Protein AF-0000000074719329 (afdb_homodimer)

Structure (mmCIF, N/CA/C/O backbone):
data_AF-0000000074719329-model_v1
#
loop_
_entity.id
_entity.type
_entity.pdbx_description
1 polymer 'RING-type E3 ubiquitin transferase'
#
loop_
_atom_site.group_PDB
_atom_site.id
_atom_site.type_symbol
_atom_site.label_atom_id
_atom_site.label_alt_id
_atom_site.label_comp_id
_atom_site.label_asym_id
_atom_site.label_entity_id
_atom_site.label_seq_id
_atom_site.pdbx_PDB_ins_code
_atom_site.Cartn_x
_atom_site.Cartn_y
_atom_site.Cartn_z
_atom_site.occupancy
_atom_site.B_iso_or_equiv
_atom_site.auth_seq_id
_atom_site.auth_comp_id
_atom_site.auth_asym_id
_atom_site.auth_atom_id
_atom_site.pdbx_PDB_model_num
ATOM 1 N N . MET A 1 1 ? 15.844 65.5 34.156 1 59.78 1 MET A N 1
ATOM 2 C CA . MET A 1 1 ? 16.203 64.188 34.75 1 59.78 1 MET A CA 1
ATOM 3 C C . MET A 1 1 ? 14.977 63.281 34.844 1 59.78 1 MET A C 1
ATOM 5 O O . MET A 1 1 ? 15.062 62.094 34.531 1 59.78 1 MET A O 1
ATOM 9 N N . LYS A 1 2 ? 13.883 63.844 35.125 1 78.12 2 LYS A N 1
ATOM 10 C CA . LYS A 1 2 ? 12.633 63.094 35.25 1 78.12 2 LYS A CA 1
ATOM 11 C C . LYS A 1 2 ? 12.078 62.688 33.906 1 78.12 2 LYS A C 1
ATOM 13 O O . LYS A 1 2 ? 11.633 61.562 33.719 1 78.12 2 LYS A O 1
ATOM 18 N N . ARG A 1 3 ? 12.32 63.531 32.969 1 77.25 3 ARG A N 1
ATOM 19 C CA . ARG A 1 3 ? 11.812 63.281 31.609 1 77.25 3 ARG A CA 1
ATOM 20 C C . ARG A 1 3 ? 12.594 62.156 30.953 1 77.25 3 ARG A C 1
ATOM 22 O O . ARG A 1 3 ? 12.016 61.312 30.266 1 77.25 3 ARG A O 1
ATOM 29 N N . ILE A 1 4 ? 13.898 62.156 31.188 1 74.19 4 ILE A N 1
ATOM 30 C CA . ILE A 1 4 ? 14.75 61.094 30.641 1 74.19 4 ILE A CA 1
ATOM 31 C C . ILE A 1 4 ? 14.383 59.75 31.281 1 74.19 4 ILE A C 1
ATOM 33 O O . ILE A 1 4 ? 14.289 58.75 30.578 1 74.19 4 ILE A O 1
ATOM 37 N N . ALA A 1 5 ? 14.125 59.75 32.531 1 78.12 5 ALA A N 1
ATOM 38 C CA . ALA A 1 5 ? 13.742 58.531 33.219 1 78.12 5 ALA A CA 1
ATOM 39 C C . ALA A 1 5 ? 12.406 58 32.719 1 78.12 5 ALA A C 1
ATOM 41 O O . ALA A 1 5 ? 12.234 56.812 32.531 1 78.12 5 ALA A O 1
ATOM 42 N N . ASP A 1 6 ? 11.461 58.938 32.5 1 69.75 6 ASP A N 1
ATOM 43 C CA . ASP A 1 6 ? 10.148 58.562 31.984 1 69.75 6 ASP A CA 1
ATOM 44 C C . ASP A 1 6 ? 10.258 57.969 30.578 1 69.75 6 ASP A C 1
ATOM 46 O O . ASP A 1 6 ? 9.602 57 30.25 1 69.75 6 ASP A O 1
ATOM 50 N N . LEU A 1 7 ? 11.148 58.594 29.797 1 75.81 7 LEU A N 1
ATOM 51 C CA . LEU A 1 7 ? 11.352 58.125 28.438 1 75.81 7 LEU A CA 1
ATOM 52 C C . LEU A 1 7 ? 12.039 56.75 28.422 1 75.81 7 LEU A C 1
ATOM 54 O O . LEU A 1 7 ? 11.703 55.906 27.609 1 75.81 7 LEU A O 1
ATOM 58 N N . GLU A 1 8 ? 12.914 56.531 29.328 1 74.94 8 GLU A N 1
ATOM 59 C CA . GLU A 1 8 ? 13.594 55.25 29.438 1 74.94 8 GLU A CA 1
ATOM 60 C C . GLU A 1 8 ? 12.617 54.156 29.859 1 74.94 8 GLU A C 1
ATOM 62 O O . GLU A 1 8 ? 12.688 53.031 29.359 1 74.94 8 GLU A O 1
ATOM 67 N N . LYS A 1 9 ? 11.727 54.5 30.781 1 77.88 9 LYS A N 1
ATOM 68 C CA . LYS A 1 9 ? 10.695 53.562 31.203 1 77.88 9 LYS A CA 1
ATOM 69 C C . LYS A 1 9 ? 9.75 53.219 30.047 1 77.88 9 LYS A C 1
ATOM 71 O O . LYS A 1 9 ? 9.398 52.062 29.828 1 77.88 9 LYS A O 1
ATOM 76 N N . GLU A 1 10 ? 9.422 54.281 29.312 1 72.31 10 GLU A N 1
ATOM 77 C CA . GLU A 1 10 ? 8.555 54.062 28.156 1 72.31 10 GLU A CA 1
ATOM 78 C C . GLU A 1 10 ? 9.234 53.219 27.078 1 72.31 10 GLU A C 1
ATOM 80 O O . GLU A 1 10 ? 8.609 52.375 26.469 1 72.31 10 GLU A O 1
ATOM 85 N N . LEU A 1 11 ? 10.523 53.469 26.953 1 74.5 11 LEU A N 1
ATOM 86 C CA . LEU A 1 11 ? 11.297 52.719 25.984 1 74.5 11 LEU A CA 1
ATOM 87 C C . LEU A 1 11 ? 11.391 51.25 26.391 1 74.5 11 LEU A C 1
ATOM 89 O O . LEU A 1 11 ? 11.305 50.344 25.547 1 74.5 11 LEU A O 1
ATOM 93 N N . LYS A 1 12 ? 11.609 51.031 27.641 1 75.94 12 LYS A N 1
ATOM 94 C CA . LYS A 1 12 ? 11.672 49.656 28.141 1 75.94 12 LYS A CA 1
ATOM 95 C C . LYS A 1 12 ? 10.336 48.938 27.953 1 75.94 12 LYS A C 1
ATOM 97 O O . LYS A 1 12 ? 10.305 47.781 27.531 1 75.94 12 LYS A O 1
ATOM 102 N N . VAL A 1 13 ? 9.266 49.656 28.297 1 75.94 13 VAL A N 1
ATOM 103 C CA . VAL A 1 13 ? 7.93 49.094 28.109 1 75.94 13 VAL A CA 1
ATOM 104 C C . VAL A 1 13 ? 7.691 48.812 26.641 1 75.94 13 VAL A C 1
ATOM 106 O O . VAL A 1 13 ? 7.145 47.75 26.297 1 75.94 13 VAL A O 1
ATOM 109 N N . GLN A 1 14 ? 8.18 49.688 25.766 1 67.56 14 GLN A N 1
ATOM 110 C CA . GLN A 1 14 ? 8.023 49.469 24.328 1 67.56 14 GLN A CA 1
ATOM 111 C C . GLN A 1 14 ? 8.875 48.312 23.828 1 67.56 14 GLN A C 1
ATOM 113 O O . GLN A 1 14 ? 8.414 47.5 23.031 1 67.56 14 GLN A O 1
ATOM 118 N N . ARG A 1 15 ? 10.094 48.25 24.281 1 72.06 15 ARG A N 1
ATOM 119 C CA . ARG A 1 15 ? 10.977 47.125 23.922 1 72.06 15 ARG A CA 1
ATOM 120 C C . ARG A 1 15 ? 10.398 45.812 24.391 1 72.06 15 ARG A C 1
ATOM 122 O O . ARG A 1 15 ? 10.453 44.812 23.672 1 72.06 15 ARG A O 1
ATOM 129 N N . ASP A 1 16 ? 9.953 45.875 25.625 1 73.56 16 ASP A N 1
ATOM 130 C CA . ASP A 1 16 ? 9.312 44.656 26.156 1 73.56 16 ASP A CA 1
ATOM 131 C C . ASP A 1 16 ? 8.07 44.312 25.344 1 73.56 16 ASP A C 1
ATOM 133 O O . ASP A 1 16 ? 7.82 43.125 25.078 1 73.56 16 ASP A O 1
ATOM 137 N N . ALA A 1 17 ? 7.363 45.344 24.984 1 67.62 17 ALA A N 1
ATOM 138 C CA . ALA A 1 17 ? 6.184 45.125 24.156 1 67.62 17 ALA A CA 1
ATOM 139 C C . ALA A 1 17 ? 6.574 44.625 22.766 1 67.62 17 ALA A C 1
ATOM 141 O O . ALA A 1 17 ? 5.93 43.719 22.234 1 67.62 17 ALA A O 1
ATOM 142 N N . GLU A 1 18 ? 7.691 45.125 22.266 1 65.12 18 GLU A N 1
ATOM 143 C CA . GLU A 1 18 ? 8.188 44.656 20.969 1 65.12 18 GLU A CA 1
ATOM 144 C C . GLU A 1 18 ? 8.695 43.219 21.031 1 65.12 18 GLU A C 1
ATOM 146 O O . GLU A 1 18 ? 8.484 42.438 20.109 1 65.12 18 GLU A O 1
ATOM 151 N N . ALA A 1 19 ? 9.469 42.906 22.047 1 69.56 19 ALA A N 1
ATOM 152 C CA . ALA A 1 19 ? 9.953 41.562 22.266 1 69.56 19 ALA A CA 1
ATOM 153 C C . ALA A 1 19 ? 8.789 40.562 22.406 1 69.56 19 ALA A C 1
ATOM 155 O O . ALA A 1 19 ? 8.812 39.469 21.844 1 69.56 19 ALA A O 1
ATOM 156 N N . GLU A 1 20 ? 7.809 41.031 23.172 1 66.75 20 GLU A N 1
ATOM 157 C CA . GLU A 1 20 ? 6.605 40.219 23.297 1 66.75 20 GLU A CA 1
ATOM 158 C C . GLU A 1 20 ? 5.875 40.094 21.969 1 66.75 20 GLU A C 1
ATOM 160 O O . GLU A 1 20 ? 5.398 39 21.609 1 66.75 20 GLU A O 1
ATOM 165 N N . ALA A 1 21 ? 5.914 41.156 21.203 1 62 21 ALA A N 1
ATOM 166 C CA . ALA A 1 21 ? 5.305 41.125 19.875 1 62 21 ALA A CA 1
ATOM 167 C C . ALA A 1 21 ? 6.074 40.219 18.922 1 62 21 ALA A C 1
ATOM 169 O O . ALA A 1 21 ? 5.473 39.469 18.141 1 62 21 ALA A O 1
ATOM 170 N N . ARG A 1 22 ? 7.395 40.219 19.016 1 62.28 22 ARG A N 1
ATOM 171 C CA . ARG A 1 22 ? 8.227 39.375 18.188 1 62.28 22 ARG A CA 1
ATOM 172 C C . ARG A 1 22 ? 8.008 37.906 18.547 1 62.28 22 ARG A C 1
ATOM 174 O O . ARG A 1 22 ? 7.906 37.031 17.656 1 62.28 22 ARG A O 1
ATOM 181 N N . LYS A 1 23 ? 8.023 37.594 19.797 1 65.62 23 LYS A N 1
ATOM 182 C CA . LYS A 1 23 ? 7.727 36.25 20.266 1 65.62 23 LYS A CA 1
ATOM 183 C C . LYS A 1 23 ? 6.352 35.781 19.781 1 65.62 23 LYS A C 1
ATOM 185 O O . LYS A 1 23 ? 6.184 34.656 19.359 1 65.62 23 LYS A O 1
ATOM 190 N N . LEU A 1 24 ? 5.477 36.75 19.875 1 60.72 24 LEU A N 1
ATOM 191 C CA . LEU A 1 24 ? 4.125 36.469 19.406 1 60.72 24 LEU A CA 1
ATOM 192 C C . LEU A 1 24 ? 4.098 36.25 17.906 1 60.72 24 LEU A C 1
ATOM 194 O O . LEU A 1 24 ? 3.387 35.375 17.406 1 60.72 24 LEU A O 1
ATOM 198 N N . ARG A 1 25 ? 4.875 37.062 17.234 1 61.84 25 ARG A N 1
ATOM 199 C CA . ARG A 1 25 ? 4.992 36.906 15.781 1 61.84 25 ARG A CA 1
ATOM 200 C C . ARG A 1 25 ? 5.629 35.562 15.43 1 61.84 25 ARG A C 1
ATOM 202 O O . ARG A 1 25 ? 5.188 34.875 14.508 1 61.84 25 ARG A O 1
ATOM 209 N N . GLN A 1 26 ? 6.75 35.312 16.234 1 61.97 26 GLN A N 1
ATOM 210 C CA . GLN A 1 26 ? 7.387 34.031 15.984 1 61.97 26 GLN A CA 1
ATOM 211 C C . GLN A 1 26 ? 6.438 32.875 16.297 1 61.97 26 GLN A C 1
ATOM 213 O O . GLN A 1 26 ? 6.359 31.891 15.547 1 61.97 26 GLN A O 1
ATOM 218 N N . ALA A 1 27 ? 5.895 33.031 17.438 1 60.53 27 ALA A N 1
ATOM 219 C CA . ALA A 1 27 ? 4.895 32.031 17.828 1 60.53 27 ALA A CA 1
ATOM 220 C C . ALA A 1 27 ? 3.783 31.938 16.781 1 60.53 27 ALA A C 1
ATOM 222 O O . ALA A 1 27 ? 3.283 30.844 16.5 1 60.53 27 ALA A O 1
ATOM 223 N N . SER A 1 28 ? 3.529 33.094 16.25 1 62.59 28 SER A N 1
ATOM 224 C CA . SER A 1 28 ? 2.492 33.125 15.227 1 62.59 28 SER A CA 1
ATOM 225 C C . SER A 1 28 ? 2.965 32.469 13.938 1 62.59 28 SER A C 1
ATOM 227 O O . SER A 1 28 ? 2.17 31.875 13.211 1 62.59 28 SER A O 1
ATOM 229 N N . ARG A 1 29 ? 4.344 32.531 13.734 1 69.12 29 ARG A N 1
ATOM 230 C CA . ARG A 1 29 ? 4.91 32 12.5 1 69.12 29 ARG A CA 1
ATOM 231 C C . ARG A 1 29 ? 4.863 30.484 12.492 1 69.12 29 ARG A C 1
ATOM 233 O O . ARG A 1 29 ? 4.73 29.875 11.43 1 69.12 29 ARG A O 1
ATOM 240 N N . ASP A 1 30 ? 4.73 29.969 13.648 1 80.88 30 ASP A N 1
ATOM 241 C CA . ASP A 1 30 ? 4.781 28.516 13.766 1 80.88 30 ASP A CA 1
ATOM 242 C C . ASP A 1 30 ? 3.373 27.922 13.828 1 80.88 30 ASP A C 1
ATOM 244 O O . ASP A 1 30 ? 3.191 26.781 14.289 1 80.88 30 ASP A O 1
ATOM 248 N N . MET A 1 31 ? 2.498 28.781 13.43 1 84.25 31 MET A N 1
ATOM 249 C CA . MET A 1 31 ? 1.106 28.344 13.508 1 84.25 31 MET A CA 1
ATOM 250 C C . MET A 1 31 ? 0.548 28.047 12.125 1 84.25 31 MET A C 1
ATOM 252 O O . MET A 1 31 ? 0.794 28.797 11.18 1 84.25 31 MET A O 1
ATOM 256 N N . LEU A 1 32 ? -0.039 26.906 12.031 1 87.25 32 LEU A N 1
ATOM 257 C CA . LEU A 1 32 ? -0.712 26.5 10.797 1 87.25 32 LEU A CA 1
ATOM 258 C C . LEU A 1 32 ? -2.225 26.484 10.992 1 87.25 32 LEU A C 1
ATOM 260 O O . LEU A 1 32 ? -2.723 25.938 11.984 1 87.25 32 LEU A O 1
ATOM 264 N N . ASN A 1 33 ? -2.902 27.234 10.07 1 87.5 33 ASN A N 1
ATOM 265 C CA . ASN A 1 33 ? -4.359 27.203 10.109 1 87.5 33 ASN A CA 1
ATOM 266 C C . ASN A 1 33 ? -4.906 25.844 9.719 1 87.5 33 ASN A C 1
ATOM 268 O O . ASN A 1 33 ? -4.531 25.281 8.68 1 87.5 33 ASN A O 1
ATOM 272 N N . VAL A 1 34 ? -5.785 25.297 10.5 1 86.31 34 VAL A N 1
ATOM 273 C CA . VAL A 1 34 ? -6.336 23.969 10.289 1 86.31 34 VAL A CA 1
ATOM 274 C C . VAL A 1 34 ? -7.059 23.906 8.945 1 86.31 34 VAL A C 1
ATOM 276 O O . VAL A 1 34 ? -7.062 22.875 8.281 1 86.31 34 VAL A O 1
ATOM 279 N N . SER A 1 35 ? -7.598 25.016 8.5 1 86.06 35 SER A N 1
ATOM 280 C CA . SER A 1 35 ? -8.297 25.062 7.219 1 86.06 35 SER A CA 1
ATOM 281 C C . SER A 1 35 ? -7.348 24.781 6.059 1 86.06 35 SER A C 1
ATOM 283 O O . SER A 1 35 ? -7.773 24.312 5 1 86.06 35 SER A O 1
ATOM 285 N N . GLU A 1 36 ? -6.086 25.031 6.277 1 87.5 36 GLU A N 1
ATOM 286 C CA . GLU A 1 36 ? -5.086 24.797 5.238 1 87.5 36 GLU A CA 1
ATOM 287 C C . GLU A 1 36 ? -4.797 23.312 5.074 1 87.5 36 GLU A C 1
ATOM 289 O O . GLU A 1 36 ? -4.242 22.891 4.059 1 87.5 36 GLU A O 1
ATOM 294 N N . LEU A 1 37 ? -5.176 22.594 6.09 1 89.44 37 LEU A N 1
ATOM 295 C CA . LEU A 1 37 ? -4.879 21.156 6.066 1 89.44 37 LEU A CA 1
ATOM 296 C C . LEU A 1 37 ? -6.094 20.359 5.609 1 89.44 37 LEU A C 1
ATOM 298 O O . LEU A 1 37 ? -5.969 19.188 5.246 1 89.44 37 LEU A O 1
ATOM 302 N N . SER A 1 38 ? -7.203 20.953 5.551 1 86.81 38 SER A N 1
ATOM 303 C CA . SER A 1 38 ? -8.461 20.25 5.32 1 86.81 38 SER A CA 1
ATOM 304 C C . SER A 1 38 ? -8.477 19.562 3.961 1 86.81 38 SER A C 1
ATOM 306 O O . SER A 1 38 ? -9.023 18.469 3.818 1 86.81 38 SER A O 1
ATOM 308 N N . GLY A 1 39 ? -7.859 20.125 2.965 1 90.5 39 GLY A N 1
ATOM 309 C CA . GLY A 1 39 ? -7.859 19.547 1.627 1 90.5 39 GLY A CA 1
ATOM 310 C C . GLY A 1 39 ? -7.215 18.172 1.562 1 90.5 39 GLY A C 1
ATOM 311 O O . GLY A 1 39 ? -7.684 17.297 0.83 1 90.5 39 GLY A O 1
ATOM 312 N N . GLU A 1 40 ? -6.254 17.984 2.344 1 91.69 40 GLU A N 1
ATOM 313 C CA . GLU A 1 40 ? -5.516 16.719 2.334 1 91.69 40 GLU A CA 1
ATOM 314 C C . GLU A 1 40 ? -6.098 15.734 3.342 1 91.69 40 GLU A C 1
ATOM 316 O O . GLU A 1 40 ? -5.812 14.531 3.279 1 91.69 40 GLU A O 1
ATOM 321 N N . LEU A 1 41 ? -6.918 16.219 4.258 1 96.19 41 LEU A N 1
ATOM 322 C CA . LEU A 1 41 ? -7.348 15.406 5.391 1 96.19 41 LEU A CA 1
ATOM 323 C C . LEU A 1 41 ? -8.828 15.055 5.277 1 96.19 41 LEU A C 1
ATOM 325 O O . LEU A 1 41 ? -9.406 14.484 6.203 1 96.19 41 LEU A O 1
ATOM 329 N N . ALA A 1 42 ? -9.391 15.422 4.207 1 96.19 42 ALA A N 1
ATOM 330 C CA . ALA A 1 42 ? -10.797 15.078 3.959 1 96.19 42 ALA A CA 1
ATOM 331 C C . ALA A 1 42 ? -10.914 13.977 2.91 1 96.19 42 ALA A C 1
ATOM 333 O O . ALA A 1 42 ? -10.164 13.969 1.926 1 96.19 42 ALA A O 1
ATOM 334 N N . CYS A 1 43 ? -11.828 13.117 3.115 1 97.56 43 CYS A N 1
ATOM 335 C CA . CYS A 1 43 ? -12.094 12.031 2.176 1 97.56 43 CYS A CA 1
ATOM 336 C C . CYS A 1 43 ? -12.883 12.539 0.969 1 97.56 43 CYS A C 1
ATOM 338 O O . CYS A 1 43 ? -13.922 13.18 1.123 1 97.56 43 CYS A O 1
ATOM 340 N N . CYS A 1 44 ? -12.438 12.195 -0.177 1 95.88 44 CYS A N 1
ATOM 341 C CA . CYS A 1 44 ? -13.094 12.672 -1.395 1 95.88 44 CYS A CA 1
ATOM 342 C C . CYS A 1 44 ? -14.375 11.898 -1.659 1 95.88 44 CYS A C 1
ATOM 344 O O . CYS A 1 44 ? -15.188 12.305 -2.49 1 95.88 44 CYS A O 1
ATOM 346 N N . VAL A 1 45 ? -14.586 10.797 -1.002 1 97.25 45 VAL A N 1
ATOM 347 C CA . VAL A 1 45 ? -15.75 9.953 -1.234 1 97.25 45 VAL A CA 1
ATOM 348 C C . VAL A 1 45 ? -16.906 10.406 -0.338 1 97.25 45 VAL A C 1
ATOM 350 O O . VAL A 1 45 ? -18 10.703 -0.823 1 97.25 45 VAL A O 1
ATOM 353 N N . CYS A 1 46 ? -16.703 10.547 0.936 1 97.25 46 CYS A N 1
ATOM 354 C CA . CYS A 1 46 ? -17.766 10.922 1.858 1 97.25 46 CYS A CA 1
ATOM 355 C C . CYS A 1 46 ? -17.719 12.414 2.162 1 97.25 46 CYS A C 1
ATOM 357 O O . CYS A 1 46 ? -18.672 12.969 2.721 1 97.25 46 CYS A O 1
ATOM 359 N N . LYS A 1 47 ? -16.656 13.125 1.903 1 96.06 47 LYS A N 1
ATOM 360 C CA . LYS A 1 47 ? -16.469 14.562 2.027 1 96.06 47 LYS A CA 1
ATOM 361 C C . LYS A 1 47 ? -16.344 14.977 3.49 1 96.06 47 LYS A C 1
ATOM 363 O O . LYS A 1 47 ? -16.656 16.109 3.848 1 96.06 47 LYS A O 1
ATOM 368 N N . ASP A 1 48 ? -15.898 14.094 4.34 1 97.06 48 ASP A N 1
ATOM 369 C CA . ASP A 1 48 ? -15.633 14.352 5.75 1 97.06 48 ASP A CA 1
ATOM 370 C C . ASP A 1 48 ? -14.172 14.062 6.098 1 97.06 48 ASP A C 1
ATOM 372 O O . ASP A 1 48 ? -13.406 13.617 5.246 1 97.06 48 ASP A O 1
ATOM 376 N N . TRP A 1 49 ? -13.812 14.398 7.398 1 97.5 49 TRP A N 1
ATOM 377 C CA . TRP A 1 49 ? -12.469 14.094 7.871 1 97.5 49 TRP A CA 1
ATOM 378 C C . TRP A 1 49 ? -12.164 12.609 7.742 1 97.5 49 TRP A C 1
ATOM 380 O O . TRP A 1 49 ? -13.023 11.766 8.031 1 97.5 49 TRP A O 1
ATOM 390 N N . LEU A 1 50 ? -11.008 12.289 7.352 1 98.44 50 LEU A N 1
ATOM 391 C CA . LEU A 1 50 ? -10.578 10.906 7.188 1 98.44 50 LEU A CA 1
ATOM 392 C C . LEU A 1 50 ? -10.688 10.141 8.5 1 98.44 50 LEU A C 1
ATOM 394 O O . LEU A 1 50 ? -10.281 10.648 9.555 1 98.44 50 LEU A O 1
ATOM 398 N N . VAL A 1 51 ? -11.281 8.992 8.469 1 98.62 51 VAL A N 1
ATOM 399 C CA . VAL A 1 51 ? -11.328 8.039 9.57 1 98.62 51 VAL A CA 1
ATOM 400 C C . VAL A 1 51 ? -10.688 6.715 9.141 1 98.62 51 VAL A C 1
ATOM 402 O O . VAL A 1 51 ? -11.094 6.121 8.141 1 98.62 51 VAL A O 1
ATOM 405 N N . HIS A 1 52 ? -9.688 6.254 9.953 1 98.25 52 HIS A N 1
ATOM 406 C CA . HIS A 1 52 ? -8.93 5.082 9.531 1 98.25 52 HIS A CA 1
ATOM 407 C C . HIS A 1 52 ? -8.406 5.246 8.109 1 98.25 52 HIS A C 1
ATOM 409 O O . HIS A 1 52 ? -8.727 4.438 7.234 1 98.25 52 HIS A O 1
ATOM 415 N N . ALA A 1 53 ? -7.594 6.258 8 1 98.62 53 ALA A N 1
ATOM 416 C CA . ALA A 1 53 ? -7.098 6.656 6.684 1 98.62 53 ALA A CA 1
ATOM 417 C C . ALA A 1 53 ? -6.395 5.496 5.988 1 98.62 53 ALA A C 1
ATOM 419 O O . ALA A 1 53 ? -5.609 4.773 6.605 1 98.62 53 ALA A O 1
ATOM 420 N N . ALA A 1 54 ? -6.703 5.312 4.77 1 98.5 54 ALA A N 1
ATOM 421 C CA . ALA A 1 54 ? -6.105 4.285 3.924 1 98.5 54 ALA A CA 1
ATOM 422 C C . ALA A 1 54 ? -5.641 4.871 2.596 1 98.5 54 ALA A C 1
ATOM 424 O O . ALA A 1 54 ? -6.34 5.684 1.988 1 98.5 54 ALA A O 1
ATOM 425 N N . THR A 1 55 ? -4.461 4.484 2.189 1 98.62 55 THR A N 1
ATOM 426 C CA . THR A 1 55 ? -3.883 4.973 0.943 1 98.62 55 THR A CA 1
ATOM 427 C C . THR A 1 55 ? -3.727 3.84 -0.065 1 98.62 55 THR A C 1
ATOM 429 O O . THR A 1 55 ? -3.32 2.732 0.295 1 98.62 55 THR A O 1
ATOM 432 N N . ILE A 1 56 ? -4.055 4.129 -1.262 1 98 56 ILE A N 1
ATOM 433 C CA . ILE A 1 56 ? -3.945 3.092 -2.283 1 98 56 ILE A CA 1
ATOM 434 C C . ILE A 1 56 ? -2.734 3.367 -3.172 1 98 56 ILE A C 1
ATOM 436 O O . ILE A 1 56 ? -2.008 4.34 -2.957 1 98 56 ILE A O 1
ATOM 440 N N . GLN A 1 57 ? -2.471 2.543 -4.062 1 96.38 57 GLN A N 1
ATOM 441 C CA . GLN A 1 57 ? -1.189 2.484 -4.758 1 96.38 57 GLN A CA 1
ATOM 442 C C . GLN A 1 57 ? -0.933 3.766 -5.547 1 96.38 57 GLN A C 1
ATOM 444 O O . GLN A 1 57 ? 0.219 4.141 -5.773 1 96.38 57 GLN A O 1
ATOM 449 N N . CYS A 1 58 ? -1.988 4.48 -5.918 1 97.56 58 CYS A N 1
ATOM 450 C CA . CYS A 1 58 ? -1.808 5.73 -6.652 1 97.56 58 CYS A CA 1
ATOM 451 C C . CYS A 1 58 ? -1.496 6.879 -5.703 1 97.56 58 CYS A C 1
ATOM 453 O O . CYS A 1 58 ? -1.28 8.008 -6.141 1 97.56 58 CYS A O 1
ATOM 455 N N . SER A 1 59 ? -1.595 6.645 -4.441 1 97.88 59 SER A N 1
ATOM 456 C CA . SER A 1 59 ? -1.151 7.547 -3.385 1 97.88 59 SER A CA 1
ATOM 457 C C . SER A 1 59 ? -2.299 8.422 -2.887 1 97.88 59 SER A C 1
ATOM 459 O O . SER A 1 59 ? -2.094 9.312 -2.059 1 97.88 59 SER A O 1
ATOM 461 N N . HIS A 1 60 ? -3.512 8.172 -3.404 1 97.94 60 HIS A N 1
ATOM 462 C CA . HIS A 1 60 ? -4.668 8.875 -2.857 1 97.94 60 HIS A CA 1
ATOM 463 C C . HIS A 1 60 ? -5.199 8.172 -1.612 1 97.94 60 HIS A C 1
ATOM 465 O O . HIS A 1 60 ? -5.223 6.938 -1.551 1 97.94 60 HIS A O 1
ATOM 471 N N . SER A 1 61 ? -5.648 8.977 -0.635 1 98.19 61 SER A N 1
ATOM 472 C CA . SER A 1 61 ? -6.109 8.445 0.642 1 98.19 61 SER A CA 1
ATOM 473 C C . SER A 1 61 ? -7.609 8.633 0.817 1 98.19 61 SER A C 1
ATOM 475 O O . SER A 1 61 ? -8.172 9.625 0.345 1 98.19 61 SER A O 1
ATOM 477 N N . PHE A 1 62 ? -8.219 7.719 1.505 1 98.56 62 PHE A N 1
ATOM 478 C CA . PHE A 1 62 ? -9.641 7.68 1.802 1 98.56 62 PHE A CA 1
ATOM 479 C C . PHE A 1 62 ? -9.891 7.109 3.193 1 98.56 62 PHE A C 1
ATOM 481 O O . PHE A 1 62 ? -8.969 6.586 3.828 1 98.56 62 PHE A O 1
ATOM 488 N N . CYS A 1 63 ? -11.133 7.367 3.691 1 98.62 63 CYS A N 1
ATOM 489 C CA . CYS A 1 63 ? -11.5 6.504 4.809 1 98.62 63 CYS A CA 1
ATOM 490 C C . CYS A 1 63 ? -11.43 5.035 4.406 1 98.62 63 CYS A C 1
ATOM 492 O O . CYS A 1 63 ? -11.797 4.668 3.289 1 98.62 63 CYS A O 1
ATOM 494 N N . TRP A 1 64 ? -10.984 4.25 5.324 1 98.12 64 TRP A N 1
ATOM 495 C CA . TRP A 1 64 ? -10.938 2.818 5.039 1 98.12 64 TRP A CA 1
ATOM 496 C C . TRP A 1 64 ? -12.305 2.316 4.578 1 98.12 64 TRP A C 1
ATOM 498 O O . TRP A 1 64 ? -12.406 1.626 3.561 1 98.12 64 TRP A O 1
ATOM 508 N N . SER A 1 65 ? -13.352 2.707 5.301 1 97.06 65 SER A N 1
ATOM 509 C CA . SER A 1 65 ? -14.695 2.225 4.992 1 97.06 65 SER A CA 1
ATOM 510 C C . SER A 1 65 ? -15.148 2.695 3.613 1 97.06 65 SER A C 1
ATOM 512 O O . SER A 1 65 ? -15.812 1.954 2.887 1 97.06 65 SER A O 1
ATOM 514 N N . CYS A 1 66 ? -14.773 3.904 3.234 1 98.06 66 CYS A N 1
ATOM 515 C CA . CYS A 1 66 ? -15.18 4.465 1.947 1 98.06 66 CYS A CA 1
ATOM 516 C C . CYS A 1 66 ? -14.508 3.715 0.798 1 98.06 66 CYS A C 1
ATOM 518 O O . CYS A 1 66 ? -15.18 3.301 -0.149 1 98.06 66 CYS A O 1
ATOM 520 N N . ILE A 1 67 ? -13.219 3.492 0.896 1 98.25 67 ILE A N 1
ATOM 521 C CA . ILE A 1 67 ? -12.5 2.854 -0.205 1 98.25 67 ILE A CA 1
ATOM 522 C C . ILE A 1 67 ? -12.852 1.367 -0.251 1 98.25 67 ILE A C 1
ATOM 524 O O . ILE A 1 67 ? -12.938 0.777 -1.33 1 98.25 67 ILE A O 1
ATOM 528 N N . ASP A 1 68 ? -13.008 0.797 0.916 1 96.56 68 ASP A N 1
ATOM 529 C CA . ASP A 1 68 ? -13.414 -0.605 0.966 1 96.56 68 ASP A CA 1
ATOM 530 C C . ASP A 1 68 ? -14.75 -0.819 0.263 1 96.56 68 ASP A C 1
ATOM 532 O O . ASP A 1 68 ? -14.883 -1.724 -0.564 1 96.56 68 ASP A O 1
ATOM 536 N N . ARG A 1 69 ? -15.695 0.004 0.567 1 96.19 69 ARG A N 1
ATOM 537 C CA . ARG A 1 69 ? -17 -0.084 -0.065 1 96.19 69 ARG A CA 1
ATOM 538 C C . ARG A 1 69 ? -16.906 0.184 -1.563 1 96.19 69 ARG A C 1
ATOM 540 O O . ARG A 1 69 ? -17.562 -0.492 -2.363 1 96.19 69 ARG A O 1
ATOM 547 N N . TRP A 1 70 ? -16.188 1.161 -1.932 1 97.88 70 TRP A N 1
ATOM 548 C CA . TRP A 1 70 ? -15.977 1.491 -3.336 1 97.88 70 TRP A CA 1
ATOM 549 C C . TRP A 1 70 ? -15.477 0.279 -4.109 1 97.88 70 TRP A C 1
ATOM 551 O O . TRP A 1 70 ? -16.031 -0.078 -5.152 1 97.88 70 TRP A O 1
ATOM 561 N N . LEU A 1 71 ? -14.531 -0.422 -3.574 1 97.19 71 LEU A N 1
ATOM 562 C CA . LEU A 1 71 ? -13.922 -1.566 -4.246 1 97.19 71 LEU A CA 1
ATOM 563 C C . LEU A 1 71 ? -14.883 -2.754 -4.266 1 97.19 71 LEU A C 1
ATOM 565 O O . LEU A 1 71 ? -14.844 -3.57 -5.188 1 97.19 71 LEU A O 1
ATOM 569 N N . GLN A 1 72 ? -15.766 -2.809 -3.312 1 95.44 72 GLN A N 1
ATOM 570 C CA . GLN A 1 72 ? -16.75 -3.881 -3.252 1 95.44 72 GLN A CA 1
ATOM 571 C C . GLN A 1 72 ? -17.781 -3.744 -4.371 1 95.44 72 GLN A C 1
ATOM 573 O O . GLN A 1 72 ? -18.516 -4.691 -4.664 1 95.44 72 GLN A O 1
ATOM 578 N N . THR A 1 73 ? -17.875 -2.586 -4.969 1 95.06 73 THR A N 1
ATOM 579 C CA . THR A 1 73 ? -18.766 -2.414 -6.117 1 95.06 73 THR A CA 1
ATOM 580 C C . THR A 1 73 ? -18.094 -2.936 -7.391 1 95.06 73 THR A C 1
ATOM 582 O O . THR A 1 73 ? -18.656 -2.793 -8.484 1 95.06 73 THR A O 1
ATOM 585 N N . GLN A 1 74 ? -16.891 -3.432 -7.262 1 91.44 74 GLN A N 1
ATOM 586 C CA . GLN A 1 74 ? -16.109 -4.023 -8.336 1 91.44 74 GLN A CA 1
ATOM 587 C C . GLN A 1 74 ? -15.578 -2.949 -9.289 1 91.44 74 GLN A C 1
ATOM 589 O O . GLN A 1 74 ? -15.352 -3.215 -10.469 1 91.44 74 GLN A O 1
ATOM 594 N N . GLN A 1 75 ? -15.57 -1.771 -8.82 1 93.62 75 GLN A N 1
ATOM 595 C CA . GLN A 1 75 ? -14.828 -0.696 -9.469 1 93.62 75 GLN A CA 1
ATOM 596 C C . GLN A 1 75 ? -13.398 -0.62 -8.945 1 93.62 75 GLN A C 1
ATOM 598 O O . GLN A 1 75 ? -13.141 0.049 -7.941 1 93.62 75 GLN A O 1
ATOM 603 N N . PHE A 1 76 ? -12.555 -1.234 -9.68 1 97 76 PHE A N 1
ATOM 604 C CA . PHE A 1 76 ? -11.188 -1.354 -9.188 1 97 76 PHE A CA 1
ATOM 605 C C . PHE A 1 76 ? -10.312 -0.25 -9.758 1 97 76 PHE A C 1
ATOM 607 O O . PHE A 1 76 ? -9.242 -0.525 -10.305 1 97 76 PHE A O 1
ATOM 614 N N . VAL A 1 77 ? -10.758 0.937 -9.602 1 97.81 77 VAL A N 1
ATOM 615 C CA . VAL A 1 77 ? -10.023 2.143 -9.977 1 97.81 77 VAL A CA 1
ATOM 616 C C . VAL A 1 77 ? -10.109 3.17 -8.844 1 97.81 77 VAL A C 1
ATOM 618 O O . VAL A 1 77 ? -11.047 3.137 -8.039 1 97.81 77 VAL A O 1
ATOM 621 N N . CYS A 1 78 ? -9.164 3.975 -8.758 1 98.19 78 CYS A N 1
ATOM 622 C CA . CYS A 1 78 ? -9.156 5.035 -7.762 1 98.19 78 CYS A CA 1
ATOM 623 C C . CYS A 1 78 ? -10.305 6.012 -7.984 1 98.19 78 CYS A C 1
ATOM 625 O O . CYS A 1 78 ? -10.508 6.484 -9.102 1 98.19 78 CYS A O 1
ATOM 627 N N . PRO A 1 79 ? -11.023 6.422 -7.004 1 97.81 79 PRO A N 1
ATOM 628 C CA . PRO A 1 79 ? -12.117 7.383 -7.133 1 97.81 79 PRO A CA 1
ATOM 629 C C . PRO A 1 79 ? -11.648 8.758 -7.605 1 97.81 79 PRO A C 1
ATOM 631 O O . PRO A 1 79 ? -12.461 9.555 -8.094 1 97.81 79 PRO A O 1
ATOM 634 N N . VAL A 1 80 ? -10.414 9.031 -7.57 1 96.94 80 VAL A N 1
ATOM 635 C CA . VAL A 1 80 ? -9.922 10.383 -7.84 1 96.94 80 VAL A CA 1
ATOM 636 C C . VAL A 1 80 ? -9.266 10.422 -9.219 1 96.94 80 VAL A C 1
ATOM 638 O O . VAL A 1 80 ? -9.727 11.141 -10.109 1 96.94 80 VAL A O 1
ATOM 641 N N . CYS A 1 81 ? -8.289 9.656 -9.453 1 97.5 81 CYS A N 1
ATOM 642 C CA . CYS A 1 81 ? -7.496 9.773 -10.672 1 97.5 81 CYS A CA 1
ATOM 643 C C . CYS A 1 81 ? -7.871 8.68 -11.672 1 97.5 81 CYS A C 1
ATOM 645 O O . CYS A 1 81 ? -7.43 8.711 -12.82 1 97.5 81 CYS A O 1
ATOM 647 N N . ARG A 1 82 ? -8.508 7.617 -11.219 1 97.5 82 ARG A N 1
ATOM 648 C CA . ARG A 1 82 ? -9.039 6.527 -12.031 1 97.5 82 ARG A CA 1
ATOM 649 C C . ARG A 1 82 ? -7.938 5.547 -12.414 1 97.5 82 ARG A C 1
ATOM 651 O O . ARG A 1 82 ? -8.133 4.695 -13.289 1 97.5 82 ARG A O 1
ATOM 658 N N . ASP A 1 83 ? -6.832 5.668 -11.797 1 97.44 83 ASP A N 1
ATOM 659 C CA . ASP A 1 83 ? -5.82 4.633 -11.977 1 97.44 83 ASP A CA 1
ATOM 660 C C . ASP A 1 83 ? -6.309 3.289 -11.438 1 97.44 83 ASP A C 1
ATOM 662 O O . ASP A 1 83 ? -7.062 3.242 -10.461 1 97.44 83 ASP A O 1
ATOM 666 N N . GLU A 1 84 ? -5.824 2.256 -11.992 1 97.12 84 GLU A N 1
ATOM 667 C CA . GLU A 1 84 ? -6.219 0.912 -11.586 1 97.12 84 GLU A CA 1
ATOM 668 C C . GLU A 1 84 ? -5.746 0.604 -10.172 1 97.12 84 GLU A C 1
ATOM 670 O O . GLU A 1 84 ? -4.629 0.957 -9.789 1 97.12 84 GLU A O 1
ATOM 675 N N . VAL A 1 85 ? -6.59 -0.043 -9.43 1 97.38 85 VAL A N 1
ATOM 676 C CA . VAL A 1 85 ? -6.25 -0.518 -8.094 1 97.38 85 VAL A CA 1
ATOM 677 C C . VAL A 1 85 ? -6.062 -2.033 -8.109 1 97.38 85 VAL A C 1
ATOM 679 O O . VAL A 1 85 ? -7.004 -2.777 -8.391 1 97.38 85 VAL A O 1
ATOM 682 N N . THR A 1 86 ? -4.867 -2.445 -7.812 1 95.19 86 THR A N 1
ATOM 683 C CA . THR A 1 86 ? -4.562 -3.869 -7.895 1 95.19 86 THR A CA 1
ATOM 684 C C . THR A 1 86 ? -4.086 -4.398 -6.543 1 95.19 86 THR A C 1
ATOM 686 O O . THR A 1 86 ? -3.904 -5.609 -6.375 1 95.19 86 THR A O 1
ATOM 689 N N . ARG A 1 87 ? -3.922 -3.473 -5.605 1 93.94 87 ARG A N 1
ATOM 690 C CA . ARG A 1 87 ? -3.408 -3.838 -4.289 1 93.94 87 ARG A CA 1
ATOM 691 C C . ARG A 1 87 ? -4.344 -3.361 -3.186 1 93.94 87 ARG A C 1
ATOM 693 O O . ARG A 1 87 ? -5.074 -2.385 -3.363 1 93.94 87 ARG A O 1
ATOM 700 N N . GLU A 1 88 ? -4.227 -4.078 -2.096 1 94.81 88 GLU A N 1
ATOM 701 C CA . GLU A 1 88 ? -4.984 -3.67 -0.917 1 94.81 88 GLU A CA 1
ATOM 702 C C . GLU A 1 88 ? -4.539 -2.297 -0.425 1 94.81 88 GLU A C 1
ATOM 704 O O . GLU A 1 88 ? -3.346 -1.993 -0.41 1 94.81 88 GLU A O 1
ATOM 709 N N . PRO A 1 89 ? -5.512 -1.53 -0.023 1 97.5 89 PRO A N 1
ATOM 710 C CA . PRO A 1 89 ? -5.137 -0.256 0.594 1 97.5 89 PRO A CA 1
ATOM 711 C C . PRO A 1 89 ? -4.266 -0.435 1.836 1 97.5 89 PRO A C 1
ATOM 713 O O . PRO A 1 89 ? -4.312 -1.487 2.479 1 97.5 89 PRO A O 1
ATOM 716 N N . VAL A 1 90 ? -3.518 0.633 2.152 1 98.19 90 VAL A N 1
ATOM 717 C CA . VAL A 1 90 ? -2.66 0.596 3.334 1 98.19 90 VAL A CA 1
ATOM 718 C C . VAL A 1 90 ? -3.121 1.647 4.34 1 98.19 90 VAL A C 1
ATOM 720 O O . VAL A 1 90 ? -3.328 2.809 3.982 1 98.19 90 VAL A O 1
ATOM 723 N N . ARG A 1 91 ? -3.279 1.17 5.551 1 98 91 ARG A N 1
ATOM 724 C CA . ARG A 1 91 ? -3.607 2.111 6.617 1 98 91 ARG A CA 1
ATOM 725 C C . ARG A 1 91 ? -2.477 3.111 6.836 1 98 91 ARG A C 1
ATOM 727 O O . ARG A 1 91 ? -1.303 2.734 6.844 1 98 91 ARG A O 1
ATOM 734 N N . THR A 1 92 ? -2.852 4.324 6.98 1 97.69 92 THR A N 1
ATOM 735 C CA . THR A 1 92 ? -1.867 5.383 7.168 1 97.69 92 THR A CA 1
ATOM 736 C C . THR A 1 92 ? -2.078 6.09 8.5 1 97.69 92 THR A C 1
ATOM 738 O O . THR A 1 92 ? -2.732 7.133 8.562 1 97.69 92 THR A O 1
ATOM 741 N N . ARG A 1 93 ? -1.437 5.66 9.477 1 95.62 93 ARG A N 1
ATOM 742 C CA . ARG A 1 93 ? -1.621 6.109 10.852 1 95.62 93 ARG A CA 1
ATOM 743 C C . ARG A 1 93 ? -1.2 7.566 11.016 1 95.62 93 ARG A C 1
ATOM 745 O O . ARG A 1 93 ? -1.803 8.312 11.789 1 95.62 93 ARG A O 1
ATOM 752 N N . ALA A 1 94 ? -0.16 7.922 10.359 1 96.25 94 ALA A N 1
ATOM 753 C CA . ALA A 1 94 ? 0.3 9.305 10.438 1 96.25 94 ALA A CA 1
ATOM 754 C C . ALA A 1 94 ? -0.82 10.273 10.07 1 96.25 94 ALA A C 1
ATOM 756 O O . ALA A 1 94 ? -1.021 11.289 10.742 1 96.25 94 ALA A O 1
ATOM 757 N N . VAL A 1 95 ? -1.554 9.953 9.047 1 97.38 95 VAL A N 1
ATOM 758 C CA . VAL A 1 95 ? -2.656 10.789 8.594 1 97.38 95 VAL A CA 1
ATOM 759 C C . VAL A 1 95 ? -3.746 10.836 9.664 1 97.38 95 VAL A C 1
ATOM 761 O O . VAL A 1 95 ? -4.254 11.914 10 1 97.38 95 VAL A O 1
ATOM 764 N N . ASP A 1 96 ? -4.039 9.742 10.227 1 97.38 96 ASP A N 1
ATOM 765 C CA . ASP A 1 96 ? -5.047 9.68 11.281 1 97.38 96 ASP A CA 1
ATOM 766 C C . ASP A 1 96 ? -4.676 10.594 12.453 1 97.38 96 ASP A C 1
ATOM 768 O O . ASP A 1 96 ? -5.523 11.32 12.977 1 97.38 96 ASP A O 1
ATOM 772 N N . THR A 1 97 ? -3.455 10.523 12.836 1 96.5 97 THR A N 1
ATOM 773 C CA . THR A 1 97 ? -3 11.328 13.961 1 96.5 97 THR A CA 1
ATOM 774 C C . THR A 1 97 ? -3.119 12.812 13.656 1 96.5 97 THR A C 1
ATOM 776 O O . THR A 1 97 ? -3.561 13.594 14.5 1 96.5 97 THR A O 1
ATOM 779 N N . ILE A 1 98 ? -2.768 13.18 12.484 1 95.81 98 ILE A N 1
ATOM 780 C CA . ILE A 1 98 ? -2.836 14.578 1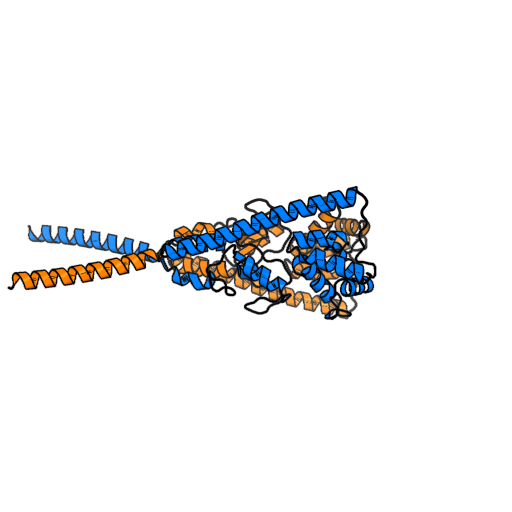2.086 1 95.81 98 ILE A CA 1
ATOM 781 C C . ILE A 1 98 ? -4.293 15.031 12.047 1 95.81 98 ILE A C 1
ATOM 783 O O . ILE A 1 98 ? -4.621 16.141 12.492 1 95.81 98 ILE A O 1
ATOM 787 N N . VAL A 1 99 ? -5.145 14.211 11.5 1 96.75 99 VAL A N 1
ATOM 788 C CA . VAL A 1 99 ? -6.57 14.531 11.484 1 96.75 99 VAL A CA 1
ATOM 789 C C . VAL A 1 99 ? -7.066 14.758 12.906 1 96.75 99 VAL A C 1
ATOM 791 O O . VAL A 1 99 ? -7.766 15.734 13.18 1 96.75 99 VAL A O 1
ATOM 794 N N . GLN A 1 100 ? -6.699 13.898 13.758 1 96.06 100 GLN A N 1
ATOM 795 C CA . GLN A 1 100 ? -7.125 14.008 15.148 1 96.06 100 GLN A CA 1
ATOM 796 C C . GLN A 1 100 ? -6.676 15.328 15.758 1 96.06 100 GLN A C 1
ATOM 798 O O . GLN A 1 100 ? -7.469 16.031 16.391 1 96.06 100 GLN A O 1
ATOM 803 N N . LYS A 1 101 ? -5.441 15.664 15.586 1 94 101 LYS A N 1
ATOM 804 C CA . LYS A 1 101 ? -4.906 16.922 16.109 1 94 101 LYS A CA 1
ATOM 805 C C . LYS A 1 101 ? -5.625 18.125 15.5 1 94 101 LYS A C 1
ATOM 807 O O . LYS A 1 101 ? -5.883 19.109 16.188 1 94 101 LYS A O 1
ATOM 812 N N . THR A 1 102 ? -5.949 18.031 14.25 1 93.56 102 THR A N 1
ATOM 813 C CA . THR A 1 102 ? -6.641 19.094 13.539 1 93.56 102 THR A CA 1
ATOM 814 C C . THR A 1 102 ? -8.07 19.25 14.047 1 93.56 102 THR A C 1
ATOM 816 O O . THR A 1 102 ? -8.508 20.359 14.367 1 93.56 102 THR A O 1
ATOM 819 N N . VAL A 1 103 ? -8.75 18.156 14.188 1 94.44 103 VAL A N 1
ATOM 820 C CA . VAL A 1 103 ? -10.148 18.156 14.602 1 94.44 103 VAL A CA 1
ATOM 821 C C . VAL A 1 103 ? -10.273 18.672 16.031 1 94.44 103 VAL A C 1
ATOM 823 O O . VAL A 1 103 ? -11.266 19.312 16.375 1 94.44 103 VAL A O 1
ATOM 826 N N . GLN A 1 104 ? -9.266 18.469 16.812 1 93.44 104 GLN A N 1
ATOM 827 C CA . GLN A 1 104 ? -9.266 18.922 18.203 1 93.44 104 GLN A CA 1
ATOM 828 C C . GLN A 1 104 ? -9.312 20.438 18.297 1 93.44 104 GLN A C 1
ATOM 830 O O . GLN A 1 104 ? -9.609 21 19.344 1 93.44 104 GLN A O 1
ATOM 835 N N . ARG A 1 105 ? -9.008 21.141 17.172 1 91.25 105 ARG A N 1
ATOM 836 C CA . ARG A 1 105 ? -9.008 22.594 17.141 1 91.25 105 ARG A CA 1
ATOM 837 C C . ARG A 1 105 ? -10.336 23.125 16.625 1 91.25 105 ARG A C 1
ATOM 839 O O . ARG A 1 105 ? -10.547 24.344 16.547 1 91.25 105 ARG A O 1
ATOM 846 N N . LEU A 1 106 ? -11.227 22.266 16.328 1 90 106 LEU A N 1
ATOM 847 C CA . LEU A 1 106 ? -12.531 22.641 15.797 1 90 106 LEU A CA 1
ATOM 848 C C . LEU A 1 106 ? -13.57 22.719 16.906 1 90 106 LEU A C 1
ATOM 850 O O . LEU A 1 106 ? -13.297 22.328 18.047 1 90 106 LEU A O 1
ATOM 854 N N . PRO A 1 107 ? -14.719 23.391 16.656 1 91.69 107 PRO A N 1
ATOM 855 C CA . PRO A 1 107 ? -15.781 23.469 17.656 1 91.69 107 PRO A CA 1
ATOM 856 C C . PRO A 1 107 ? -16.172 22.094 18.203 1 91.69 107 PRO A C 1
ATOM 858 O O . PRO A 1 107 ? -16.031 21.094 17.5 1 91.69 107 PRO A O 1
ATOM 861 N N . ALA A 1 108 ? -16.703 22.031 19.344 1 94.06 108 ALA A N 1
ATOM 862 C CA . ALA A 1 108 ? -17.016 20.812 20.094 1 94.06 108 ALA A CA 1
ATOM 863 C C . ALA A 1 108 ? -17.938 19.891 19.297 1 94.06 108 ALA A C 1
ATOM 865 O O . ALA A 1 108 ? -17.797 18.672 19.328 1 94.06 108 ALA A O 1
ATOM 866 N N . ALA A 1 109 ? -18.828 20.516 18.625 1 94.25 109 ALA A N 1
ATOM 867 C CA . ALA A 1 109 ? -19.797 19.734 17.844 1 94.25 109 ALA A CA 1
ATOM 868 C C . ALA A 1 109 ? -19.094 18.922 16.766 1 94.25 109 ALA A C 1
ATOM 870 O O . ALA A 1 109 ? -19.406 17.75 16.562 1 94.25 109 ALA A O 1
ATOM 871 N N . GLU A 1 110 ? -18.125 19.516 16.094 1 92.81 110 GLU A N 1
ATOM 872 C CA . GLU A 1 110 ? -17.375 18.844 15.039 1 92.81 110 GLU A CA 1
ATOM 873 C C . GLU A 1 110 ? -16.453 17.766 15.609 1 92.81 110 GLU A C 1
ATOM 875 O O . GLU A 1 110 ? -16.281 16.703 15.008 1 92.81 110 GLU A O 1
ATOM 880 N N . GLN A 1 111 ? -15.93 18.062 16.75 1 96 111 GLN A N 1
ATOM 881 C CA . GLN A 1 111 ? -15.102 17.078 17.438 1 96 111 GLN A CA 1
ATOM 882 C C . GLN A 1 111 ? -15.914 15.82 17.781 1 96 111 GLN A C 1
ATOM 884 O O . GLN A 1 111 ? -15.461 14.703 17.531 1 96 111 GLN A O 1
ATOM 889 N N . ALA A 1 112 ? -17.078 16.078 18.344 1 97.25 112 ALA A N 1
ATOM 890 C CA . ALA A 1 112 ? -17.938 14.984 18.75 1 97.25 112 ALA A CA 1
ATOM 891 C C . ALA A 1 112 ? -18.344 14.117 17.562 1 97.25 112 ALA A C 1
ATOM 893 O O . ALA A 1 112 ? -18.359 12.891 17.656 1 97.25 112 ALA A O 1
ATOM 894 N N . GLU A 1 113 ? -18.641 14.797 16.5 1 97.12 113 GLU A N 1
ATOM 895 C CA . GLU A 1 113 ? -19.031 14.07 15.297 1 97.12 113 GLU A CA 1
ATOM 896 C C . GLU A 1 113 ? -17.891 13.188 14.805 1 97.12 113 GLU A C 1
ATOM 898 O O . GLU A 1 113 ? -18.094 12.031 14.438 1 97.12 113 GLU A O 1
ATOM 903 N N . TYR A 1 114 ? -16.75 13.734 14.734 1 97.69 114 TYR A N 1
ATOM 904 C CA . TYR A 1 114 ? -15.586 12.977 14.297 1 97.69 114 TYR A CA 1
ATOM 905 C C . TYR A 1 114 ? -15.328 11.797 15.219 1 97.69 114 TYR A C 1
ATOM 907 O O . TYR A 1 114 ? -15.062 10.68 14.75 1 97.69 114 TYR A O 1
ATOM 915 N N . GLU A 1 115 ? -15.383 12 16.484 1 98 115 GLU A N 1
ATOM 916 C CA . GLU A 1 115 ? -15.148 10.938 17.453 1 98 115 GLU A CA 1
ATOM 917 C C . GLU A 1 115 ? -16.156 9.805 17.281 1 98 115 GLU A C 1
ATOM 919 O O . GLU A 1 115 ? -15.82 8.633 17.438 1 98 115 GLU A O 1
ATOM 924 N N . GLU A 1 116 ? -17.328 10.211 17.031 1 98.19 116 GLU A N 1
ATOM 925 C CA . GLU A 1 116 ? -18.344 9.203 16.781 1 98.19 116 GLU A CA 1
ATOM 926 C C . GLU A 1 116 ? -18 8.344 15.57 1 98.19 116 GLU A C 1
ATOM 928 O O . GLU A 1 116 ? -18.172 7.121 15.602 1 98.19 116 GLU A O 1
ATOM 933 N N . ARG A 1 117 ? -17.562 8.953 14.523 1 98.19 117 ARG A N 1
ATOM 934 C CA . ARG A 1 117 ? -17.172 8.227 13.32 1 98.19 117 ARG A CA 1
ATOM 935 C C . ARG A 1 117 ? -15.984 7.309 13.578 1 98.19 117 ARG A C 1
ATOM 937 O O . ARG A 1 117 ? -15.93 6.188 13.07 1 98.19 117 ARG A O 1
ATOM 944 N N . VAL A 1 118 ? -15.07 7.77 14.375 1 98.5 118 VAL A N 1
ATOM 945 C CA . VAL A 1 118 ? -13.914 6.961 14.742 1 98.5 118 VAL A CA 1
ATOM 946 C C . VAL A 1 118 ? -14.367 5.75 15.555 1 98.5 118 VAL A C 1
ATOM 948 O O . VAL A 1 118 ? -13.938 4.621 15.297 1 98.5 118 VAL A O 1
ATOM 951 N N . ARG A 1 119 ? -15.258 5.992 16.516 1 98.19 119 ARG A N 1
ATOM 952 C CA . ARG A 1 119 ? -15.773 4.91 17.344 1 98.19 119 ARG A CA 1
ATOM 953 C C . ARG A 1 119 ? -16.5 3.871 16.5 1 98.19 119 ARG A C 1
ATOM 955 O O . ARG A 1 119 ? -16.344 2.668 16.719 1 98.19 119 ARG A O 1
ATOM 962 N N . ALA A 1 120 ? -17.266 4.352 15.625 1 97.81 120 ALA A N 1
ATOM 963 C CA . ALA A 1 120 ? -17.984 3.445 14.734 1 97.81 120 ALA A CA 1
ATOM 964 C C . ALA A 1 120 ? -17.031 2.609 13.898 1 97.81 120 ALA A C 1
ATOM 966 O O . ALA A 1 120 ? -17.234 1.408 13.711 1 97.81 120 ALA A O 1
ATOM 967 N N . ALA A 1 121 ? -16 3.217 13.375 1 97.25 121 ALA A N 1
ATOM 968 C CA . ALA A 1 121 ? -14.992 2.516 12.586 1 97.25 121 ALA A CA 1
ATOM 969 C C . ALA A 1 121 ? -14.258 1.473 13.422 1 97.25 121 ALA A C 1
ATOM 971 O O . ALA A 1 121 ? -14 0.361 12.953 1 97.25 121 ALA A O 1
ATOM 972 N N . GLU A 1 122 ? -13.922 1.834 14.633 1 97.5 122 GLU A N 1
ATOM 973 C CA . GLU A 1 122 ? -13.258 0.907 15.539 1 97.5 122 GLU A CA 1
ATOM 974 C C . GLU A 1 122 ? -14.148 -0.291 15.859 1 97.5 122 GLU A C 1
ATOM 976 O O . GLU A 1 122 ? -13.672 -1.426 15.922 1 97.5 122 GLU A O 1
ATOM 981 N N . ALA A 1 123 ? -15.383 -0.023 16.078 1 96.94 123 ALA A N 1
ATOM 982 C CA . ALA A 1 123 ? -16.344 -1.094 16.344 1 96.94 123 ALA A CA 1
ATOM 983 C C . ALA A 1 123 ? -16.453 -2.043 15.156 1 96.94 123 ALA A C 1
ATOM 985 O O . ALA A 1 123 ? -16.5 -3.264 15.328 1 96.94 123 ALA A O 1
ATOM 986 N N . GLU A 1 124 ? -16.516 -1.466 14.016 1 94.56 124 GLU A N 1
ATOM 987 C CA . GLU A 1 124 ? -16.578 -2.273 12.805 1 94.56 124 GLU A CA 1
ATOM 988 C C . GLU A 1 124 ? -15.336 -3.133 12.641 1 94.56 124 GLU A C 1
ATOM 990 O O . GLU A 1 124 ? -15.422 -4.301 12.266 1 94.56 124 GLU A O 1
ATOM 995 N N . ASP A 1 125 ? -14.203 -2.611 12.859 1 94.38 125 ASP A N 1
ATOM 996 C CA . ASP A 1 125 ? -12.945 -3.348 12.797 1 94.38 125 ASP A CA 1
ATOM 997 C C . ASP A 1 125 ? -12.938 -4.516 13.781 1 94.38 125 ASP A C 1
ATOM 999 O O . ASP A 1 125 ? -12.531 -5.625 13.43 1 94.38 125 ASP A O 1
ATOM 1003 N N . SER A 1 126 ? -13.359 -4.227 14.992 1 95.81 126 SER A N 1
ATOM 1004 C CA . SER A 1 126 ? -13.422 -5.258 16.031 1 95.81 126 SER A CA 1
ATOM 1005 C C . SER A 1 126 ? -14.375 -6.383 15.633 1 95.81 126 SER A C 1
ATOM 1007 O O . SER A 1 126 ? -14.055 -7.562 15.797 1 95.81 126 SER A O 1
ATOM 1009 N N . ARG A 1 127 ? -15.469 -5.973 15.141 1 93.31 127 ARG A N 1
ATOM 1010 C CA . ARG A 1 127 ? -16.453 -6.961 14.688 1 93.31 127 ARG A CA 1
ATOM 1011 C C . ARG A 1 127 ? -15.883 -7.812 13.555 1 93.31 127 ARG A C 1
ATOM 1013 O O . ARG A 1 127 ? -16.047 -9.031 13.547 1 93.31 127 ARG A O 1
ATOM 1020 N N . SER A 1 128 ? -15.211 -7.203 12.648 1 92.19 128 SER A N 1
ATOM 1021 C CA . SER A 1 128 ? -14.609 -7.906 11.523 1 92.19 128 SER A CA 1
ATOM 1022 C C . SER A 1 128 ? -13.562 -8.914 11.992 1 92.19 128 SER A C 1
ATOM 1024 O O . SER A 1 128 ? -13.5 -10.031 11.484 1 92.19 128 SER A O 1
ATOM 1026 N N . ARG A 1 129 ? -12.797 -8.555 12.953 1 93.88 129 ARG A N 1
ATOM 1027 C CA . ARG A 1 129 ? -11.766 -9.438 13.5 1 93.88 129 ARG A CA 1
ATOM 1028 C C . ARG A 1 129 ? -12.398 -10.641 14.203 1 93.88 129 ARG A C 1
ATOM 1030 O O . ARG A 1 129 ? -11.922 -11.766 14.047 1 93.88 129 ARG A O 1
ATOM 1037 N N . LYS A 1 130 ? -13.422 -10.352 14.898 1 94.44 130 LYS A N 1
ATOM 1038 C CA . LYS A 1 130 ? -14.133 -11.422 15.586 1 94.44 130 LYS A CA 1
ATOM 1039 C C . LYS A 1 130 ? -14.758 -12.398 14.586 1 94.44 130 LYS A C 1
ATOM 1041 O O . LYS A 1 130 ? -14.648 -13.617 14.75 1 94.44 130 LYS A O 1
ATOM 1046 N N . ASN A 1 131 ? -15.32 -11.797 13.602 1 92.88 131 ASN A N 1
ATOM 1047 C CA . ASN A 1 131 ? -15.938 -12.625 12.57 1 92.88 131 ASN A CA 1
ATOM 1048 C C . ASN A 1 131 ? -14.906 -13.492 11.852 1 92.88 131 ASN A C 1
ATOM 1050 O O . ASN A 1 131 ? -15.188 -14.648 11.531 1 92.88 131 ASN A O 1
ATOM 1054 N N . LEU A 1 132 ? -13.789 -12.961 11.562 1 95.31 132 LEU A N 1
ATOM 1055 C CA . LEU A 1 132 ? -12.719 -13.711 10.914 1 95.31 132 LEU A CA 1
ATOM 1056 C C . LEU A 1 132 ? -12.273 -14.883 11.781 1 95.31 132 LEU A C 1
ATOM 1058 O O . LEU A 1 132 ? -12.125 -16 11.297 1 95.31 132 LEU A O 1
ATOM 1062 N N . LYS A 1 133 ? -12.094 -14.641 13.047 1 96.06 133 LYS A N 1
ATOM 1063 C CA . LYS A 1 133 ? -11.672 -15.68 13.984 1 96.06 133 LYS A CA 1
ATOM 1064 C C . LYS A 1 133 ? -12.703 -16.797 14.055 1 96.06 133 LYS A C 1
ATOM 1066 O O . LYS A 1 133 ? -12.352 -17.984 14.055 1 96.06 133 LYS A O 1
ATOM 1071 N N . GLU A 1 134 ? -13.883 -16.406 14.141 1 95.56 134 GLU A N 1
ATOM 1072 C CA . GLU A 1 134 ? -14.969 -17.391 14.188 1 95.56 134 GLU A CA 1
ATOM 1073 C C . GLU A 1 134 ? -15.023 -18.219 12.914 1 95.56 134 GLU A C 1
ATOM 1075 O O . GLU A 1 134 ? -15.203 -19.438 12.961 1 95.56 134 GLU A O 1
ATOM 1080 N N . LEU A 1 135 ? -14.898 -17.562 11.805 1 95.38 135 LEU A N 1
ATOM 1081 C CA . LEU A 1 135 ? -14.906 -18.25 10.523 1 95.38 135 LEU A CA 1
ATOM 1082 C C . LEU A 1 135 ? -13.766 -19.266 10.438 1 95.38 135 LEU A C 1
ATOM 1084 O O . LEU A 1 135 ? -13.961 -20.391 10 1 95.38 135 LEU A O 1
ATOM 1088 N N . GLU A 1 136 ? -12.602 -18.844 10.797 1 95.12 136 GLU A N 1
ATOM 1089 C CA . GLU A 1 136 ? -11.438 -19.719 10.797 1 95.12 136 GLU A CA 1
ATOM 1090 C C . GLU A 1 136 ? -11.688 -20.953 11.656 1 95.12 136 GLU A C 1
ATOM 1092 O O . GLU A 1 136 ? -11.328 -22.078 11.273 1 95.12 136 GLU A O 1
ATOM 1097 N N . LYS A 1 137 ? -12.273 -20.797 12.773 1 95 137 LYS A N 1
ATOM 1098 C CA . LYS A 1 137 ? -12.609 -21.906 13.664 1 95 137 LYS A CA 1
ATOM 1099 C C . LYS A 1 137 ? -13.609 -22.844 13 1 95 137 LYS A C 1
ATOM 1101 O O . LYS A 1 137 ? -13.453 -24.062 13.062 1 95 137 LYS A O 1
ATOM 1106 N N . HIS A 1 138 ? -14.602 -22.297 12.398 1 92.31 138 HIS A N 1
ATOM 1107 C CA . HIS A 1 138 ? -15.609 -23.094 11.711 1 92.31 138 HIS A CA 1
ATOM 1108 C C . HIS A 1 138 ? -14.992 -23.922 10.586 1 92.31 138 HIS A C 1
ATOM 1110 O O . HIS A 1 138 ? -15.336 -25.094 10.414 1 92.31 138 HIS A O 1
ATOM 1116 N N . ILE A 1 139 ? -14.156 -23.312 9.859 1 89.88 139 ILE A N 1
ATOM 1117 C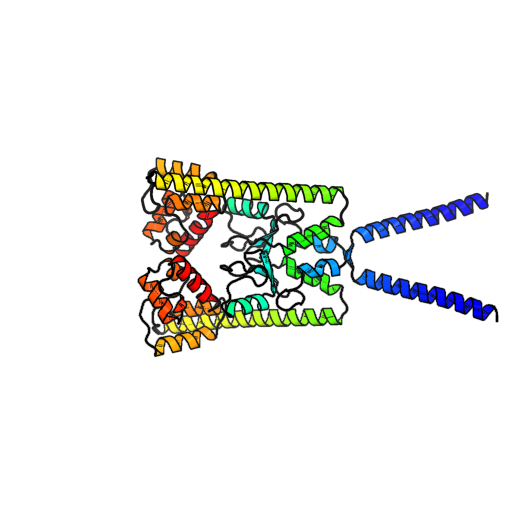 CA . ILE A 1 139 ? -13.5 -23.984 8.75 1 89.88 139 ILE A CA 1
ATOM 1118 C C . ILE A 1 139 ? -12.625 -25.109 9.281 1 89.88 139 ILE A C 1
ATOM 1120 O O . ILE A 1 139 ? -12.648 -26.234 8.758 1 89.88 139 ILE A O 1
ATOM 1124 N N . ASP A 1 140 ? -11.883 -24.828 10.328 1 91.69 140 ASP A N 1
ATOM 1125 C CA . ASP A 1 140 ? -11.047 -25.844 10.953 1 91.69 140 ASP A CA 1
ATOM 1126 C C . ASP A 1 140 ? -11.883 -27.031 11.422 1 91.69 140 ASP A C 1
ATOM 1128 O O . ASP A 1 140 ? -11.508 -28.188 11.203 1 91.69 140 ASP A O 1
ATOM 1132 N N . ASP A 1 141 ? -12.945 -26.781 12.016 1 92.69 141 ASP A N 1
ATOM 1133 C CA . ASP A 1 141 ? -13.844 -27.812 12.5 1 92.69 141 ASP A CA 1
ATOM 1134 C C . ASP A 1 141 ? -14.414 -28.625 11.336 1 92.69 141 ASP A C 1
ATOM 1136 O O . ASP A 1 141 ? -14.531 -29.844 11.422 1 92.69 141 ASP A O 1
ATOM 1140 N N . ALA A 1 142 ? -14.758 -27.922 10.289 1 88.5 142 ALA A N 1
ATOM 1141 C CA . ALA A 1 142 ? -15.305 -28.594 9.109 1 88.5 142 ALA A CA 1
ATOM 1142 C C . ALA A 1 142 ? -14.266 -29.516 8.469 1 88.5 142 ALA A C 1
ATOM 1144 O O . ALA A 1 142 ? -14.586 -30.641 8.078 1 88.5 142 ALA A O 1
ATOM 1145 N N . VAL A 1 143 ? -13.055 -29.094 8.367 1 86.44 143 VAL A N 1
ATOM 1146 C CA . VAL A 1 143 ? -11.977 -29.875 7.785 1 86.44 143 VAL A CA 1
ATOM 1147 C C . VAL A 1 143 ? -11.703 -31.109 8.656 1 86.44 143 VAL A C 1
ATOM 1149 O O . VAL A 1 143 ? -11.555 -32.219 8.148 1 86.44 143 VAL A O 1
ATOM 1152 N N . LYS A 1 144 ? -11.766 -30.938 9.945 1 90.94 144 LYS A N 1
ATOM 1153 C CA . LYS A 1 144 ? -11.508 -32.031 10.891 1 90.94 144 LYS A CA 1
ATOM 1154 C C . LYS A 1 144 ? -12.617 -33.062 10.836 1 90.94 144 LYS A C 1
ATOM 1156 O O . LYS A 1 144 ? -12.367 -34.25 11.031 1 90.94 144 LYS A O 1
ATOM 1161 N N . SER A 1 145 ? -13.734 -32.625 10.531 1 92.12 145 SER A N 1
ATOM 1162 C CA . SER A 1 145 ? -14.883 -33.531 10.484 1 92.12 145 SER A CA 1
ATOM 1163 C C . SER A 1 145 ? -14.992 -34.219 9.133 1 92.12 145 SER A C 1
ATOM 1165 O O . SER A 1 145 ? -15.906 -35.031 8.906 1 92.12 145 SER A O 1
ATOM 1167 N N . GLY A 1 146 ? -14.102 -33.875 8.125 1 86.06 146 GLY A N 1
ATOM 1168 C CA . GLY A 1 146 ? -14.023 -34.562 6.84 1 86.06 146 GLY A CA 1
ATOM 1169 C C . GLY A 1 146 ? -14.984 -34 5.809 1 86.06 146 GLY A C 1
ATOM 1170 O O . GLY A 1 146 ? -15.297 -34.688 4.82 1 86.06 146 GLY A O 1
ATOM 1171 N N . LYS A 1 147 ? -15.547 -32.844 6.113 1 83.88 147 LYS A N 1
ATOM 1172 C CA . LYS A 1 147 ? -16.391 -32.219 5.109 1 83.88 147 LYS A CA 1
ATOM 1173 C C . LYS A 1 147 ? -15.602 -31.859 3.854 1 83.88 147 LYS A C 1
ATOM 1175 O O . LYS A 1 147 ? -14.461 -31.406 3.941 1 83.88 147 LYS A O 1
ATOM 1180 N N . SER A 1 148 ? -16.156 -32.25 2.727 1 81.69 148 SER A N 1
ATOM 1181 C CA . SER A 1 148 ? -15.492 -32 1.45 1 81.69 148 SER A CA 1
ATOM 1182 C C . SER A 1 148 ? -16.094 -30.766 0.76 1 81.69 148 SER A C 1
ATOM 1184 O O . SER A 1 148 ? -17.281 -30.516 0.858 1 81.69 148 SER A O 1
ATOM 1186 N N . PHE A 1 149 ? -15.281 -29.953 0.221 1 87 149 PHE A N 1
ATOM 1187 C CA . PHE A 1 149 ? -15.703 -28.797 -0.563 1 87 149 PHE A CA 1
ATOM 1188 C C . PHE A 1 149 ? -15.336 -28.984 -2.031 1 87 149 PHE A C 1
ATOM 1190 O O . PHE A 1 149 ? -14.367 -29.672 -2.357 1 87 149 PHE A O 1
ATOM 1197 N N . PHE A 1 150 ? -16.219 -28.562 -2.865 1 92.38 150 PHE A N 1
ATOM 1198 C CA . PHE A 1 150 ? -15.898 -28.562 -4.289 1 92.38 150 PHE A CA 1
ATOM 1199 C C . PHE A 1 150 ? -14.688 -27.688 -4.582 1 92.38 150 PHE A C 1
ATOM 1201 O O . PHE A 1 150 ? -14.562 -26.594 -4.035 1 92.38 150 PHE A O 1
ATOM 1208 N N . HIS A 1 151 ? -13.859 -28.234 -5.379 1 96.12 151 HIS A N 1
ATOM 1209 C CA . HIS A 1 151 ? -12.602 -27.547 -5.672 1 96.12 151 HIS A CA 1
ATOM 1210 C C . HIS A 1 151 ? -12.742 -26.641 -6.887 1 96.12 151 HIS A C 1
ATOM 1212 O O . HIS A 1 151 ? -13.414 -26.984 -7.859 1 96.12 151 HIS A O 1
ATOM 1218 N N . ILE A 1 152 ? -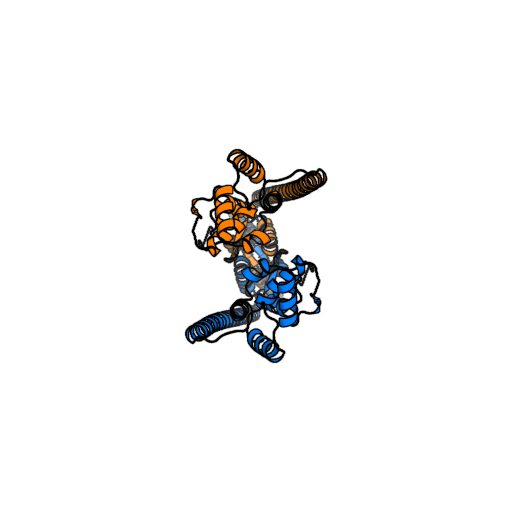12.055 -25.578 -6.922 1 97.56 152 ILE A N 1
ATOM 1219 C CA . ILE A 1 152 ? -12.164 -24.516 -7.91 1 97.56 152 ILE A CA 1
ATOM 1220 C C . ILE A 1 152 ? -11.703 -25.016 -9.273 1 97.56 152 ILE A C 1
ATOM 1222 O O . ILE A 1 152 ? -12.039 -24.438 -10.305 1 97.56 152 ILE A O 1
ATOM 1226 N N . ASN A 1 153 ? -11.039 -26.109 -9.328 1 94.88 153 ASN A N 1
ATOM 1227 C CA . ASN A 1 153 ? -10.547 -26.703 -10.562 1 94.88 153 ASN A CA 1
ATOM 1228 C C . ASN A 1 153 ? -11.664 -27.406 -11.328 1 94.88 153 ASN A 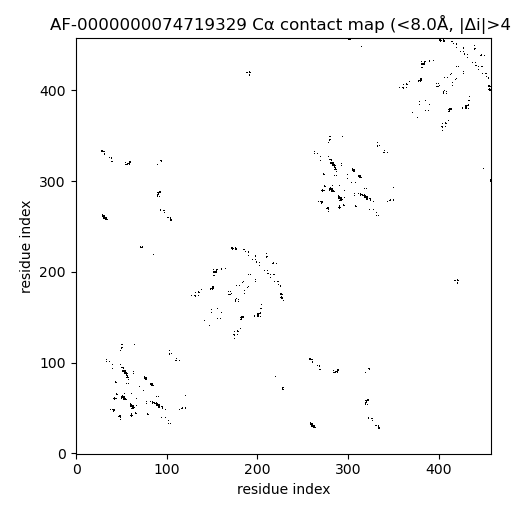C 1
ATOM 1230 O O . ASN A 1 153 ? -11.516 -27.703 -12.516 1 94.88 153 ASN A O 1
ATOM 1234 N N . GLN A 1 154 ? -12.609 -27.75 -10.617 1 96.12 154 GLN A N 1
ATOM 1235 C CA . GLN A 1 154 ? -13.688 -28.531 -11.211 1 96.12 154 GLN A CA 1
ATOM 1236 C C . GLN A 1 154 ? -14.828 -27.625 -11.68 1 96.12 154 GLN A C 1
ATOM 1238 O O . GLN A 1 154 ? -15.023 -26.531 -11.141 1 96.12 154 GLN A O 1
ATOM 1243 N N . VAL A 1 155 ? -15.5 -28.109 -12.633 1 97.38 155 VAL A N 1
ATOM 1244 C CA . VAL A 1 155 ? -16.719 -27.422 -13.055 1 97.38 155 VAL A CA 1
ATOM 1245 C C . VAL A 1 155 ? -17.812 -27.625 -12.016 1 97.38 155 VAL A C 1
ATOM 1247 O O . VAL A 1 155 ? -18.172 -28.75 -11.688 1 97.38 155 VAL A O 1
ATOM 1250 N N . TRP A 1 156 ? -18.312 -26.516 -11.531 1 97.56 156 TRP A N 1
ATOM 1251 C CA . TRP A 1 156 ? -19.344 -26.562 -10.492 1 97.56 156 TRP A CA 1
ATOM 1252 C C . TRP A 1 156 ? -20.734 -26.703 -11.102 1 97.56 156 TRP A C 1
ATOM 1254 O O . TRP A 1 156 ? -21.031 -26.094 -12.125 1 97.56 156 TRP A O 1
ATOM 1264 N N . ALA A 1 157 ? -21.516 -27.484 -10.422 1 96.81 157 ALA A N 1
ATOM 1265 C CA . ALA A 1 157 ? -22.938 -27.5 -10.75 1 96.81 157 ALA A CA 1
ATOM 1266 C C . ALA A 1 157 ? -23.609 -26.203 -10.328 1 96.81 157 ALA A C 1
ATOM 1268 O O . ALA A 1 157 ? -23.047 -25.438 -9.539 1 96.81 157 ALA A O 1
ATOM 1269 N N . LYS A 1 158 ? -24.766 -25.953 -10.859 1 96.94 158 LYS A N 1
ATOM 1270 C CA . LYS A 1 158 ? -25.516 -24.75 -10.531 1 96.94 158 LYS A CA 1
ATOM 1271 C C . LYS A 1 158 ? -25.734 -24.625 -9.023 1 96.94 158 LYS A C 1
ATOM 1273 O O . LYS A 1 158 ? -25.547 -23.531 -8.453 1 96.94 158 LYS A O 1
ATOM 1278 N N . LYS A 1 159 ? -26.047 -25.672 -8.375 1 96.31 159 LYS A N 1
ATOM 1279 C CA . LYS A 1 159 ? -26.281 -25.672 -6.938 1 96.31 159 LYS A CA 1
ATOM 1280 C C . LYS A 1 159 ? -25.031 -25.281 -6.168 1 96.31 159 LYS A C 1
ATOM 1282 O O . LYS A 1 159 ? -25.109 -24.531 -5.188 1 96.31 159 LYS A O 1
ATOM 1287 N N . ASP A 1 160 ? -23.906 -25.781 -6.57 1 95.81 160 ASP A N 1
ATOM 1288 C CA . ASP A 1 160 ? -22.625 -25.484 -5.926 1 95.81 160 ASP A CA 1
ATOM 1289 C C . ASP A 1 160 ? -22.266 -24.016 -6.105 1 95.81 160 ASP A C 1
ATOM 1291 O O . ASP A 1 160 ? -21.797 -23.359 -5.164 1 95.81 160 ASP A O 1
ATOM 1295 N N . LYS A 1 161 ? -22.516 -23.484 -7.301 1 97.19 161 LYS A N 1
ATOM 1296 C CA . LYS A 1 161 ? -22.266 -22.078 -7.574 1 97.19 161 LYS A CA 1
ATOM 1297 C C . LYS A 1 161 ? -23.109 -21.188 -6.652 1 97.19 161 LYS A C 1
ATOM 1299 O O . LYS A 1 161 ? -22.578 -20.234 -6.062 1 97.19 161 LYS A O 1
ATOM 1304 N N . ASP A 1 162 ? -24.328 -21.531 -6.535 1 97 162 ASP A N 1
ATOM 1305 C CA . ASP A 1 162 ? -25.234 -20.766 -5.703 1 97 162 ASP A CA 1
ATOM 1306 C C . ASP A 1 162 ? -24.844 -20.844 -4.23 1 97 162 ASP A C 1
ATOM 1308 O O . ASP A 1 162 ? -24.875 -19.828 -3.52 1 97 162 ASP A O 1
ATOM 1312 N N . THR A 1 163 ? -24.484 -22.031 -3.842 1 95.88 163 THR A N 1
ATOM 1313 C CA . THR A 1 163 ? -24.078 -22.234 -2.459 1 95.88 163 THR A CA 1
ATOM 1314 C C . THR A 1 163 ? -22.844 -21.406 -2.137 1 95.88 163 THR A C 1
ATOM 1316 O O . THR A 1 163 ? -22.797 -20.703 -1.117 1 95.88 163 THR A O 1
ATOM 1319 N N . PHE A 1 164 ? -21.891 -21.5 -2.971 1 97 164 PHE A N 1
ATOM 1320 C CA . PHE A 1 164 ? -20.672 -20.719 -2.74 1 97 164 PHE A CA 1
ATOM 1321 C C . PHE A 1 164 ? -20.953 -19.234 -2.75 1 97 164 PHE A C 1
ATOM 1323 O O . PHE A 1 164 ? -20.5 -18.5 -1.875 1 97 164 PHE A O 1
ATOM 1330 N N . LYS A 1 165 ? -21.672 -18.75 -3.768 1 97.19 165 LYS A N 1
ATOM 1331 C CA . LYS A 1 165 ? -22 -17.344 -3.906 1 97.19 165 LYS A CA 1
ATOM 1332 C C . LYS A 1 165 ? -22.703 -16.812 -2.656 1 97.19 165 LYS A C 1
ATOM 1334 O O . LYS A 1 165 ? -22.344 -15.758 -2.133 1 97.19 165 LYS A O 1
ATOM 1339 N N . LYS A 1 166 ? -23.656 -17.531 -2.16 1 96.25 166 LYS A N 1
ATOM 1340 C CA . LYS A 1 166 ? -24.391 -17.141 -0.961 1 96.25 166 LYS A CA 1
ATOM 1341 C C . LYS A 1 166 ? -23.469 -17.062 0.249 1 96.25 166 LYS A C 1
ATOM 1343 O O . LYS A 1 166 ? -23.547 -16.109 1.033 1 96.25 166 LYS A O 1
ATOM 1348 N N . GLY A 1 167 ? -22.609 -17.984 0.397 1 94.94 167 GLY A N 1
ATOM 1349 C CA . GLY A 1 167 ? -21.703 -18.031 1.523 1 94.94 167 GLY A CA 1
ATOM 1350 C C . GLY A 1 167 ? -20.656 -16.938 1.495 1 94.94 167 GLY A C 1
ATOM 1351 O O . GLY A 1 167 ? -20.484 -16.203 2.477 1 94.94 167 GLY A O 1
ATOM 1352 N N . VAL A 1 168 ? -20.016 -16.812 0.364 1 96 168 VAL A N 1
ATOM 1353 C CA . VAL A 1 168 ? -18.875 -15.914 0.266 1 96 168 VAL A CA 1
ATOM 1354 C C . VAL A 1 168 ? -19.344 -14.469 0.385 1 96 168 VAL A C 1
ATOM 1356 O O . VAL A 1 168 ? -18.609 -13.609 0.879 1 96 168 VAL A O 1
ATOM 1359 N N . ASN A 1 169 ? -20.562 -14.164 -0.011 1 95.12 169 ASN A N 1
ATOM 1360 C CA . ASN A 1 169 ? -21.094 -12.812 -0.011 1 95.12 169 ASN A CA 1
ATOM 1361 C C . ASN A 1 169 ? -21.359 -12.312 1.406 1 95.12 169 ASN A C 1
ATOM 1363 O O . ASN A 1 169 ? -21.641 -11.133 1.614 1 95.12 169 ASN A O 1
ATOM 1367 N N . GLN A 1 170 ? -21.219 -13.18 2.404 1 92.25 170 GLN A N 1
ATOM 1368 C CA . GLN A 1 170 ? -21.391 -12.797 3.801 1 92.25 170 GLN A CA 1
ATOM 1369 C C . GLN A 1 170 ? -20.109 -12.172 4.359 1 92.25 170 GLN A C 1
ATOM 1371 O O . GLN A 1 170 ? -20.109 -11.602 5.453 1 92.25 170 GLN A O 1
ATOM 1376 N N . TYR A 1 171 ? -19.109 -12.305 3.625 1 93 171 TYR A N 1
ATOM 1377 C CA . TYR A 1 171 ? -17.812 -11.898 4.133 1 93 171 TYR A CA 1
ATOM 1378 C C . TYR A 1 171 ? -17.156 -10.875 3.207 1 93 171 TYR A C 1
ATOM 1380 O O . TYR A 1 171 ? -17.516 -10.773 2.033 1 93 171 TYR A O 1
ATOM 1388 N N . THR A 1 172 ? -16.25 -10.109 3.768 1 89.94 172 THR A N 1
ATOM 1389 C CA . THR A 1 172 ? -15.406 -9.18 3.025 1 89.94 172 THR A CA 1
ATOM 1390 C C . THR A 1 172 ? -13.969 -9.219 3.539 1 89.94 172 THR A C 1
ATOM 1392 O O . THR A 1 172 ? -13.688 -9.852 4.562 1 89.94 172 THR A O 1
ATOM 1395 N N . GLY A 1 173 ? -13.078 -8.656 2.701 1 92.12 173 GLY A N 1
ATOM 1396 C CA . GLY A 1 173 ? -11.703 -8.539 3.152 1 92.12 173 GLY A CA 1
ATOM 1397 C C . GLY A 1 173 ? -11.055 -9.883 3.443 1 92.12 173 GLY A C 1
ATOM 1398 O O . GLY A 1 173 ? -11.133 -10.805 2.629 1 92.12 173 GLY A O 1
ATOM 1399 N N . ASN A 1 174 ? -10.43 -9.938 4.578 1 92.31 174 ASN A N 1
ATOM 1400 C CA . ASN A 1 174 ? -9.688 -11.133 4.953 1 92.31 174 ASN A CA 1
ATOM 1401 C C . ASN A 1 174 ? -10.609 -12.32 5.184 1 92.31 174 ASN A C 1
ATOM 1403 O O . ASN A 1 174 ? -10.258 -13.461 4.871 1 92.31 174 ASN A O 1
ATOM 1407 N N . ALA A 1 175 ? -11.742 -12.047 5.793 1 94.88 175 ALA A N 1
ATOM 1408 C CA . ALA A 1 175 ? -12.695 -13.125 6.023 1 94.88 175 ALA A CA 1
ATOM 1409 C C . ALA A 1 175 ? -13.164 -13.734 4.707 1 94.88 175 ALA A C 1
ATOM 1411 O O . ALA A 1 175 ? -13.273 -14.953 4.586 1 94.88 175 ALA A O 1
ATOM 1412 N N . ARG A 1 176 ? -13.398 -12.906 3.754 1 95.5 176 ARG A N 1
ATOM 1413 C CA . ARG A 1 176 ? -13.812 -13.383 2.438 1 95.5 176 ARG A CA 1
ATOM 1414 C C . ARG A 1 176 ? -12.727 -14.242 1.8 1 95.5 176 ARG A C 1
ATOM 1416 O O . ARG A 1 176 ? -13.008 -15.328 1.28 1 95.5 176 ARG A O 1
ATOM 1423 N N . GLU A 1 177 ? -11.555 -13.758 1.843 1 95.5 177 GLU A N 1
ATOM 1424 C CA . GLU A 1 177 ? -10.422 -14.508 1.317 1 95.5 177 GLU A CA 1
ATOM 1425 C C . GLU A 1 177 ? -10.305 -15.875 1.989 1 95.5 177 GLU A C 1
ATOM 1427 O O . GLU A 1 177 ? -10.047 -16.875 1.323 1 95.5 177 GLU A O 1
ATOM 1432 N N . THR A 1 178 ? -10.477 -15.867 3.283 1 95.81 178 THR A N 1
ATOM 1433 C CA . THR A 1 178 ? -10.422 -17.109 4.047 1 95.81 178 THR A CA 1
ATOM 1434 C C . THR A 1 178 ? -11.508 -18.078 3.588 1 95.81 178 THR A C 1
ATOM 1436 O O . THR A 1 178 ? -11.258 -19.266 3.422 1 95.81 178 THR A O 1
ATOM 1439 N N . TYR A 1 179 ? -12.656 -17.641 3.379 1 95.88 179 TYR A N 1
ATOM 1440 C CA . TYR A 1 179 ? -13.75 -18.469 2.893 1 95.88 179 TYR A CA 1
ATOM 1441 C C . TYR A 1 179 ? -13.406 -19.078 1.538 1 95.88 179 TYR A C 1
ATOM 1443 O O . TYR A 1 179 ? -13.695 -20.25 1.285 1 95.88 179 TYR A O 1
ATOM 1451 N N . CYS A 1 180 ? -12.797 -18.297 0.689 1 96.38 180 CYS A N 1
ATOM 1452 C CA . CYS A 1 180 ? -12.422 -18.75 -0.645 1 96.38 180 CYS A CA 1
ATOM 1453 C C . CYS A 1 180 ? -11.445 -19.922 -0.568 1 96.38 180 CYS A C 1
ATOM 1455 O O . CYS A 1 180 ? -11.461 -20.797 -1.429 1 96.38 180 CYS A O 1
ATOM 1457 N N . ARG A 1 181 ? -10.688 -19.938 0.44 1 92.62 181 ARG A N 1
ATOM 1458 C CA . ARG A 1 181 ? -9.703 -21 0.612 1 92.62 181 ARG A CA 1
ATOM 1459 C C . ARG A 1 181 ? -10.375 -22.359 0.699 1 92.62 181 ARG A C 1
ATOM 1461 O O . ARG A 1 181 ? -9.781 -23.375 0.343 1 92.62 181 ARG A O 1
ATOM 1468 N N . LEU A 1 182 ? -11.586 -22.422 1.104 1 93.19 182 LEU A N 1
ATOM 1469 C CA . LEU A 1 182 ? -12.336 -23.656 1.254 1 93.19 182 LEU A CA 1
ATOM 1470 C C . LEU A 1 182 ? -12.445 -24.391 -0.078 1 93.19 182 LEU A C 1
ATOM 1472 O O . LEU A 1 182 ? -12.492 -25.625 -0.112 1 93.19 182 LEU A O 1
ATOM 1476 N N . THR A 1 183 ? -12.445 -23.672 -1.145 1 95.25 183 THR A N 1
ATOM 1477 C CA . THR A 1 183 ? -12.602 -24.281 -2.463 1 95.25 183 THR A CA 1
ATOM 1478 C C . THR A 1 183 ? -11.25 -24.391 -3.17 1 95.25 183 THR A C 1
ATOM 1480 O O . THR A 1 183 ? -11.195 -24.688 -4.367 1 95.25 183 THR A O 1
ATOM 1483 N N . GLY A 1 184 ? -10.203 -23.953 -2.482 1 94.19 184 GLY A N 1
ATOM 1484 C CA . GLY A 1 184 ? -8.875 -23.984 -3.088 1 94.19 184 GLY A CA 1
ATOM 1485 C C . GLY A 1 184 ? -8.531 -22.703 -3.834 1 94.19 184 GLY A C 1
ATOM 1486 O O . GLY A 1 184 ? -7.473 -22.609 -4.461 1 94.19 184 GLY A O 1
ATOM 1487 N N . LEU A 1 185 ? -9.43 -21.781 -3.811 1 96.88 185 LEU A N 1
ATOM 1488 C CA . LEU A 1 185 ? -9.164 -20.484 -4.434 1 96.88 185 LEU A CA 1
ATOM 1489 C C . LEU A 1 185 ? -8.273 -19.625 -3.545 1 96.88 185 LEU A C 1
ATOM 1491 O O . LEU A 1 185 ? -8.766 -18.922 -2.662 1 96.88 185 LEU A O 1
ATOM 1495 N N . THR A 1 186 ? -6.996 -19.688 -3.762 1 94.88 186 THR A N 1
ATOM 1496 C CA . THR A 1 186 ? -5.992 -18.969 -2.988 1 94.88 186 THR A CA 1
ATOM 1497 C C . THR A 1 186 ? -5.133 -18.094 -3.896 1 94.88 186 THR A C 1
ATOM 1499 O O . THR A 1 186 ? -5.191 -18.219 -5.121 1 94.88 186 THR A O 1
ATOM 1502 N N . VAL A 1 187 ? -4.398 -17.281 -3.277 1 92.81 187 VAL A N 1
ATOM 1503 C CA . VAL A 1 187 ? -3.455 -16.453 -4.027 1 92.81 187 VAL A CA 1
ATOM 1504 C C . VAL A 1 187 ? -2.488 -17.359 -4.797 1 92.81 187 VAL A C 1
ATOM 1506 O O . VAL A 1 187 ? -2.242 -17.141 -5.984 1 92.81 187 VAL A O 1
ATOM 1509 N N . GLN A 1 188 ? -1.993 -18.312 -4.113 1 90.75 188 GLN A N 1
ATOM 1510 C CA . GLN A 1 188 ? -1.067 -19.25 -4.742 1 90.75 188 GLN A CA 1
ATOM 1511 C C . GLN A 1 188 ? -1.717 -19.953 -5.934 1 90.75 188 GLN A C 1
ATOM 1513 O O . GLN A 1 188 ? -1.105 -20.062 -7 1 90.75 188 GLN A O 1
ATOM 1518 N N . TRP A 1 189 ? -2.887 -20.391 -5.766 1 95 189 TRP A N 1
ATOM 1519 C CA . TRP A 1 189 ? -3.59 -21.078 -6.848 1 95 189 TRP A CA 1
ATOM 1520 C C . TRP A 1 189 ? -3.76 -20.156 -8.047 1 95 189 TRP A C 1
ATOM 1522 O O . TRP A 1 189 ? -3.537 -20.562 -9.195 1 95 189 TRP A O 1
ATOM 1532 N N . VAL A 1 190 ? -4.199 -18.938 -7.863 1 96.62 190 VAL A N 1
ATOM 1533 C CA . VAL A 1 190 ? -4.449 -17.984 -8.93 1 96.62 190 VAL A CA 1
ATOM 1534 C C . VAL A 1 190 ? -3.203 -17.828 -9.797 1 96.62 190 VAL A C 1
ATOM 1536 O O . VAL A 1 190 ? -3.295 -17.766 -11.023 1 96.62 190 VAL A O 1
ATOM 1539 N N . HIS A 1 191 ? -2.102 -17.797 -9.195 1 92.38 191 HIS A N 1
ATOM 1540 C CA . HIS A 1 191 ? -0.859 -17.578 -9.93 1 92.38 191 HIS A CA 1
ATOM 1541 C C . HIS A 1 191 ? -0.389 -18.875 -10.594 1 92.38 191 HIS A C 1
ATOM 1543 O O . HIS A 1 191 ? 0.295 -18.828 -11.625 1 92.38 191 HIS A O 1
ATOM 1549 N N . SER A 1 192 ? -0.816 -20.016 -10.062 1 91.81 192 SER A N 1
ATOM 1550 C CA . SER A 1 192 ? -0.283 -21.297 -10.547 1 91.81 192 SER A CA 1
ATOM 1551 C C . SER A 1 192 ? -1.213 -21.922 -11.578 1 91.81 192 SER A C 1
ATOM 1553 O O . SER A 1 192 ? -0.798 -22.797 -12.344 1 91.81 192 SER A O 1
ATOM 1555 N N . ALA A 1 193 ? -2.443 -21.562 -11.562 1 95.44 193 ALA A N 1
ATOM 1556 C CA . ALA A 1 193 ? -3.457 -22.188 -12.422 1 95.44 193 ALA A CA 1
ATOM 1557 C C . ALA A 1 193 ? -3.131 -21.969 -13.898 1 95.44 193 ALA A C 1
ATOM 1559 O O . ALA A 1 193 ? -2.625 -20.922 -14.281 1 95.44 193 ALA A O 1
ATOM 1560 N N . ASP A 1 194 ? -3.434 -22.938 -14.656 1 93.94 194 ASP A N 1
ATOM 1561 C CA . ASP A 1 194 ? -3.244 -22.781 -16.094 1 93.94 194 ASP A CA 1
ATOM 1562 C C . ASP A 1 194 ? -4.465 -22.141 -16.734 1 93.94 194 ASP A C 1
ATOM 1564 O O . ASP A 1 194 ? -5.43 -21.797 -16.062 1 93.94 194 ASP A O 1
ATOM 1568 N N . SER A 1 195 ? -4.465 -21.984 -18.047 1 95.56 195 SER A N 1
ATOM 1569 C CA . SER A 1 195 ? -5.492 -21.25 -18.766 1 95.56 195 SER A CA 1
ATOM 1570 C C . SER A 1 195 ? -6.859 -21.906 -18.609 1 95.56 195 SER A C 1
ATOM 1572 O O . SER A 1 195 ? -7.859 -21.234 -18.375 1 95.56 195 SER A O 1
ATOM 1574 N N . ARG A 1 196 ? -6.875 -23.156 -18.766 1 96.62 196 ARG A N 1
ATOM 1575 C CA . ARG A 1 196 ? -8.133 -23.891 -18.641 1 96.62 196 ARG A CA 1
ATOM 1576 C C . ARG A 1 196 ? -8.719 -23.719 -17.234 1 96.62 196 ARG A C 1
ATOM 1578 O O . ARG A 1 196 ? -9.906 -23.438 -17.078 1 96.62 196 ARG A O 1
ATOM 1585 N N . GLN A 1 197 ? -7.906 -23.906 -16.266 1 97.38 197 GLN A N 1
ATOM 1586 C CA . GLN A 1 197 ? -8.32 -23.766 -14.867 1 97.38 197 GLN A CA 1
ATOM 1587 C C . GLN A 1 197 ? -8.859 -22.359 -14.594 1 97.38 197 GLN A C 1
ATOM 1589 O O . GLN A 1 197 ? -9.891 -22.203 -13.93 1 97.38 197 GLN A O 1
ATOM 1594 N N . LEU A 1 198 ? -8.156 -21.422 -15.07 1 97.94 198 LEU A N 1
ATOM 1595 C CA . LEU A 1 198 ? -8.562 -20.031 -14.891 1 97.94 198 LEU A CA 1
ATOM 1596 C C . LEU A 1 198 ? -9.953 -19.781 -15.461 1 97.94 198 LEU A C 1
ATOM 1598 O O . LEU A 1 198 ? -10.797 -19.172 -14.812 1 97.94 198 LEU A O 1
ATOM 1602 N N . ASN A 1 199 ? -10.164 -20.297 -16.594 1 97.75 199 ASN A N 1
ATOM 1603 C CA . ASN A 1 199 ? -11.461 -20.062 -17.234 1 97.75 199 ASN A CA 1
ATOM 1604 C C . ASN A 1 199 ? -12.57 -20.844 -16.547 1 97.75 199 ASN A C 1
ATOM 1606 O O . ASN A 1 199 ? -13.703 -20.359 -16.438 1 97.75 199 ASN A O 1
ATOM 1610 N N . VAL A 1 200 ? -12.273 -22 -16.047 1 97.81 200 VAL A N 1
ATOM 1611 C CA . VAL A 1 200 ? -13.234 -22.75 -15.25 1 97.81 200 VAL A CA 1
ATOM 1612 C C . VAL A 1 200 ? -13.609 -21.969 -14 1 97.81 200 VAL A C 1
ATOM 1614 O O . VAL A 1 200 ? -14.789 -21.844 -13.664 1 97.81 200 VAL A O 1
ATOM 1617 N N . ALA A 1 201 ? -12.617 -21.453 -13.352 1 98.38 201 ALA A N 1
ATOM 1618 C CA . ALA A 1 201 ? -12.859 -20.641 -12.156 1 98.38 201 ALA A CA 1
ATOM 1619 C C . ALA A 1 201 ? -13.773 -19.469 -12.461 1 98.38 201 ALA A C 1
ATOM 1621 O O . ALA A 1 201 ? -14.68 -19.156 -11.688 1 98.38 201 ALA A O 1
ATOM 1622 N N . LEU A 1 202 ? -13.523 -18.797 -13.586 1 98.19 202 LEU A N 1
ATOM 1623 C CA . LEU A 1 202 ? -14.352 -17.672 -13.984 1 98.19 202 LEU A CA 1
ATOM 1624 C C . LEU A 1 202 ? -15.812 -18.094 -14.117 1 98.19 202 LEU A C 1
ATOM 1626 O O . LEU A 1 202 ? -16.703 -17.391 -13.648 1 98.19 202 LEU A O 1
ATOM 1630 N N . HIS A 1 203 ? -16 -19.172 -14.711 1 97.5 203 HIS A N 1
ATOM 1631 C CA . HIS A 1 203 ? -17.359 -19.688 -14.883 1 97.5 203 HIS A CA 1
ATOM 1632 C C . HIS A 1 203 ? -17.984 -20.047 -13.539 1 97.5 203 HIS A C 1
ATOM 1634 O O . HIS A 1 203 ? -19.156 -19.734 -13.281 1 97.5 203 HIS A O 1
ATOM 1640 N N . ASN A 1 204 ? -17.219 -20.703 -12.719 1 97.94 204 ASN A N 1
ATOM 1641 C CA . ASN A 1 204 ? -17.688 -21.078 -11.391 1 97.94 204 ASN A CA 1
ATOM 1642 C C . ASN A 1 204 ? -18.109 -19.859 -10.578 1 97.94 204 ASN A C 1
ATOM 1644 O O . ASN A 1 204 ? -19.109 -19.906 -9.852 1 97.94 204 ASN A O 1
ATOM 1648 N N . LEU A 1 205 ? -17.422 -18.766 -10.727 1 97.88 205 LEU A N 1
ATOM 1649 C CA . LEU A 1 205 ? -17.578 -17.609 -9.852 1 97.88 205 LEU A CA 1
ATOM 1650 C C . LEU A 1 205 ? -18.516 -16.578 -10.469 1 97.88 205 LEU A C 1
ATOM 1652 O O . LEU A 1 205 ? -18.766 -15.523 -9.891 1 97.88 205 LEU A O 1
ATOM 1656 N N . GLY A 1 206 ? -19 -16.844 -11.648 1 96.31 206 GLY A N 1
ATOM 1657 C CA . GLY A 1 206 ? -19.906 -15.922 -12.32 1 96.31 206 GLY A CA 1
ATOM 1658 C C . GLY A 1 206 ? -19.203 -14.719 -12.914 1 96.31 206 GLY A C 1
ATOM 1659 O O . GLY A 1 206 ? -19.766 -13.617 -12.938 1 96.31 206 GLY A O 1
ATOM 1660 N N . LEU A 1 207 ? -17.984 -14.891 -13.32 1 97.06 207 LEU A N 1
ATOM 1661 C CA . LEU A 1 207 ? -17.203 -13.82 -13.914 1 97.06 207 LEU A CA 1
ATOM 1662 C C . LEU A 1 207 ? -17.047 -14.031 -15.422 1 97.06 207 LEU A C 1
ATOM 1664 O O . LEU A 1 207 ? -15.938 -13.961 -15.953 1 97.06 207 LEU A O 1
ATOM 1668 N N . GLY A 1 208 ? -18.062 -14.148 -16.062 1 94.62 208 GLY A N 1
ATOM 1669 C CA . GLY A 1 208 ? -18.109 -14.5 -17.469 1 94.62 208 GLY A CA 1
ATOM 1670 C C . GLY A 1 208 ? -17.5 -13.438 -18.375 1 94.62 208 GLY A C 1
ATOM 1671 O O . GLY A 1 208 ? -16.969 -13.75 -19.438 1 94.62 208 GLY A O 1
ATOM 1672 N N . LYS A 1 209 ? -17.547 -12.188 -18.031 1 94.25 209 LYS A N 1
ATOM 1673 C CA . LYS A 1 209 ? -17.047 -11.086 -18.828 1 94.25 209 LYS A CA 1
ATOM 1674 C C . LYS A 1 209 ? -15.523 -11.18 -18.984 1 94.25 209 LYS A C 1
ATOM 1676 O O . LYS A 1 209 ? -14.953 -10.586 -19.906 1 94.25 209 LYS A O 1
ATOM 1681 N N . GLN A 1 210 ? -14.914 -11.945 -18.125 1 94.31 210 GLN A N 1
ATOM 1682 C CA . GLN A 1 210 ? -13.461 -12.031 -18.125 1 94.31 210 GLN A CA 1
ATOM 1683 C C . GLN A 1 210 ? -12.977 -13.273 -18.875 1 94.31 210 GLN A C 1
ATOM 1685 O O . GLN A 1 210 ? -11.781 -13.445 -19.078 1 94.31 210 GLN A O 1
ATOM 1690 N N . VAL A 1 211 ? -13.859 -14.039 -19.281 1 94.88 211 VAL A N 1
ATOM 1691 C CA . VAL A 1 211 ? -13.492 -15.297 -19.938 1 94.88 211 VAL A CA 1
ATOM 1692 C C . VAL A 1 211 ? -12.711 -15.008 -21.219 1 94.88 211 VAL A C 1
ATOM 1694 O O . VAL A 1 211 ? -13.062 -14.102 -21.969 1 94.88 211 VAL A O 1
ATOM 1697 N N . ASP A 1 212 ? -11.625 -15.688 -21.391 1 92.12 212 ASP A N 1
ATOM 1698 C CA . ASP A 1 212 ? -10.766 -15.688 -22.578 1 92.12 212 ASP A CA 1
ATOM 1699 C C . ASP A 1 212 ? -9.992 -14.375 -22.688 1 92.12 212 ASP A C 1
ATOM 1701 O O . ASP A 1 212 ? -9.438 -14.07 -23.75 1 92.12 212 ASP A O 1
ATOM 1705 N N . ARG A 1 213 ? -10.031 -13.562 -21.688 1 95.19 213 ARG A N 1
ATOM 1706 C CA . ARG A 1 213 ? -9.109 -12.422 -21.609 1 95.19 213 ARG A CA 1
ATOM 1707 C C . ARG A 1 213 ? -7.68 -12.891 -21.391 1 95.19 213 ARG A C 1
ATOM 1709 O O . ARG A 1 213 ? -7.441 -14.07 -21.125 1 95.19 213 ARG A O 1
ATOM 1716 N N . PRO A 1 214 ? -6.785 -11.961 -21.609 1 94.94 214 PRO A N 1
ATOM 1717 C CA . PRO A 1 214 ? -5.406 -12.344 -21.297 1 94.94 214 PRO A CA 1
ATOM 1718 C C . PRO A 1 214 ? -5.238 -12.828 -19.859 1 94.94 214 PRO A C 1
ATOM 1720 O O . PRO A 1 214 ? -5.871 -12.305 -18.938 1 94.94 214 PRO A O 1
ATOM 1723 N N . GLU A 1 215 ? -4.438 -13.828 -19.625 1 94.88 215 GLU A N 1
ATOM 1724 C CA . GLU A 1 215 ? -4.297 -14.516 -18.359 1 94.88 215 GLU A CA 1
ATOM 1725 C C . GLU A 1 215 ? -3.957 -13.547 -17.234 1 94.88 215 GLU A C 1
ATOM 1727 O O . GLU A 1 215 ? -4.434 -13.695 -16.109 1 94.88 215 GLU A O 1
ATOM 1732 N N . ASP A 1 216 ? -3.113 -12.625 -17.594 1 92.12 216 ASP A N 1
ATOM 1733 C CA . ASP A 1 216 ? -2.719 -11.664 -16.578 1 92.12 216 ASP A CA 1
ATOM 1734 C C . ASP A 1 216 ? -3.926 -10.875 -16.078 1 92.12 216 ASP A C 1
ATOM 1736 O O . ASP A 1 216 ? -4.027 -10.578 -14.875 1 92.12 216 ASP A O 1
ATOM 1740 N N . GLU A 1 217 ? -4.777 -10.562 -16.938 1 94.81 217 GLU A N 1
ATOM 1741 C CA . GLU A 1 217 ? -5.992 -9.844 -16.562 1 94.81 217 GLU A CA 1
ATOM 1742 C C . GLU A 1 217 ? -6.922 -10.727 -15.734 1 94.81 217 GLU A C 1
ATOM 1744 O O . GLU A 1 217 ? -7.523 -10.266 -14.766 1 94.81 217 GLU A O 1
ATOM 1749 N N . ILE A 1 218 ? -7.012 -11.953 -16.172 1 97.12 218 ILE A N 1
ATOM 1750 C CA . ILE A 1 218 ? -7.844 -12.906 -15.445 1 97.12 218 ILE A CA 1
ATOM 1751 C C . ILE A 1 218 ? -7.316 -13.07 -14.016 1 97.12 218 ILE A C 1
ATOM 1753 O O . ILE A 1 218 ? -8.086 -13.016 -13.055 1 97.12 218 ILE A O 1
ATOM 1757 N N . ARG A 1 219 ? -6.051 -13.227 -13.898 1 96.44 219 ARG A N 1
ATOM 1758 C CA . ARG A 1 219 ? -5.438 -13.398 -12.586 1 96.44 219 ARG A CA 1
ATOM 1759 C C . ARG A 1 219 ? -5.672 -12.18 -11.703 1 96.44 219 ARG A C 1
ATOM 1761 O O . ARG A 1 219 ? -6.016 -12.32 -10.523 1 96.44 219 ARG A O 1
ATOM 1768 N N . GLN A 1 220 ? -5.48 -11.062 -12.32 1 95.12 220 GLN A N 1
ATOM 1769 C CA . GLN A 1 220 ? -5.711 -9.836 -11.562 1 95.12 220 GLN A CA 1
ATOM 1770 C C . GLN A 1 220 ? -7.156 -9.766 -11.062 1 95.12 220 GLN A C 1
ATOM 1772 O O . GLN A 1 220 ? -7.402 -9.406 -9.914 1 95.12 220 GLN A O 1
ATOM 1777 N N . ARG A 1 221 ? -8.039 -10.102 -11.914 1 96.94 221 ARG A N 1
ATOM 1778 C CA . ARG A 1 221 ? -9.445 -10.078 -11.547 1 96.94 221 ARG A CA 1
ATOM 1779 C C . ARG A 1 221 ? -9.742 -11.07 -10.43 1 96.94 221 ARG A C 1
ATOM 1781 O O . ARG A 1 221 ? -10.523 -10.781 -9.516 1 96.94 221 ARG A O 1
ATOM 1788 N N . LEU A 1 222 ? -9.203 -12.195 -10.5 1 97.69 222 LEU A N 1
ATOM 1789 C CA . LEU A 1 222 ? -9.414 -13.227 -9.492 1 97.69 222 LEU A CA 1
ATOM 1790 C C . LEU A 1 222 ? -8.797 -12.82 -8.156 1 97.69 222 LEU A C 1
ATOM 1792 O O . LEU A 1 222 ? -9.367 -13.094 -7.098 1 97.69 222 LEU A O 1
ATOM 1796 N N . LEU A 1 223 ? -7.656 -12.18 -8.227 1 96.62 223 LEU A N 1
ATOM 1797 C CA . LEU A 1 223 ? -7.043 -11.68 -7.004 1 96.62 223 LEU A CA 1
ATOM 1798 C C . LEU A 1 223 ? -7.945 -10.664 -6.32 1 96.62 223 LEU A C 1
ATOM 1800 O O . LEU A 1 223 ? -8.109 -10.695 -5.098 1 96.62 223 LEU A O 1
ATOM 1804 N N . MET A 1 224 ? -8.516 -9.82 -7.105 1 96.88 224 MET A N 1
ATOM 1805 C CA . MET A 1 224 ? -9.43 -8.828 -6.539 1 96.88 224 MET A CA 1
ATOM 1806 C C . MET A 1 224 ? -10.711 -9.5 -6.035 1 96.88 224 MET A C 1
ATOM 1808 O O . MET A 1 224 ? -11.328 -9.023 -5.082 1 96.88 224 MET A O 1
ATOM 1812 N N . PHE A 1 225 ? -11.117 -10.594 -6.703 1 97.88 225 PHE A N 1
ATOM 1813 C CA . PHE A 1 225 ? -12.305 -11.336 -6.289 1 97.88 225 PHE A CA 1
ATOM 1814 C C . PHE A 1 225 ? -12.148 -11.859 -4.867 1 97.88 225 PHE A C 1
ATOM 1816 O O . PHE A 1 225 ? -13.109 -11.883 -4.098 1 97.88 225 PHE A O 1
ATOM 1823 N N . LEU A 1 226 ? -10.977 -12.234 -4.453 1 96.81 226 LEU A N 1
ATOM 1824 C CA . LEU A 1 226 ? -10.719 -12.844 -3.154 1 96.81 226 LEU A CA 1
ATOM 1825 C C . LEU A 1 226 ? -11.164 -11.93 -2.02 1 96.81 226 LEU A C 1
ATOM 1827 O O . LEU A 1 226 ? -11.75 -12.391 -1.038 1 96.81 226 LEU A O 1
ATOM 1831 N N . ARG A 1 227 ? -10.938 -10.617 -2.211 1 94.44 227 ARG A N 1
ATOM 1832 C CA . ARG A 1 227 ? -11.195 -9.703 -1.104 1 94.44 227 ARG A CA 1
ATOM 1833 C C . ARG A 1 227 ? -12.445 -8.867 -1.362 1 94.44 227 ARG A C 1
ATOM 1835 O O . ARG A 1 227 ? -13.117 -8.43 -0.422 1 94.44 227 ARG A O 1
ATOM 1842 N N . TYR A 1 228 ? -12.781 -8.703 -2.637 1 95.69 228 TYR A N 1
ATOM 1843 C CA . TYR A 1 228 ? -13.789 -7.688 -2.906 1 95.69 228 TYR A CA 1
ATOM 1844 C C . TYR A 1 228 ? -14.914 -8.258 -3.766 1 95.69 228 TYR A C 1
ATOM 1846 O O . TYR A 1 228 ? -15.898 -7.566 -4.051 1 95.69 228 TYR A O 1
ATOM 1854 N N . GLY A 1 229 ? -14.82 -9.367 -4.211 1 93.81 229 GLY A N 1
ATOM 1855 C CA . GLY A 1 229 ? -15.867 -9.992 -5.008 1 93.81 229 GLY A CA 1
ATOM 1856 C C . GLY A 1 229 ? -15.734 -9.703 -6.492 1 93.81 229 GLY A C 1
ATOM 1857 O O . GLY A 1 229 ? -16.328 -10.391 -7.32 1 93.81 229 GLY A O 1
ATOM 1858 N N . MET B 1 1 ? -24.328 64.438 30.531 1 59.66 1 MET B N 1
ATOM 1859 C CA . MET B 1 1 ? -24.562 64.125 29.141 1 59.66 1 MET B CA 1
ATOM 1860 C C . MET B 1 1 ? -23.266 63.75 28.438 1 59.66 1 MET B C 1
ATOM 1862 O O . MET B 1 1 ? -23.188 62.781 27.703 1 59.66 1 MET B O 1
ATOM 1866 N N . LYS B 1 2 ? -22.25 64.438 28.766 1 78.06 2 LYS B N 1
ATOM 1867 C CA . LYS B 1 2 ? -20.922 64.25 28.172 1 78.06 2 LYS B CA 1
ATOM 1868 C C . LYS B 1 2 ? -20.266 62.969 28.719 1 78.06 2 LYS B C 1
ATOM 1870 O O . LYS B 1 2 ? -19.672 62.188 27.969 1 78.06 2 LYS B O 1
ATOM 1875 N N . ARG B 1 3 ? -20.562 62.719 29.953 1 77.56 3 ARG B N 1
ATOM 1876 C CA . ARG B 1 3 ? -19.953 61.562 30.594 1 77.56 3 ARG B CA 1
ATOM 1877 C C . ARG B 1 3 ? -20.562 60.281 30.078 1 77.56 3 ARG B C 1
ATOM 1879 O O . ARG B 1 3 ? -19.859 59.281 29.875 1 77.56 3 ARG B O 1
ATOM 1886 N N . ILE B 1 4 ? -21.859 60.312 29.844 1 74.5 4 ILE B N 1
ATOM 1887 C CA . ILE B 1 4 ? -22.562 59.156 29.297 1 74.5 4 ILE B CA 1
ATOM 1888 C C . ILE B 1 4 ? -22.078 58.875 27.875 1 74.5 4 ILE B C 1
ATOM 1890 O O . ILE B 1 4 ? -21.828 57.719 27.516 1 74.5 4 ILE B O 1
ATOM 1894 N N . ALA B 1 5 ? -21.891 59.906 27.141 1 77.19 5 ALA B N 1
ATOM 1895 C CA . ALA B 1 5 ? -21.406 59.781 25.766 1 77.19 5 ALA B CA 1
ATOM 1896 C C . ALA B 1 5 ? -20 59.188 25.734 1 77.19 5 ALA B C 1
ATOM 1898 O O . ALA B 1 5 ? -19.688 58.344 24.906 1 77.19 5 ALA B O 1
ATOM 1899 N N . ASP B 1 6 ? -19.156 59.688 26.641 1 70.56 6 ASP B N 1
ATOM 1900 C CA . ASP B 1 6 ? -17.781 59.188 26.75 1 70.56 6 ASP B CA 1
ATOM 1901 C C . ASP B 1 6 ? -17.75 57.719 27.141 1 70.56 6 ASP B C 1
ATOM 1903 O O . ASP B 1 6 ? -16.969 56.938 26.609 1 70.56 6 ASP B O 1
ATOM 1907 N N . LEU B 1 7 ? -18.656 57.375 28.047 1 76.06 7 LEU B N 1
ATOM 1908 C CA . LEU B 1 7 ? -18.719 56 28.516 1 76.06 7 LEU B CA 1
ATOM 1909 C C . LEU B 1 7 ? -19.25 55.094 27.406 1 76.06 7 LEU B C 1
ATOM 1911 O O . LEU B 1 7 ? -18.766 53.969 27.25 1 76.06 7 LEU B O 1
ATOM 1915 N N . GLU B 1 8 ? -20.141 55.594 26.641 1 74.81 8 GLU B N 1
ATOM 1916 C CA . GLU B 1 8 ? -20.672 54.812 25.516 1 74.81 8 GLU B CA 1
ATOM 1917 C C . GLU B 1 8 ? -19.594 54.594 24.453 1 74.81 8 GLU B C 1
ATOM 1919 O O . GLU B 1 8 ? -19.516 53.5 23.875 1 74.81 8 GLU B O 1
ATOM 1924 N N . LYS B 1 9 ? -18.812 55.625 24.188 1 77.81 9 LYS B N 1
ATOM 1925 C CA . LYS B 1 9 ? -17.703 55.5 23.25 1 77.81 9 LYS B CA 1
ATOM 1926 C C . LYS B 1 9 ? -16.656 54.5 23.766 1 77.81 9 LYS B C 1
ATOM 1928 O O . LYS B 1 9 ? -16.156 53.656 23 1 77.81 9 LYS B O 1
ATOM 1933 N N . GLU B 1 10 ? -16.406 54.562 25.047 1 72.5 10 GLU B N 1
ATOM 1934 C CA . GLU B 1 10 ? -15.453 53.656 25.656 1 72.5 10 GLU B CA 1
ATOM 1935 C C . GLU B 1 10 ? -15.977 52.219 25.609 1 72.5 10 GLU B C 1
ATOM 1937 O O . GLU B 1 10 ? -15.219 51.281 25.344 1 72.5 10 GLU B O 1
ATOM 1942 N N . LEU B 1 11 ? -17.281 52.125 25.812 1 74.31 11 LEU B N 1
ATOM 1943 C CA . LEU B 1 11 ? -17.906 50.812 25.766 1 74.31 11 LEU B CA 1
ATOM 1944 C C . LEU B 1 11 ? -17.859 50.219 24.359 1 74.31 11 LEU B C 1
ATOM 1946 O O . LEU B 1 11 ? -17.609 49.031 24.172 1 74.31 11 LEU B O 1
ATOM 1950 N N . LYS B 1 12 ? -18.125 51.062 23.391 1 75.94 12 LYS B N 1
ATOM 1951 C CA . LYS B 1 12 ? -18.047 50.625 22 1 75.94 12 LYS B CA 1
ATOM 1952 C C . LYS B 1 12 ? -16.625 50.188 21.625 1 75.94 12 LYS B C 1
ATOM 1954 O O . LYS B 1 12 ? -16.438 49.156 20.969 1 75.94 12 LYS B O 1
ATOM 1959 N N . VAL B 1 13 ? -15.664 51 22.047 1 75.75 13 VAL B N 1
ATOM 1960 C CA . VAL B 1 13 ? -14.266 50.688 21.797 1 75.75 13 VAL B CA 1
ATOM 1961 C C . VAL B 1 13 ? -13.914 49.344 22.469 1 75.75 13 VAL B C 1
ATOM 1963 O O . VAL B 1 13 ? -13.234 48.5 21.891 1 75.75 13 VAL B O 1
ATOM 1966 N N . GLN B 1 14 ? -14.438 49.156 23.688 1 67.62 14 GLN B N 1
ATOM 1967 C CA . GLN B 1 14 ? -14.18 47.906 24.422 1 67.62 14 GLN B CA 1
ATOM 1968 C C . GLN B 1 14 ? -14.867 46.719 23.75 1 67.62 14 GLN B C 1
ATOM 1970 O O . GLN B 1 14 ? -14.273 45.656 23.641 1 67.62 14 GLN B O 1
ATOM 1975 N N . ARG B 1 15 ? -16.094 46.875 23.344 1 71.81 15 ARG B N 1
ATOM 1976 C CA . ARG B 1 15 ? -16.812 45.812 22.656 1 71.81 15 ARG B CA 1
ATOM 1977 C C . ARG B 1 15 ? -16.125 45.469 21.344 1 71.81 15 ARG B C 1
ATOM 1979 O O . ARG B 1 15 ? -16.016 44.281 21 1 71.81 15 ARG B O 1
ATOM 1986 N N . ASP B 1 16 ? -15.742 46.531 20.641 1 73.38 16 ASP B N 1
ATOM 1987 C CA . ASP B 1 16 ? -15 46.281 19.406 1 73.38 16 ASP B CA 1
ATOM 1988 C C . ASP B 1 16 ? -13.688 45.562 19.703 1 73.38 16 ASP B C 1
ATOM 1990 O O . ASP B 1 16 ? -13.289 44.656 18.953 1 73.38 16 ASP B O 1
ATOM 1994 N N . ALA B 1 17 ? -13.086 45.969 20.766 1 68 17 ALA B N 1
ATOM 1995 C CA . ALA B 1 17 ? -11.844 45.312 21.188 1 68 17 ALA B CA 1
ATOM 1996 C C . ALA B 1 17 ? -12.094 43.875 21.609 1 68 17 ALA B C 1
ATOM 1998 O O . ALA B 1 17 ? -11.32 43 21.266 1 68 17 ALA B O 1
ATOM 1999 N N . GLU B 1 18 ? -13.234 43.656 22.25 1 64.94 18 GLU B N 1
ATOM 2000 C CA . GLU B 1 18 ? -13.602 42.312 22.672 1 64.94 18 GLU B CA 1
ATOM 2001 C C . GLU B 1 18 ? -13.945 41.438 21.469 1 64.94 18 GLU B C 1
ATOM 2003 O O . GLU B 1 18 ? -13.594 40.25 21.438 1 64.94 18 GLU B O 1
ATOM 2008 N N . ALA B 1 19 ? -14.734 41.969 20.547 1 69.5 19 ALA B N 1
ATOM 2009 C CA . ALA B 1 19 ? -15.07 41.25 19.328 1 69.5 19 ALA B CA 1
ATOM 2010 C C . ALA B 1 19 ? -13.812 40.906 18.531 1 69.5 19 ALA B C 1
ATOM 2012 O O . ALA B 1 19 ? -13.688 39.781 18.031 1 69.5 19 ALA B O 1
ATOM 2013 N N . GLU B 1 20 ? -12.953 41.875 18.469 1 66.81 20 GLU B N 1
ATOM 2014 C CA . GLU B 1 20 ? -11.672 41.625 17.812 1 66.81 20 GLU B CA 1
ATOM 2015 C C . GLU B 1 20 ? -10.859 40.562 18.578 1 66.81 20 GLU B C 1
ATOM 2017 O O . GLU B 1 20 ? -10.242 39.688 17.969 1 66.81 20 GLU B O 1
ATOM 2022 N N . ALA B 1 21 ? -10.961 40.625 19.875 1 61.34 21 ALA B N 1
ATOM 2023 C CA . ALA B 1 21 ? -10.281 39.625 20.703 1 61.34 21 ALA B CA 1
ATOM 2024 C C . ALA B 1 21 ? -10.891 38.25 20.531 1 61.34 21 ALA B C 1
ATOM 2026 O O . ALA B 1 21 ? -10.172 37.25 20.469 1 61.34 21 ALA B O 1
ATOM 2027 N N . ARG B 1 22 ? -12.195 38.188 20.422 1 62.12 22 ARG B N 1
ATOM 2028 C CA . ARG B 1 22 ? -12.867 36.906 20.203 1 62.12 22 ARG B CA 1
ATOM 2029 C C . ARG B 1 22 ? -12.508 36.312 18.844 1 62.12 22 ARG B C 1
ATOM 2031 O O . ARG B 1 22 ? -12.258 35.125 18.734 1 62.12 22 ARG B O 1
ATOM 2038 N N . LYS B 1 23 ? -12.578 37.125 17.844 1 65.44 23 LYS B N 1
ATOM 2039 C CA . LYS B 1 23 ? -12.156 36.688 16.516 1 65.44 23 LYS B CA 1
ATOM 2040 C C . LYS B 1 23 ? -10.719 36.188 16.531 1 65.44 23 LYS B C 1
ATOM 2042 O O . LYS B 1 23 ? -10.398 35.188 15.898 1 65.44 23 LYS B O 1
ATOM 2047 N N . LEU B 1 24 ? -9.953 36.969 17.25 1 60.66 24 LEU B N 1
ATOM 2048 C CA . LEU B 1 24 ? -8.547 36.562 17.391 1 60.66 24 LEU B CA 1
ATOM 2049 C C . LEU B 1 24 ? -8.414 35.25 18.156 1 60.66 24 LEU B C 1
ATOM 2051 O O . LEU B 1 24 ? -7.582 34.406 17.812 1 60.66 24 LEU B O 1
ATOM 2055 N N . ARG B 1 25 ? -9.258 35.156 19.156 1 61.69 25 ARG B N 1
ATOM 2056 C CA . ARG B 1 25 ? -9.273 33.906 19.906 1 61.69 25 ARG B CA 1
ATOM 2057 C C . ARG B 1 25 ? -9.727 32.75 19.031 1 61.69 25 ARG B C 1
ATOM 2059 O O . ARG B 1 25 ? -9.148 31.656 19.094 1 61.69 25 ARG B O 1
ATOM 2066 N N . GLN B 1 26 ? -10.852 33.062 18.328 1 61.94 26 GLN B N 1
ATOM 2067 C CA . GLN B 1 26 ? -11.32 32.031 17.438 1 61.94 26 GLN B CA 1
ATOM 2068 C C . GLN B 1 26 ? -10.266 31.688 16.375 1 61.94 26 GLN B C 1
ATOM 2070 O O . GLN B 1 26 ? -10.031 30.516 16.078 1 61.94 26 GLN B O 1
ATOM 2075 N N . ALA B 1 27 ? -9.82 32.75 15.812 1 60.31 27 ALA B N 1
ATOM 2076 C CA . ALA B 1 27 ? -8.742 32.562 14.852 1 60.31 27 ALA B CA 1
ATOM 2077 C C . ALA B 1 27 ? -7.57 31.797 15.477 1 60.31 27 ALA B C 1
ATOM 2079 O O . ALA B 1 27 ? -6.938 30.969 14.828 1 60.31 27 ALA B O 1
ATOM 2080 N N . SER B 1 28 ? -7.418 32.125 16.719 1 62.53 28 SER B N 1
ATOM 2081 C CA . SER B 1 28 ? -6.34 31.453 17.453 1 62.53 28 SER B CA 1
ATOM 2082 C C . SER B 1 28 ? -6.676 29.984 17.703 1 62.53 28 SER B C 1
ATOM 2084 O O . SER B 1 28 ? -5.785 29.125 17.688 1 62.53 28 SER B O 1
ATOM 2086 N N . ARG B 1 29 ? -8.047 29.719 17.781 1 68.81 29 ARG B N 1
ATOM 2087 C CA . ARG B 1 29 ? -8.477 28.359 18.094 1 68.81 29 ARG B CA 1
ATOM 2088 C C . ARG B 1 29 ? -8.258 27.438 16.906 1 68.81 29 ARG B C 1
ATOM 2090 O O . ARG B 1 29 ? -7.984 26.25 17.078 1 68.81 29 ARG B O 1
ATOM 2097 N N . ASP B 1 30 ? -8.133 28.031 15.773 1 80.38 30 ASP B N 1
ATOM 2098 C CA . ASP B 1 30 ? -8.023 27.234 14.555 1 80.38 30 ASP B CA 1
ATOM 2099 C C . ASP B 1 30 ? -6.566 27.078 14.125 1 80.38 30 ASP B C 1
ATOM 2101 O O . ASP B 1 30 ? -6.281 26.781 12.969 1 80.38 30 ASP B O 1
ATOM 2105 N N . MET B 1 31 ? -5.766 27.391 15.102 1 84 31 MET B N 1
ATOM 2106 C CA . MET B 1 31 ? -4.34 27.344 14.781 1 84 31 MET B CA 1
ATOM 2107 C C . MET B 1 31 ? -3.674 26.141 15.422 1 84 31 MET B C 1
ATOM 2109 O O . MET B 1 31 ? -3.949 25.812 16.578 1 84 31 MET B O 1
ATOM 2113 N N . LEU B 1 32 ? -2.973 25.438 14.617 1 87.19 32 LEU B N 1
ATOM 2114 C CA . LEU B 1 32 ? -2.193 24.297 15.078 1 87.19 32 LEU B CA 1
ATOM 2115 C C . LEU B 1 32 ? -0.699 24.594 15.031 1 87.19 32 LEU B C 1
ATOM 2117 O O . LEU B 1 32 ? -0.2 25.109 14.023 1 87.19 32 LEU B O 1
ATOM 2121 N N . ASN B 1 33 ? -0.059 24.391 16.219 1 87.38 33 ASN B N 1
ATOM 2122 C CA . ASN B 1 33 ? 1.388 24.562 16.266 1 87.38 33 ASN B CA 1
ATOM 2123 C C . ASN B 1 33 ? 2.107 23.5 15.445 1 87.38 33 ASN B C 1
ATOM 2125 O O . ASN B 1 33 ? 1.853 22.312 15.617 1 87.38 33 ASN B O 1
ATOM 2129 N N . VAL B 1 34 ? 2.984 23.906 14.594 1 86.25 34 VAL B N 1
ATOM 2130 C CA . VAL B 1 34 ? 3.688 23 13.688 1 86.25 34 VAL B CA 1
ATOM 2131 C C . VAL B 1 34 ? 4.488 21.984 14.5 1 86.25 34 VAL B C 1
ATOM 2133 O O . VAL B 1 34 ? 4.645 20.828 14.078 1 86.25 34 VAL B O 1
ATOM 2136 N N . SER B 1 35 ? 4.926 22.359 15.664 1 86.06 35 SER B N 1
ATOM 2137 C CA . SER B 1 35 ? 5.688 21.453 16.516 1 86.06 35 SER B CA 1
ATOM 2138 C C . SER B 1 35 ? 4.84 20.25 16.953 1 86.06 35 SER B C 1
ATOM 2140 O O . SER B 1 35 ? 5.375 19.188 17.25 1 86.06 35 SER B O 1
ATOM 2142 N N . GLU B 1 36 ? 3.553 20.438 16.953 1 87.5 36 GLU B N 1
ATOM 2143 C CA . GLU B 1 36 ? 2.645 19.359 17.359 1 87.5 36 GLU B CA 1
ATOM 2144 C C . GLU B 1 36 ? 2.525 18.312 16.266 1 87.5 36 GLU B C 1
ATOM 2146 O O . GLU B 1 36 ? 2.084 17.188 16.516 1 87.5 36 GLU B O 1
ATOM 2151 N N . LEU B 1 37 ? 2.918 18.719 15.086 1 89.38 37 LEU B N 1
ATOM 2152 C CA . LEU B 1 37 ? 2.779 17.812 13.953 1 89.38 37 LEU B CA 1
ATOM 2153 C C . LEU B 1 37 ? 4.094 17.094 13.664 1 89.38 37 LEU B C 1
ATOM 2155 O O . LEU B 1 37 ? 4.117 16.094 12.953 1 89.38 37 LEU B O 1
ATOM 2159 N N . SER B 1 38 ? 5.141 17.531 14.219 1 86.81 38 SER B N 1
ATOM 2160 C CA . SER B 1 38 ? 6.48 17.078 13.859 1 86.81 38 SER B CA 1
ATOM 2161 C C . SER B 1 38 ? 6.641 15.586 14.148 1 86.81 38 SER B C 1
ATOM 2163 O O . SER B 1 38 ? 7.305 14.867 13.398 1 86.81 38 SER B O 1
ATOM 2165 N N . GLY B 1 39 ? 6.023 15.07 15.172 1 90.5 39 GLY B N 1
ATOM 2166 C CA . GLY B 1 39 ? 6.16 13.664 15.539 1 90.5 39 GLY B CA 1
ATOM 2167 C C . GLY B 1 39 ? 5.672 12.719 14.461 1 90.5 39 GLY B C 1
ATOM 2168 O O . GLY B 1 39 ? 6.266 11.656 14.242 1 90.5 39 GLY B O 1
ATOM 2169 N N . GLU B 1 40 ? 4.691 13.109 13.789 1 91.69 40 GLU B N 1
ATOM 2170 C CA . GLU B 1 40 ? 4.094 12.258 12.758 1 91.69 40 GLU B CA 1
ATOM 2171 C C . GLU B 1 40 ? 4.723 12.523 11.398 1 91.69 40 GLU B C 1
ATOM 2173 O O . GLU B 1 40 ? 4.566 11.719 10.469 1 91.69 40 GLU B O 1
ATOM 2178 N N . LEU B 1 41 ? 5.445 13.625 11.258 1 96.12 41 LEU B N 1
ATOM 2179 C CA . LEU B 1 41 ? 5.898 14.078 9.945 1 96.12 41 LEU B CA 1
ATOM 2180 C C . LEU B 1 41 ? 7.414 13.93 9.82 1 96.12 41 LEU B C 1
ATOM 2182 O O . LEU B 1 41 ? 8 14.383 8.828 1 96.12 41 LEU B O 1
ATOM 2186 N N . ALA B 1 42 ? 7.996 13.359 10.797 1 96.19 42 ALA B N 1
ATOM 2187 C CA . ALA B 1 42 ? 9.438 13.109 10.75 1 96.19 42 ALA B CA 1
ATOM 2188 C C . ALA B 1 42 ? 9.727 11.625 10.531 1 96.19 42 ALA B C 1
ATOM 2190 O O . ALA B 1 42 ? 9.047 10.766 11.078 1 96.19 42 ALA B O 1
ATOM 2191 N N . CYS B 1 43 ? 10.719 11.383 9.766 1 97.56 43 CYS B N 1
ATOM 2192 C CA . CYS B 1 43 ? 11.156 10.016 9.5 1 97.56 43 CYS B CA 1
ATOM 2193 C C . CYS B 1 43 ? 11.938 9.445 10.672 1 97.56 43 CYS B C 1
ATOM 2195 O O . CYS B 1 43 ? 12.898 10.062 11.141 1 97.56 43 CYS B O 1
ATOM 2197 N N . CYS B 1 44 ? 11.594 8.297 11.07 1 95.94 44 CYS B N 1
ATOM 2198 C CA . CYS B 1 44 ? 12.258 7.684 12.227 1 95.94 44 CYS B CA 1
ATOM 2199 C C . CYS B 1 44 ? 13.633 7.148 11.844 1 95.94 44 CYS B C 1
ATOM 2201 O O . CYS B 1 44 ? 14.438 6.824 12.711 1 95.94 44 CYS B O 1
ATOM 2203 N N . VAL B 1 45 ? 13.93 7.027 10.594 1 97.25 45 VAL B N 1
ATOM 2204 C CA . VAL B 1 45 ? 15.188 6.465 10.133 1 97.25 45 VAL B CA 1
ATOM 2205 C C . VAL B 1 45 ? 16.234 7.57 10 1 97.25 45 VAL B C 1
ATOM 2207 O O . VAL B 1 45 ? 17.328 7.473 10.578 1 97.25 45 VAL B O 1
ATOM 2210 N N . CYS B 1 46 ? 15.945 8.648 9.336 1 97.19 46 CYS B N 1
ATOM 2211 C CA . CYS B 1 46 ? 16.906 9.719 9.125 1 97.19 46 CYS B CA 1
ATOM 2212 C C . CYS B 1 46 ? 16.688 10.852 10.117 1 97.19 46 CYS B C 1
ATOM 2214 O O . CYS B 1 46 ? 17.547 11.734 10.266 1 97.19 46 CYS B O 1
ATOM 2216 N N . LYS B 1 47 ? 15.57 10.953 10.773 1 96 47 LYS B N 1
ATOM 2217 C CA . LYS B 1 47 ? 15.219 11.898 11.828 1 96 47 LYS B CA 1
ATOM 2218 C C . LYS B 1 47 ? 14.977 13.297 11.258 1 96 47 LYS B C 1
ATOM 2220 O O . LYS B 1 47 ? 15.156 14.297 11.953 1 96 47 LYS B O 1
ATOM 2225 N N . ASP B 1 48 ? 14.586 13.383 10.016 1 97 48 ASP B N 1
ATOM 2226 C CA . ASP B 1 48 ? 14.227 14.625 9.336 1 97 48 ASP B CA 1
ATOM 2227 C C . ASP B 1 48 ? 12.789 14.57 8.82 1 97 48 ASP B C 1
ATOM 2229 O O . ASP B 1 48 ? 12.117 13.547 8.945 1 97 48 ASP B O 1
ATOM 2233 N N . TRP B 1 49 ? 12.32 15.766 8.273 1 97.5 49 TRP B N 1
ATOM 2234 C CA . TRP B 1 49 ? 10.992 15.812 7.672 1 97.5 49 TRP B CA 1
ATOM 2235 C C . TRP B 1 49 ? 10.859 14.781 6.555 1 97.5 49 TRP B C 1
ATOM 2237 O O . TRP B 1 49 ? 11.789 14.594 5.766 1 97.5 49 TRP B O 1
ATOM 2247 N N . LEU B 1 50 ? 9.766 14.164 6.48 1 98.44 50 LEU B N 1
ATOM 2248 C CA . LEU B 1 50 ? 9.5 13.148 5.465 1 98.44 50 LEU B CA 1
ATOM 2249 C C . LEU B 1 50 ? 9.625 13.734 4.062 1 98.44 50 LEU B C 1
ATOM 2251 O O . LEU B 1 50 ? 9.109 14.828 3.799 1 98.44 50 LEU B O 1
ATOM 2255 N N . VAL B 1 51 ? 10.344 13.078 3.209 1 98.62 51 VAL B N 1
ATOM 2256 C CA . VAL B 1 51 ? 10.438 13.383 1.785 1 98.62 51 VAL B CA 1
ATOM 2257 C C . VAL B 1 51 ? 9.977 12.172 0.97 1 98.62 51 VAL B C 1
ATOM 2259 O O . VAL B 1 51 ? 10.492 11.07 1.135 1 98.62 51 VAL B O 1
ATOM 2262 N N . HIS B 1 52 ? 8.984 12.43 0.051 1 98.25 52 HIS B N 1
ATOM 2263 C CA . HIS B 1 52 ? 8.383 11.305 -0.662 1 98.25 52 HIS B CA 1
ATOM 2264 C C . HIS B 1 52 ? 7.922 10.219 0.306 1 98.25 52 HIS B C 1
ATOM 2266 O O . HIS B 1 52 ? 8.367 9.078 0.217 1 98.25 52 HIS B O 1
ATOM 2272 N N . ALA B 1 53 ? 7.004 10.656 1.133 1 98.62 53 ALA B N 1
ATOM 2273 C CA . ALA B 1 53 ? 6.539 9.805 2.223 1 98.62 53 ALA B CA 1
ATOM 2274 C C . ALA B 1 53 ? 6.004 8.477 1.691 1 98.62 53 ALA B C 1
ATOM 2276 O O . ALA B 1 53 ? 5.27 8.445 0.702 1 98.62 53 ALA B O 1
ATOM 2277 N N . ALA B 1 54 ? 6.398 7.434 2.305 1 98.5 54 ALA B N 1
ATOM 2278 C CA . ALA B 1 54 ? 5.957 6.082 1.975 1 98.5 54 ALA B CA 1
ATOM 2279 C C . ALA B 1 54 ? 5.504 5.332 3.225 1 98.5 54 ALA B C 1
ATOM 2281 O O . ALA B 1 54 ? 6.145 5.418 4.273 1 98.5 54 ALA B O 1
ATOM 2282 N N . THR B 1 55 ? 4.395 4.652 3.096 1 98.62 55 THR B N 1
ATOM 2283 C CA . THR B 1 55 ? 3.834 3.898 4.211 1 98.62 55 THR B CA 1
ATOM 2284 C C . THR B 1 55 ? 3.859 2.4 3.916 1 98.62 55 THR B C 1
ATOM 2286 O O . THR B 1 55 ? 3.559 1.979 2.799 1 98.62 55 THR B O 1
ATOM 2289 N N . ILE B 1 56 ? 4.219 1.656 4.895 1 98 56 ILE B N 1
ATOM 2290 C CA . ILE B 1 56 ? 4.281 0.214 4.688 1 98 56 ILE B CA 1
ATOM 2291 C C . ILE B 1 56 ? 3.098 -0.459 5.379 1 98 56 ILE B C 1
ATOM 2293 O O . ILE B 1 56 ? 2.258 0.213 5.984 1 98 56 ILE B O 1
ATOM 2297 N N . GLN B 1 57 ? 2.977 -1.688 5.254 1 96.5 57 GLN B N 1
ATOM 2298 C CA . GLN B 1 57 ? 1.754 -2.42 5.562 1 96.5 57 GLN B CA 1
ATOM 2299 C C . GLN B 1 57 ? 1.401 -2.301 7.043 1 96.5 57 GLN B C 1
ATOM 2301 O O . GLN B 1 57 ? 0.229 -2.383 7.418 1 96.5 57 GLN B O 1
ATOM 2306 N N . CYS B 1 58 ? 2.391 -2.045 7.895 1 97.62 58 CYS B N 1
ATOM 2307 C CA . CYS B 1 58 ? 2.113 -1.895 9.32 1 97.62 58 CYS B CA 1
ATOM 2308 C C . CYS B 1 58 ? 1.624 -0.486 9.633 1 97.62 58 CYS B C 1
ATOM 2310 O O . CYS B 1 58 ? 1.306 -0.177 10.781 1 97.62 58 CYS B O 1
ATOM 2312 N N . SER B 1 59 ? 1.676 0.378 8.688 1 97.94 59 SER B N 1
ATOM 2313 C CA . SER B 1 59 ? 1.081 1.71 8.734 1 97.94 59 SER B CA 1
ATOM 2314 C C . SER B 1 59 ? 2.1 2.756 9.18 1 97.94 59 SER B C 1
ATOM 2316 O O . SER B 1 59 ? 1.758 3.926 9.359 1 97.94 59 SER B O 1
ATOM 2318 N N . HIS B 1 60 ? 3.359 2.326 9.359 1 98 60 HIS B N 1
ATOM 2319 C CA . HIS B 1 60 ? 4.398 3.309 9.648 1 98 60 HIS B CA 1
ATOM 2320 C C . HIS B 1 60 ? 4.938 3.932 8.367 1 98 60 HIS B C 1
ATOM 2322 O O . HIS B 1 60 ? 5.094 3.244 7.355 1 98 60 HIS B O 1
ATOM 2328 N N . SER B 1 61 ? 5.25 5.246 8.438 1 98.19 61 SER B N 1
ATOM 2329 C CA . SER B 1 61 ? 5.695 5.984 7.262 1 98.19 61 SER B CA 1
ATOM 2330 C C . SER B 1 61 ? 7.156 6.402 7.391 1 98.19 61 SER B C 1
ATOM 2332 O O . SER B 1 61 ? 7.633 6.676 8.492 1 98.19 61 SER B O 1
ATOM 2334 N N . PHE B 1 62 ? 7.812 6.469 6.277 1 98.56 62 PHE B N 1
ATOM 2335 C CA . PHE B 1 62 ? 9.219 6.832 6.141 1 98.56 62 PHE B CA 1
ATOM 2336 C C . PHE B 1 62 ? 9.453 7.617 4.855 1 98.56 62 PHE B C 1
ATOM 2338 O O . PHE B 1 62 ? 8.562 7.699 4.004 1 98.56 62 PHE B O 1
ATOM 2345 N N . CYS B 1 63 ? 10.625 8.312 4.828 1 98.62 63 CYS B N 1
ATOM 2346 C CA . CYS B 1 63 ? 11.031 8.711 3.488 1 98.62 63 CYS B CA 1
ATOM 2347 C C . CYS B 1 63 ? 11.141 7.504 2.564 1 98.62 63 CYS B C 1
ATOM 2349 O O . CYS B 1 63 ? 11.602 6.441 2.977 1 98.62 63 CYS B O 1
ATOM 2351 N N . TRP B 1 64 ? 10.742 7.703 1.356 1 98.12 64 TRP B N 1
ATOM 2352 C CA . TRP B 1 64 ? 10.867 6.609 0.397 1 98.12 64 TRP B CA 1
ATOM 2353 C C . TRP B 1 64 ? 12.305 6.09 0.352 1 98.12 64 TRP B C 1
ATOM 2355 O O . TRP B 1 64 ? 12.539 4.883 0.432 1 98.12 64 TRP B O 1
ATOM 2365 N N . SER B 1 65 ? 13.266 7.02 0.28 1 97 65 SER B N 1
ATOM 2366 C CA . SER B 1 65 ? 14.664 6.629 0.16 1 97 65 SER B CA 1
ATOM 2367 C C . SER B 1 65 ? 15.141 5.867 1.395 1 97 65 SER B C 1
ATOM 2369 O O . SER B 1 65 ? 15.914 4.914 1.286 1 97 65 SER B O 1
ATOM 2371 N N . CYS B 1 66 ? 14.648 6.246 2.561 1 98.12 66 CYS B N 1
ATOM 2372 C CA . CYS B 1 66 ? 15.047 5.609 3.809 1 98.12 66 CYS B CA 1
ATOM 2373 C C . CYS B 1 66 ? 14.531 4.176 3.879 1 98.12 66 CYS B C 1
ATOM 2375 O O . CYS B 1 66 ? 15.297 3.25 4.16 1 98.12 66 CYS B O 1
ATOM 2377 N N . ILE B 1 67 ? 13.273 3.979 3.572 1 98.25 67 ILE B N 1
ATOM 2378 C CA . ILE B 1 67 ? 12.695 2.646 3.699 1 98.25 67 ILE B CA 1
ATOM 2379 C C . ILE B 1 67 ? 13.203 1.755 2.566 1 98.25 67 ILE B C 1
ATOM 2381 O O . ILE B 1 67 ? 13.414 0.555 2.76 1 98.25 67 ILE B O 1
ATOM 2385 N N . ASP B 1 68 ? 13.359 2.346 1.423 1 96.56 68 ASP B N 1
ATOM 2386 C CA . ASP B 1 68 ? 13.906 1.587 0.303 1 96.56 68 ASP B CA 1
ATOM 2387 C C . ASP B 1 68 ? 15.297 1.047 0.633 1 96.56 68 ASP B C 1
ATOM 2389 O O . ASP B 1 68 ? 15.578 -0.136 0.424 1 96.56 68 ASP B O 1
ATOM 2393 N N . ARG B 1 69 ? 16.125 1.887 1.15 1 96.12 69 ARG B N 1
ATOM 2394 C CA . ARG B 1 69 ? 17.484 1.476 1.538 1 96.12 69 ARG B CA 1
ATOM 2395 C C . ARG B 1 69 ? 17.438 0.44 2.656 1 96.12 69 ARG B C 1
ATOM 2397 O O . ARG B 1 69 ? 18.188 -0.528 2.645 1 96.12 69 ARG B O 1
ATOM 2404 N N . TRP B 1 70 ? 16.625 0.659 3.623 1 97.88 70 TRP B N 1
ATOM 2405 C CA . TRP B 1 70 ? 16.453 -0.279 4.727 1 97.88 70 TRP B CA 1
ATOM 2406 C C . TRP B 1 70 ? 16.125 -1.675 4.211 1 97.88 70 TRP B C 1
ATOM 2408 O O . TRP B 1 70 ? 16.766 -2.652 4.59 1 97.88 70 TRP B O 1
ATOM 2418 N N . LEU B 1 71 ? 15.234 -1.774 3.273 1 97.19 71 LEU B N 1
ATOM 2419 C CA . LEU B 1 71 ? 14.797 -3.061 2.742 1 97.19 71 LEU B CA 1
ATOM 2420 C C . LEU B 1 71 ? 15.875 -3.686 1.866 1 97.19 71 LEU B C 1
ATOM 2422 O O . LEU B 1 71 ? 15.977 -4.91 1.779 1 97.19 71 LEU B O 1
ATOM 2426 N N . GLN B 1 72 ? 16.703 -2.865 1.293 1 95.44 72 GLN B N 1
ATOM 2427 C CA . GLN B 1 72 ? 17.797 -3.357 0.459 1 95.44 72 GLN B CA 1
ATOM 2428 C C . GLN B 1 72 ? 18.859 -4.047 1.302 1 95.44 72 GLN B C 1
ATOM 2430 O O . GLN B 1 72 ? 19.719 -4.77 0.772 1 95.44 72 GLN B O 1
ATOM 2435 N N . THR B 1 73 ? 18.859 -3.814 2.586 1 95.12 73 THR B N 1
ATOM 2436 C CA . THR B 1 73 ? 19.781 -4.523 3.467 1 95.12 73 THR B CA 1
ATOM 2437 C C . THR B 1 73 ? 19.25 -5.918 3.797 1 95.12 73 THR B C 1
ATOM 2439 O O . THR B 1 73 ? 19.844 -6.633 4.609 1 95.12 73 THR B O 1
ATOM 2442 N N . GLN B 1 74 ? 18.109 -6.25 3.262 1 91.5 74 GLN B N 1
ATOM 2443 C CA . GLN B 1 74 ? 17.453 -7.543 3.406 1 91.5 74 GLN B CA 1
ATOM 2444 C C . GLN B 1 74 ? 16.859 -7.711 4.805 1 91.5 74 GLN B C 1
ATOM 2446 O O . GLN B 1 74 ? 16.75 -8.828 5.309 1 91.5 74 GLN B O 1
ATOM 2451 N N . GLN B 1 75 ? 16.688 -6.637 5.445 1 93.69 75 GLN B N 1
ATOM 2452 C CA . GLN B 1 75 ? 15.875 -6.582 6.652 1 93.69 75 GLN B CA 1
ATOM 2453 C C . GLN B 1 75 ? 14.414 -6.27 6.312 1 93.69 75 GLN B C 1
ATOM 2455 O O . GLN B 1 75 ? 14.031 -5.102 6.23 1 93.69 75 GLN B O 1
ATOM 2460 N N . PHE B 1 76 ? 13.688 -7.305 6.227 1 97 76 PHE B N 1
ATOM 2461 C CA . PHE B 1 76 ? 12.312 -7.129 5.762 1 97 76 PHE B CA 1
ATOM 2462 C C . PHE B 1 76 ? 11.352 -7.016 6.938 1 97 76 PHE B C 1
ATOM 2464 O O . PHE B 1 76 ? 10.352 -7.734 7 1 97 76 PHE B O 1
ATOM 2471 N N . VAL B 1 77 ? 11.656 -6.125 7.805 1 97.81 77 VAL B N 1
ATOM 2472 C CA . VAL B 1 77 ? 10.82 -5.777 8.945 1 97.81 77 VAL B CA 1
ATOM 2473 C C . VAL B 1 77 ? 10.734 -4.258 9.078 1 97.81 77 VAL B C 1
ATOM 2475 O O . VAL B 1 77 ? 11.617 -3.535 8.602 1 97.81 77 VAL B O 1
ATOM 2478 N N . CYS B 1 78 ? 9.711 -3.812 9.617 1 98.19 78 CYS B N 1
ATOM 2479 C CA . CYS B 1 78 ? 9.531 -2.383 9.852 1 98.19 78 CYS B CA 1
ATOM 2480 C C . CYS B 1 78 ? 10.578 -1.852 10.82 1 98.19 78 CYS B C 1
ATOM 2482 O O . CYS B 1 78 ? 10.789 -2.43 11.891 1 98.19 78 CYS B O 1
ATOM 2484 N N . PRO B 1 79 ? 11.195 -0.752 10.586 1 97.81 79 PRO B N 1
ATOM 2485 C CA . PRO B 1 79 ? 12.188 -0.157 11.477 1 97.81 79 PRO B CA 1
ATOM 2486 C C . PRO B 1 79 ? 11.602 0.246 12.828 1 97.81 79 PRO B C 1
ATOM 2488 O O . PRO B 1 79 ? 12.344 0.431 13.797 1 97.81 79 PRO B O 1
ATOM 2491 N N . VAL B 1 80 ? 10.344 0.301 12.969 1 97 80 VAL B N 1
ATOM 2492 C CA . VAL B 1 80 ? 9.727 0.846 14.172 1 97 80 VAL B CA 1
ATOM 2493 C C . VAL B 1 80 ? 9.141 -0.287 15.016 1 97 80 VAL B C 1
ATOM 2495 O O . VAL B 1 80 ? 9.562 -0.512 16.141 1 97 80 VAL B O 1
ATOM 2498 N N . CYS B 1 81 ? 8.266 -1.033 14.492 1 97.5 81 CYS B N 1
ATOM 2499 C CA . CYS B 1 81 ? 7.527 -2.012 15.281 1 97.5 81 CYS B CA 1
ATOM 2500 C C . CYS B 1 81 ? 8.062 -3.418 15.047 1 97.5 81 CYS B C 1
ATOM 2502 O O . CYS B 1 81 ? 7.684 -4.359 15.75 1 97.5 81 CYS B O 1
ATOM 2504 N N . ARG B 1 82 ? 8.797 -3.637 13.969 1 97.56 82 ARG B N 1
ATOM 2505 C CA . ARG B 1 82 ? 9.477 -4.879 13.633 1 97.56 82 ARG B CA 1
ATOM 2506 C C . ARG B 1 82 ? 8.508 -5.891 13.023 1 97.56 82 ARG B C 1
ATOM 2508 O O . ARG B 1 82 ? 8.844 -7.07 12.891 1 97.56 82 ARG B O 1
ATOM 2515 N N . ASP B 1 83 ? 7.371 -5.445 12.688 1 97.5 83 ASP B N 1
ATOM 2516 C CA . ASP B 1 83 ? 6.488 -6.32 11.922 1 97.5 83 ASP B CA 1
ATOM 2517 C C . ASP B 1 83 ? 7.094 -6.656 10.562 1 97.5 83 ASP B C 1
ATOM 2519 O O . ASP B 1 83 ? 7.797 -5.836 9.969 1 97.5 83 ASP B O 1
ATOM 2523 N N . GLU B 1 84 ? 6.746 -7.762 10.055 1 97.12 84 GLU B N 1
ATOM 2524 C CA . GLU B 1 84 ? 7.266 -8.211 8.766 1 97.12 84 GLU B CA 1
ATOM 2525 C C . GLU B 1 84 ? 6.754 -7.328 7.629 1 97.12 84 GLU B C 1
ATOM 2527 O O . GLU B 1 84 ? 5.586 -6.938 7.617 1 97.12 84 GLU B O 1
ATOM 2532 N N . VAL B 1 85 ? 7.625 -7.047 6.707 1 97.38 85 VAL B N 1
ATOM 2533 C CA . VAL B 1 85 ? 7.27 -6.316 5.5 1 97.38 85 VAL B CA 1
ATOM 2534 C C . VAL B 1 85 ? 7.246 -7.266 4.305 1 97.38 85 VAL B C 1
ATOM 2536 O O . VAL B 1 85 ? 8.273 -7.844 3.941 1 97.38 85 VAL B O 1
ATOM 2539 N N . THR B 1 86 ? 6.094 -7.402 3.725 1 95.25 86 THR B N 1
ATOM 2540 C CA . THR B 1 86 ? 5.945 -8.359 2.633 1 95.25 86 THR B CA 1
ATOM 2541 C C . THR B 1 86 ? 5.461 -7.66 1.364 1 95.25 86 THR B C 1
ATOM 2543 O O . THR B 1 86 ? 5.395 -8.273 0.298 1 95.25 86 THR B O 1
ATOM 2546 N N . ARG B 1 87 ? 5.16 -6.375 1.521 1 93.94 87 ARG B N 1
ATOM 2547 C CA . ARG B 1 87 ? 4.621 -5.605 0.403 1 93.94 87 ARG B CA 1
ATOM 2548 C C . ARG B 1 87 ? 5.441 -4.344 0.158 1 93.94 87 ARG B C 1
ATOM 2550 O O . ARG B 1 87 ? 6.07 -3.818 1.079 1 93.94 87 ARG B O 1
ATOM 2557 N N . GLU B 1 88 ? 5.344 -3.926 -1.087 1 94.81 88 GLU B N 1
ATOM 2558 C CA . GLU B 1 88 ? 5.988 -2.664 -1.438 1 94.81 88 GLU B CA 1
ATOM 2559 C C . GLU B 1 88 ? 5.367 -1.497 -0.675 1 94.81 88 GLU B C 1
ATOM 2561 O O . GLU B 1 88 ? 4.148 -1.435 -0.506 1 94.81 88 GLU B O 1
ATOM 2566 N N . PRO B 1 89 ? 6.234 -0.608 -0.261 1 97.5 89 PRO B N 1
ATOM 2567 C CA . PRO B 1 89 ? 5.688 0.604 0.352 1 97.5 89 PRO B CA 1
ATOM 2568 C C . PRO B 1 89 ? 4.777 1.386 -0.593 1 97.5 89 PRO B C 1
ATOM 2570 O O . PRO B 1 89 ? 4.906 1.269 -1.814 1 97.5 89 PRO B O 1
ATOM 2573 N N . VAL B 1 90 ? 3.891 2.195 0.023 1 98.25 90 VAL B N 1
ATOM 2574 C CA . VAL B 1 90 ? 2.982 3.014 -0.771 1 98.25 90 VAL B CA 1
ATOM 2575 C C . VAL B 1 90 ? 3.271 4.492 -0.527 1 98.25 90 VAL B C 1
ATOM 2577 O O . VAL B 1 90 ? 3.363 4.934 0.621 1 98.25 90 VAL B O 1
ATOM 2580 N N . ARG B 1 91 ? 3.428 5.176 -1.639 1 98.06 91 ARG B N 1
ATOM 2581 C CA . ARG B 1 91 ? 3.592 6.625 -1.525 1 98.06 91 ARG B CA 1
ATOM 2582 C C . ARG B 1 91 ? 2.348 7.27 -0.927 1 98.06 91 ARG B C 1
ATOM 2584 O O . ARG B 1 91 ? 1.223 6.926 -1.295 1 98.06 91 ARG B O 1
ATOM 2591 N N . THR B 1 92 ? 2.574 8.156 -0.025 1 97.75 92 THR B N 1
ATOM 2592 C CA . THR B 1 92 ? 1.467 8.836 0.643 1 97.75 92 THR B CA 1
ATOM 2593 C C . THR B 1 92 ? 1.524 10.336 0.4 1 97.75 92 THR B C 1
ATOM 2595 O O . THR B 1 92 ? 2.053 11.086 1.227 1 97.75 92 THR B O 1
ATOM 2598 N N . ARG B 1 93 ? 0.889 10.781 -0.575 1 95.62 93 ARG B N 1
ATOM 2599 C CA . ARG B 1 93 ? 0.95 12.164 -1.048 1 95.62 93 ARG B CA 1
ATOM 2600 C C . ARG B 1 93 ? 0.363 13.117 -0.017 1 95.62 93 ARG B C 1
ATOM 2602 O O . ARG B 1 93 ? 0.838 14.25 0.131 1 95.62 93 ARG B O 1
ATOM 2609 N N . ALA B 1 94 ? -0.676 12.703 0.605 1 96.31 94 ALA B N 1
ATOM 2610 C CA . ALA B 1 94 ? -1.29 13.547 1.629 1 96.31 94 ALA B CA 1
ATOM 2611 C C . ALA B 1 94 ? -0.267 13.969 2.68 1 96.31 94 ALA B C 1
ATOM 2613 O O . ALA B 1 94 ? -0.218 15.133 3.076 1 96.31 94 ALA B O 1
ATOM 2614 N N . VAL B 1 95 ? 0.554 13.047 3.08 1 97.38 95 VAL B N 1
ATOM 2615 C CA . VAL B 1 95 ? 1.58 13.312 4.082 1 97.38 95 VAL B CA 1
ATOM 2616 C C . VAL B 1 95 ? 2.598 14.312 3.523 1 97.38 95 VAL B C 1
ATOM 2618 O O . VAL B 1 95 ? 2.963 15.273 4.195 1 97.38 95 VAL B O 1
ATOM 2621 N N . ASP B 1 96 ? 2.979 14.125 2.328 1 97.38 96 ASP B N 1
ATOM 2622 C CA . ASP B 1 96 ? 3.928 15.039 1.691 1 97.38 96 ASP B CA 1
ATOM 2623 C C . ASP B 1 96 ? 3.395 16.469 1.676 1 97.38 96 ASP B C 1
ATOM 2625 O O . ASP B 1 96 ? 4.129 17.406 1.972 1 97.38 96 ASP B O 1
ATOM 2629 N N . THR B 1 97 ? 2.174 16.594 1.326 1 96.5 97 THR B N 1
ATOM 2630 C CA . THR B 1 97 ? 1.57 17.922 1.246 1 96.5 97 THR B CA 1
ATOM 2631 C C . THR B 1 97 ? 1.541 18.594 2.619 1 96.5 97 THR B C 1
ATOM 2633 O O . THR B 1 97 ? 1.849 19.781 2.748 1 96.5 97 THR B O 1
ATOM 2636 N N . ILE B 1 98 ? 1.214 17.844 3.596 1 95.81 98 ILE B N 1
ATOM 2637 C CA . ILE B 1 98 ? 1.148 18.375 4.949 1 95.81 98 ILE B CA 1
ATOM 2638 C C . ILE B 1 98 ? 2.547 18.781 5.414 1 95.81 98 ILE B C 1
ATOM 2640 O O . ILE B 1 98 ? 2.723 19.828 6.035 1 95.81 98 ILE B O 1
ATOM 2644 N N . VAL B 1 99 ? 3.51 17.953 5.148 1 96.75 99 VAL B N 1
ATOM 2645 C CA . VAL B 1 99 ? 4.891 18.297 5.488 1 96.75 99 VAL B CA 1
ATOM 2646 C C . VAL B 1 99 ? 5.281 19.609 4.824 1 96.75 99 VAL B C 1
ATOM 2648 O O . VAL B 1 99 ? 5.855 20.484 5.469 1 96.75 99 VAL B O 1
ATOM 2651 N N . GLN B 1 100 ? 4.969 19.719 3.607 1 96.06 100 GLN B N 1
ATOM 2652 C CA . GLN B 1 100 ? 5.305 20.938 2.867 1 96.06 100 GLN B CA 1
ATOM 2653 C C . GLN B 1 100 ? 4.684 22.156 3.518 1 96.06 100 GLN B C 1
ATOM 2655 O O . GLN B 1 100 ? 5.359 23.172 3.721 1 96.06 100 GLN B O 1
ATOM 2660 N N . LYS B 1 101 ? 3.43 22.094 3.828 1 94.06 101 LYS B N 1
ATOM 2661 C CA . LYS B 1 101 ? 2.734 23.203 4.473 1 94.06 101 LYS B CA 1
ATOM 2662 C C . LYS B 1 101 ? 3.348 23.516 5.832 1 94.06 101 LYS B C 1
ATOM 2664 O O . LYS B 1 101 ? 3.457 24.688 6.211 1 94.06 101 LYS B O 1
ATOM 2669 N N . THR B 1 102 ? 3.75 22.516 6.539 1 93.56 102 THR B N 1
ATOM 2670 C CA . THR B 1 102 ? 4.359 22.672 7.855 1 93.56 102 THR B CA 1
ATOM 2671 C C . THR B 1 102 ? 5.734 23.328 7.738 1 93.56 102 THR B C 1
ATOM 2673 O O . THR B 1 102 ? 6.027 24.297 8.445 1 93.56 102 THR B O 1
ATOM 2676 N N . VAL B 1 103 ? 6.516 22.859 6.832 1 94.44 103 VAL B N 1
ATOM 2677 C CA . VAL B 1 103 ? 7.887 23.328 6.652 1 94.44 103 VAL B CA 1
ATOM 2678 C C . VAL B 1 103 ? 7.875 24.781 6.199 1 94.44 103 VAL B C 1
ATOM 2680 O O . VAL B 1 103 ? 8.773 25.562 6.551 1 94.44 103 VAL B O 1
ATOM 2683 N N . GLN B 1 104 ? 6.859 25.172 5.5 1 93.44 104 GLN B N 1
ATOM 2684 C CA . GLN B 1 104 ? 6.738 26.547 5.012 1 93.44 104 GLN B CA 1
ATOM 2685 C C . GLN B 1 104 ? 6.609 27.531 6.168 1 93.44 104 GLN B C 1
ATOM 2687 O O . GLN B 1 104 ? 6.777 28.734 5.98 1 93.44 104 GLN B O 1
ATOM 2692 N N . ARG B 1 105 ? 6.289 27.031 7.375 1 91.38 105 ARG B N 1
ATOM 2693 C CA . ARG B 1 105 ? 6.137 27.875 8.547 1 91.38 105 ARG B CA 1
ATOM 2694 C C . ARG B 1 105 ? 7.43 27.938 9.359 1 91.38 105 ARG B C 1
ATOM 2696 O O . ARG B 1 105 ? 7.508 28.656 10.359 1 91.38 105 ARG B O 1
ATOM 2703 N N . LEU B 1 106 ? 8.422 27.281 8.898 1 89.94 106 LEU B N 1
ATOM 2704 C CA . LEU B 1 106 ? 9.703 27.219 9.586 1 89.94 106 LEU B CA 1
ATOM 2705 C C . LEU B 1 106 ? 10.664 28.281 9.031 1 89.94 106 LEU B C 1
ATOM 2707 O O . LEU B 1 106 ? 10.367 28.906 8.016 1 89.94 106 LEU B O 1
ATOM 2711 N N . PRO B 1 107 ? 11.75 28.609 9.789 1 91.75 107 PRO B N 1
ATOM 2712 C CA . PRO B 1 107 ? 12.734 29.562 9.289 1 91.75 107 PRO B CA 1
ATOM 2713 C C . PRO B 1 107 ? 13.25 29.203 7.898 1 91.75 107 PRO B C 1
ATOM 2715 O O . PRO B 1 107 ? 13.273 28.031 7.523 1 91.75 107 PRO B O 1
ATOM 2718 N N . ALA B 1 108 ? 13.727 30.125 7.168 1 94.12 108 ALA B N 1
ATOM 2719 C CA . ALA B 1 108 ? 14.125 30.016 5.77 1 94.12 108 ALA B CA 1
ATOM 2720 C C . ALA B 1 108 ? 15.188 28.938 5.59 1 94.12 108 ALA B C 1
ATOM 2722 O O . ALA B 1 108 ? 15.18 28.203 4.598 1 94.12 108 ALA B O 1
ATOM 2723 N N . ALA B 1 109 ? 16.047 28.891 6.535 1 94.19 109 ALA B N 1
ATOM 2724 C CA . ALA B 1 109 ? 17.125 27.906 6.441 1 94.19 109 ALA B CA 1
ATOM 2725 C C . ALA B 1 109 ? 16.578 26.484 6.43 1 94.19 109 ALA B C 1
ATOM 2727 O O . ALA B 1 109 ? 17.016 25.641 5.645 1 94.19 109 ALA B O 1
ATOM 2728 N N . GLU B 1 110 ? 15.586 26.188 7.25 1 92.75 110 GLU B N 1
ATOM 2729 C CA . GLU B 1 110 ? 14.969 24.875 7.324 1 92.75 110 GLU B CA 1
ATOM 2730 C C . GLU B 1 110 ? 14.141 24.578 6.078 1 92.75 110 GLU B C 1
ATOM 2732 O O . GLU B 1 110 ? 14.109 23.438 5.598 1 92.75 110 GLU B O 1
ATOM 2737 N N . GLN B 1 111 ? 13.531 25.594 5.582 1 96.06 111 GLN B N 1
ATOM 2738 C CA . GLN B 1 111 ? 12.781 25.438 4.34 1 96.06 111 GLN B CA 1
ATOM 2739 C C . GLN B 1 111 ? 13.703 25.047 3.186 1 96.06 111 GLN B C 1
ATOM 2741 O O . GLN B 1 111 ? 13.398 24.125 2.428 1 96.06 111 GLN B O 1
ATOM 2746 N N . ALA B 1 112 ? 14.797 25.781 3.105 1 97.31 112 ALA B N 1
ATOM 2747 C CA . ALA B 1 112 ? 15.758 25.547 2.033 1 97.31 112 ALA B CA 1
ATOM 2748 C C . ALA B 1 112 ? 16.328 24.125 2.102 1 97.31 112 ALA B C 1
ATOM 2750 O O . ALA B 1 112 ? 16.469 23.453 1.076 1 97.31 112 ALA B O 1
ATOM 2751 N N . GLU B 1 113 ? 16.594 23.719 3.305 1 97.12 113 GLU B N 1
ATOM 2752 C CA . GLU B 1 113 ? 17.109 22.375 3.488 1 97.12 113 GLU B CA 1
ATOM 2753 C C . GLU B 1 113 ? 16.094 21.328 3.027 1 97.12 113 GLU B C 1
ATOM 2755 O O . GLU B 1 113 ? 16.453 20.359 2.352 1 97.12 113 GLU B O 1
ATOM 2760 N N . TYR B 1 114 ? 14.922 21.484 3.445 1 97.75 114 TYR B N 1
ATOM 2761 C CA . TYR B 1 114 ? 13.875 20.562 3.049 1 97.75 114 TYR B CA 1
ATOM 2762 C C . TYR B 1 114 ? 13.695 20.547 1.535 1 97.75 114 TYR B C 1
ATOM 2764 O O . TYR B 1 114 ? 13.586 19.469 0.926 1 97.75 114 TYR B O 1
ATOM 2772 N N . GLU B 1 115 ? 13.672 21.656 0.928 1 98 115 GLU B N 1
ATOM 2773 C CA . GLU B 1 115 ? 13.5 21.766 -0.518 1 98 115 GLU B CA 1
ATOM 2774 C C . GLU B 1 115 ? 14.641 21.062 -1.257 1 98 115 GLU B C 1
ATOM 2776 O O . GLU B 1 115 ? 14.422 20.453 -2.301 1 98 115 GLU B O 1
ATOM 2781 N N . GLU B 1 116 ? 15.766 21.234 -0.718 1 98.25 116 GLU B N 1
ATOM 2782 C CA . GLU B 1 116 ? 16.906 20.547 -1.309 1 98.25 116 GLU B CA 1
ATOM 2783 C C . GLU B 1 116 ? 16.719 19.031 -1.265 1 98.25 116 GLU B C 1
ATOM 2785 O O . GLU B 1 116 ? 17.016 18.328 -2.24 1 98.25 116 GLU B O 1
ATOM 2790 N N . ARG B 1 117 ? 16.25 18.516 -0.164 1 98.19 117 ARG B N 1
ATOM 2791 C CA . ARG B 1 117 ? 16.031 17.078 -0.024 1 98.19 117 ARG B CA 1
ATOM 2792 C C . ARG B 1 117 ? 14.93 16.609 -0.976 1 98.19 117 ARG B C 1
ATOM 2794 O O . ARG B 1 117 ? 15.031 15.531 -1.557 1 98.19 117 ARG B O 1
ATOM 2801 N N . VAL B 1 118 ? 13.945 17.422 -1.146 1 98.5 118 VAL B N 1
ATOM 2802 C CA . VAL B 1 118 ? 12.859 17.094 -2.072 1 98.5 118 VAL B CA 1
ATOM 2803 C C . VAL B 1 118 ? 13.398 17.047 -3.502 1 98.5 118 VAL B C 1
ATOM 2805 O O . VAL B 1 118 ? 13.117 16.125 -4.254 1 98.5 118 VAL B O 1
ATOM 2808 N N . ARG B 1 119 ? 14.203 18.047 -3.848 1 98.19 119 ARG B N 1
ATOM 2809 C CA . ARG B 1 119 ? 14.797 18.109 -5.18 1 98.19 119 ARG B CA 1
ATOM 2810 C C . ARG B 1 119 ? 15.68 16.906 -5.445 1 98.19 119 ARG B C 1
ATOM 2812 O O . ARG B 1 119 ? 15.648 16.328 -6.539 1 98.19 119 ARG B O 1
ATOM 2819 N N . ALA B 1 120 ? 16.422 16.578 -4.484 1 97.81 120 ALA B N 1
ATOM 2820 C CA . ALA B 1 120 ? 17.297 15.414 -4.617 1 97.81 120 ALA B CA 1
ATOM 2821 C C . ALA B 1 120 ? 16.469 14.141 -4.824 1 97.81 120 ALA B C 1
ATOM 2823 O O . ALA B 1 120 ? 16.828 13.297 -5.648 1 97.81 120 ALA B O 1
ATOM 2824 N N . ALA B 1 121 ? 15.406 13.992 -4.094 1 97.25 121 ALA B N 1
ATOM 2825 C CA . ALA B 1 121 ? 14.531 12.828 -4.219 1 97.25 121 ALA B CA 1
ATOM 2826 C C . ALA B 1 121 ? 13.875 12.781 -5.594 1 97.25 121 ALA B C 1
ATOM 2828 O O . ALA B 1 121 ? 13.766 11.719 -6.203 1 97.25 121 ALA B O 1
ATOM 2829 N N . GLU B 1 122 ? 13.438 13.914 -6.059 1 97.44 122 GLU B N 1
ATOM 2830 C CA . GLU B 1 122 ? 12.828 14.008 -7.383 1 97.44 122 GLU B CA 1
ATOM 2831 C C . GLU B 1 122 ? 13.828 13.633 -8.477 1 97.44 122 GLU B C 1
ATOM 2833 O O . GLU B 1 122 ? 13.477 12.945 -9.438 1 97.44 122 GLU B O 1
ATOM 2838 N N . ALA B 1 123 ? 15.016 14.109 -8.336 1 96.94 123 ALA B N 1
ATOM 2839 C CA . ALA B 1 123 ? 16.078 13.781 -9.297 1 96.94 123 ALA B CA 1
ATOM 2840 C C . ALA B 1 123 ? 16.344 12.281 -9.312 1 96.94 123 ALA B C 1
ATOM 2842 O O . ALA B 1 123 ? 16.516 11.688 -10.383 1 96.94 123 ALA B O 1
ATOM 2843 N N . GLU B 1 124 ? 16.406 11.727 -8.156 1 94.56 124 GLU B N 1
ATOM 2844 C CA . GLU B 1 124 ? 16.625 10.289 -8.055 1 94.56 124 GLU B CA 1
ATOM 2845 C C . GLU B 1 124 ? 15.484 9.508 -8.703 1 94.56 124 GLU B C 1
ATOM 2847 O O . GLU B 1 124 ? 15.719 8.508 -9.391 1 94.56 124 GLU B O 1
ATOM 2852 N N . ASP B 1 125 ? 14.305 9.867 -8.477 1 94.31 125 ASP B N 1
ATOM 2853 C CA . ASP B 1 125 ? 13.133 9.234 -9.086 1 94.31 125 ASP B CA 1
ATOM 2854 C C . ASP B 1 125 ?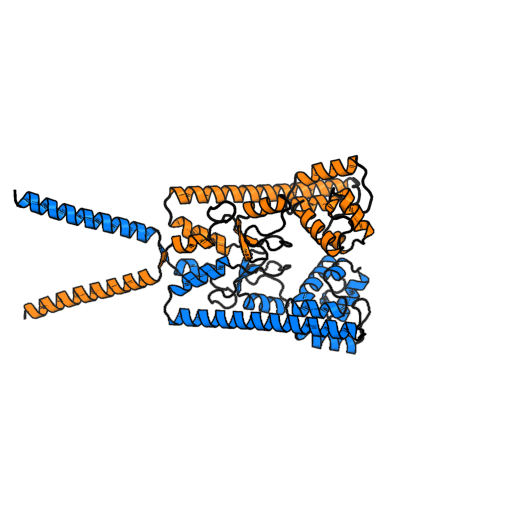 13.203 9.312 -10.609 1 94.31 125 ASP B C 1
ATOM 2856 O O . ASP B 1 125 ? 12.938 8.32 -11.305 1 94.31 125 ASP B O 1
ATOM 2860 N N . SER B 1 126 ? 13.516 10.5 -11.109 1 95.69 126 SER B N 1
ATOM 2861 C CA . SER B 1 126 ? 13.633 10.711 -12.547 1 95.69 126 SER B CA 1
ATOM 2862 C C . SER B 1 126 ? 14.719 9.82 -13.148 1 95.69 126 SER B C 1
ATOM 2864 O O . SER B 1 126 ? 14.523 9.219 -14.203 1 95.69 126 SER B O 1
ATOM 2866 N N . ARG B 1 127 ? 15.789 9.789 -12.469 1 93.19 127 ARG B N 1
ATOM 2867 C CA . ARG B 1 127 ? 16.891 8.945 -12.922 1 93.19 127 ARG B CA 1
ATOM 2868 C C . ARG B 1 127 ? 16.484 7.473 -12.938 1 93.19 127 ARG B C 1
ATOM 2870 O O . ARG B 1 127 ? 16.781 6.75 -13.883 1 93.19 127 ARG B O 1
ATOM 2877 N N . SER B 1 128 ? 15.797 7.055 -11.93 1 92.12 128 SER B N 1
ATOM 2878 C CA . SER B 1 128 ? 15.328 5.672 -11.836 1 92.12 128 SER B CA 1
ATOM 2879 C C . SER B 1 128 ? 14.383 5.328 -12.977 1 92.12 128 SER B C 1
ATOM 2881 O O . SER B 1 128 ? 14.469 4.246 -13.555 1 92.12 128 SER B O 1
ATOM 2883 N N . ARG B 1 129 ? 13.523 6.219 -13.32 1 94.06 129 ARG B N 1
ATOM 2884 C CA . ARG B 1 129 ? 12.57 6.008 -14.406 1 94.06 129 ARG B CA 1
ATOM 2885 C C . ARG B 1 129 ? 13.289 5.906 -15.75 1 94.06 129 ARG B C 1
ATOM 2887 O O . ARG B 1 129 ? 12.945 5.059 -16.578 1 94.06 129 ARG B O 1
ATOM 2894 N N . LYS B 1 130 ? 14.227 6.738 -15.898 1 94.31 130 LYS B N 1
ATOM 2895 C CA . LYS B 1 130 ? 15.016 6.715 -17.125 1 94.31 130 LYS B CA 1
ATOM 2896 C C . LYS B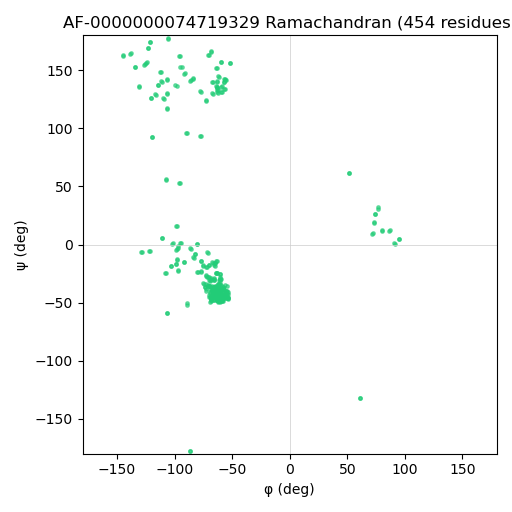 1 130 ? 15.789 5.406 -17.25 1 94.31 130 LYS B C 1
ATOM 2898 O O . LYS B 1 130 ? 15.812 4.793 -18.328 1 94.31 130 LYS B O 1
ATOM 2903 N N . ASN B 1 131 ? 16.344 5.043 -16.156 1 92.75 131 ASN B N 1
ATOM 2904 C CA . ASN B 1 131 ? 17.109 3.797 -16.156 1 92.75 131 ASN B CA 1
ATOM 2905 C C . ASN B 1 131 ? 16.219 2.594 -16.453 1 92.75 131 ASN B C 1
ATOM 2907 O O . ASN B 1 131 ? 16.641 1.673 -17.156 1 92.75 131 ASN B O 1
ATOM 2911 N N . LEU B 1 132 ? 15.062 2.568 -15.914 1 95.25 132 LEU B N 1
ATOM 2912 C CA . LEU B 1 132 ? 14.117 1.487 -16.172 1 95.25 132 LEU B CA 1
ATOM 2913 C C . LEU B 1 132 ? 13.75 1.427 -17.656 1 95.25 132 LEU B C 1
ATOM 2915 O O . LEU B 1 132 ? 13.758 0.349 -18.25 1 95.25 132 LEU B O 1
ATOM 2919 N N . LYS B 1 133 ? 13.477 2.555 -18.234 1 96.06 133 LYS B N 1
ATOM 2920 C CA . LYS B 1 133 ? 13.117 2.623 -19.656 1 96.06 133 LYS B CA 1
ATOM 2921 C C . LYS B 1 133 ? 14.266 2.123 -20.531 1 96.06 133 LYS B C 1
ATOM 2923 O O . LYS B 1 133 ? 14.039 1.375 -21.484 1 96.06 133 LYS B O 1
ATOM 2928 N N . GLU B 1 134 ? 15.391 2.557 -20.203 1 95.44 134 GLU B N 1
ATOM 2929 C CA . GLU B 1 134 ? 16.562 2.129 -20.953 1 95.44 134 GLU B CA 1
ATOM 2930 C C . GLU B 1 134 ? 16.781 0.623 -20.828 1 95.44 134 GLU B C 1
ATOM 2932 O O . GLU B 1 134 ? 17.078 -0.049 -21.812 1 95.44 134 GLU B O 1
ATOM 2937 N N . LEU B 1 135 ? 16.656 0.118 -19.641 1 95.31 135 LEU B N 1
ATOM 2938 C CA . LEU B 1 135 ? 16.797 -1.314 -19.406 1 95.31 135 LEU B CA 1
ATOM 2939 C C . LEU B 1 135 ? 15.773 -2.107 -20.219 1 95.31 135 LEU B C 1
ATOM 2941 O O . LEU B 1 135 ? 16.109 -3.115 -20.844 1 95.31 135 LEU B O 1
ATOM 2945 N N . GLU B 1 136 ? 14.555 -1.693 -20.172 1 95.06 136 GLU B N 1
ATOM 2946 C CA . GLU B 1 136 ? 13.5 -2.35 -20.922 1 95.06 136 GLU B CA 1
ATOM 2947 C C . GLU B 1 136 ? 13.828 -2.385 -22.422 1 95.06 136 GLU B C 1
ATOM 2949 O O . GLU B 1 136 ? 13.617 -3.4 -23.078 1 95.06 136 GLU B O 1
ATOM 2954 N N . LYS B 1 137 ? 14.328 -1.34 -22.938 1 95 137 LYS B N 1
ATOM 2955 C CA . LYS B 1 137 ? 14.734 -1.271 -24.344 1 95 137 LYS B CA 1
ATOM 2956 C C . LYS B 1 137 ? 15.859 -2.256 -24.641 1 95 137 LYS B C 1
ATOM 2958 O O . LYS B 1 137 ? 15.836 -2.959 -25.641 1 95 137 LYS B O 1
ATOM 2963 N N . HIS B 1 138 ? 16.812 -2.283 -23.781 1 92.31 138 HIS B N 1
ATOM 2964 C CA . HIS B 1 138 ? 17.938 -3.199 -23.938 1 92.31 138 HIS B CA 1
ATOM 2965 C C . HIS B 1 138 ? 17.469 -4.648 -23.938 1 92.31 138 HIS B C 1
ATOM 2967 O O . HIS B 1 138 ? 17.953 -5.457 -24.75 1 92.31 138 HIS B O 1
ATOM 2973 N N . ILE B 1 139 ? 16.625 -4.949 -23.062 1 89.69 139 ILE B N 1
ATOM 2974 C CA . ILE B 1 139 ? 16.109 -6.309 -22.953 1 89.69 139 ILE B CA 1
ATOM 2975 C C . ILE B 1 139 ? 15.336 -6.66 -24.219 1 89.69 139 ILE B C 1
ATOM 2977 O O . ILE B 1 139 ? 15.508 -7.746 -24.781 1 89.69 139 ILE B O 1
ATOM 2981 N N . ASP B 1 140 ? 14.508 -5.754 -24.672 1 91.5 140 ASP B N 1
ATOM 2982 C CA . ASP B 1 140 ? 13.75 -5.961 -25.906 1 91.5 140 ASP B CA 1
ATOM 2983 C C . ASP B 1 140 ? 14.68 -6.215 -27.078 1 91.5 140 ASP B C 1
ATOM 2985 O O . ASP B 1 140 ? 14.445 -7.125 -27.875 1 91.5 140 ASP B O 1
ATOM 2989 N N . ASP B 1 141 ? 15.672 -5.461 -27.172 1 92.56 141 ASP B N 1
ATOM 2990 C CA . ASP B 1 141 ? 16.656 -5.613 -28.25 1 92.56 141 ASP B CA 1
ATOM 2991 C C . ASP B 1 141 ? 17.375 -6.957 -28.156 1 92.56 141 ASP B C 1
ATOM 2993 O O . ASP B 1 141 ? 17.609 -7.613 -29.172 1 92.56 141 ASP B O 1
ATOM 2997 N N . ALA B 1 142 ? 17.688 -7.332 -26.938 1 88.44 142 ALA B N 1
ATOM 2998 C CA . ALA B 1 142 ? 18.375 -8.609 -26.719 1 88.44 142 ALA B CA 1
ATOM 2999 C C . ALA B 1 142 ? 17.484 -9.781 -27.125 1 88.44 142 ALA B C 1
ATOM 3001 O O . ALA B 1 142 ? 17.938 -10.734 -27.75 1 88.44 142 ALA B O 1
ATOM 3002 N N . VAL B 1 143 ? 16.234 -9.734 -26.781 1 86.31 143 VAL B N 1
ATOM 3003 C CA . VAL B 1 143 ? 15.281 -10.789 -27.109 1 86.31 143 VAL B CA 1
ATOM 3004 C C . VAL B 1 143 ? 15.094 -10.867 -28.625 1 86.31 143 VAL B C 1
ATOM 3006 O O . VAL B 1 143 ? 15.094 -11.953 -29.203 1 86.31 143 VAL B O 1
ATOM 3009 N N . LYS B 1 144 ? 15.062 -9.75 -29.281 1 90.94 144 LYS B N 1
ATOM 3010 C CA . LYS B 1 144 ? 14.875 -9.688 -30.734 1 90.94 144 LYS B CA 1
ATOM 3011 C C . LYS B 1 144 ? 16.094 -10.242 -31.469 1 90.94 144 LYS B C 1
ATOM 3013 O O . LYS B 1 144 ? 15.961 -10.82 -32.562 1 90.94 144 LYS B O 1
ATOM 3018 N N . SER B 1 145 ? 17.172 -10.094 -30.875 1 92 145 SER B N 1
ATOM 3019 C CA . SER B 1 145 ? 18.422 -10.547 -31.5 1 92 145 SER B CA 1
ATOM 3020 C C . SER B 1 145 ? 18.688 -12.016 -31.203 1 92 145 SER B C 1
ATOM 3022 O O . SER B 1 145 ? 19.688 -12.57 -31.641 1 92 145 SER B O 1
ATOM 3024 N N . GLY B 1 146 ? 17.812 -12.727 -30.375 1 85.81 146 GLY B N 1
ATOM 3025 C CA . GLY B 1 146 ? 17.891 -14.156 -30.141 1 85.81 146 GLY B CA 1
ATOM 3026 C C . GLY B 1 146 ? 18.828 -14.531 -29.016 1 85.81 146 GLY B C 1
ATOM 3027 O O . GLY B 1 146 ? 19.266 -15.68 -28.906 1 85.81 146 GLY B O 1
ATOM 3028 N N . LYS B 1 147 ? 19.25 -13.531 -28.25 1 83.62 147 LYS B N 1
ATOM 3029 C CA . LYS B 1 147 ? 20.078 -13.852 -27.094 1 83.62 147 LYS B CA 1
ATOM 3030 C C . LYS B 1 147 ? 19.328 -14.719 -26.094 1 83.62 147 LYS B C 1
ATOM 3032 O O . LYS B 1 147 ? 18.141 -14.5 -25.844 1 83.62 147 LYS B O 1
ATOM 3037 N N . SER B 1 148 ? 19.984 -15.781 -25.703 1 80.62 148 SER B N 1
ATOM 3038 C CA . SER B 1 148 ? 19.375 -16.703 -24.75 1 80.62 148 SER B CA 1
ATOM 3039 C C . SER B 1 148 ? 19.859 -16.438 -23.328 1 80.62 148 SER B C 1
ATOM 3041 O O . SER B 1 148 ? 21.031 -16.078 -23.125 1 80.62 148 SER B O 1
ATOM 3043 N N . PHE B 1 149 ? 18.984 -16.453 -22.406 1 86.69 149 PHE B N 1
ATOM 3044 C CA . PHE B 1 149 ? 19.328 -16.328 -20.984 1 86.69 149 PHE B CA 1
ATOM 3045 C C . PHE B 1 149 ? 19.078 -17.641 -20.25 1 86.69 149 PHE B C 1
ATOM 3047 O O . PHE B 1 149 ? 18.203 -18.422 -20.641 1 86.69 149 PHE B O 1
ATOM 3054 N N . PHE B 1 150 ? 19.969 -17.953 -19.375 1 92.5 150 PHE B N 1
ATOM 3055 C CA . PHE B 1 150 ? 19.734 -19.109 -18.531 1 92.5 150 PHE B CA 1
ATOM 3056 C C . PHE B 1 150 ? 18.438 -18.953 -17.719 1 92.5 150 PHE B C 1
ATOM 3058 O O . PHE B 1 150 ? 18.156 -17.859 -17.219 1 92.5 150 PHE B O 1
ATOM 3065 N N . HIS B 1 151 ? 17.734 -20 -17.688 1 96.12 151 HIS B N 1
ATOM 3066 C CA . HIS B 1 151 ? 16.422 -19.969 -17.047 1 96.12 151 HIS B CA 1
ATOM 3067 C C . HIS B 1 151 ? 16.531 -20.359 -15.578 1 96.12 151 HIS B C 1
ATOM 3069 O O . HIS B 1 151 ? 17.281 -21.281 -15.227 1 96.12 151 HIS B O 1
ATOM 3075 N N . ILE B 1 152 ? 15.727 -19.812 -14.75 1 97.56 152 ILE B N 1
ATOM 3076 C CA . ILE B 1 152 ? 15.766 -19.953 -13.297 1 97.56 152 ILE B CA 1
ATOM 3077 C C . ILE B 1 152 ? 15.438 -21.391 -12.898 1 97.56 152 ILE B C 1
ATOM 3079 O O . ILE B 1 152 ? 15.766 -21.812 -11.789 1 97.56 152 ILE B O 1
ATOM 3083 N N . ASN B 1 153 ? 14.898 -22.156 -13.766 1 94.88 153 ASN B N 1
ATOM 3084 C CA . ASN B 1 153 ? 14.547 -23.562 -13.508 1 94.88 153 ASN B CA 1
ATOM 3085 C C . ASN B 1 153 ? 15.773 -24.469 -13.539 1 94.88 153 ASN B C 1
ATOM 3087 O O . ASN B 1 153 ? 15.727 -25.594 -13.07 1 94.88 153 ASN B O 1
ATOM 3091 N N . GLN B 1 154 ? 16.719 -24 -14.18 1 96.12 154 GLN B N 1
ATOM 3092 C CA . GLN B 1 154 ? 17.906 -24.812 -14.375 1 96.12 154 GLN B CA 1
ATOM 3093 C C . GLN B 1 154 ? 18.969 -24.516 -13.32 1 96.12 154 GLN B C 1
ATOM 3095 O O . GLN B 1 154 ? 19 -23.422 -12.758 1 96.12 154 GLN B O 1
ATOM 3100 N N . VAL B 1 155 ? 19.734 -25.484 -13.086 1 97.31 155 VAL B N 1
ATOM 3101 C CA . VAL B 1 155 ? 20.875 -25.266 -12.211 1 97.31 155 VAL B CA 1
ATOM 3102 C C . VAL B 1 155 ? 21.938 -24.438 -12.945 1 97.31 155 VAL B C 1
ATOM 3104 O O . VAL B 1 155 ? 22.391 -24.828 -14.023 1 97.31 155 VAL B O 1
ATOM 3107 N N . TRP B 1 156 ? 22.297 -23.344 -12.344 1 97.5 156 TRP B N 1
ATOM 3108 C CA . TRP B 1 156 ? 23.25 -22.438 -12.961 1 97.5 156 TRP B CA 1
ATOM 3109 C C . TRP B 1 156 ? 24.688 -22.859 -12.625 1 97.5 156 TRP B C 1
ATOM 3111 O O . TRP B 1 156 ? 24.969 -23.266 -11.492 1 97.5 156 TRP B O 1
ATOM 3121 N N . ALA B 1 157 ? 25.5 -22.719 -13.617 1 96.75 157 ALA B N 1
ATOM 3122 C CA . ALA B 1 157 ? 26.938 -22.828 -13.352 1 96.75 157 ALA B CA 1
ATOM 3123 C C . ALA B 1 157 ? 27.438 -21.641 -12.547 1 96.75 157 ALA B C 1
ATOM 3125 O O . ALA B 1 157 ? 26.75 -20.625 -12.438 1 96.75 157 ALA B O 1
ATOM 3126 N N . LYS B 1 158 ? 28.594 -21.766 -11.953 1 96.94 158 LYS B N 1
ATOM 3127 C CA . LYS B 1 158 ? 29.188 -20.703 -11.148 1 96.94 158 LYS B CA 1
ATOM 3128 C C . LYS B 1 158 ? 29.297 -19.406 -11.953 1 96.94 158 LYS B C 1
ATOM 3130 O O . LYS B 1 158 ? 28.969 -18.328 -11.453 1 96.94 158 LYS B O 1
ATOM 3135 N N . LYS B 1 159 ? 29.703 -19.5 -13.172 1 96.31 159 LYS B N 1
ATOM 3136 C CA . LYS B 1 159 ? 29.859 -18.328 -14.031 1 96.31 159 LYS B CA 1
ATOM 3137 C C . LYS B 1 159 ? 28.531 -17.625 -14.258 1 96.31 159 LYS B C 1
ATOM 3139 O O . LYS B 1 159 ? 28.469 -16.391 -14.266 1 96.31 159 LYS B O 1
ATOM 3144 N N . ASP B 1 160 ? 27.484 -18.375 -14.477 1 95.69 160 ASP B N 1
ATOM 3145 C CA . ASP B 1 160 ? 26.141 -17.828 -14.695 1 95.69 160 ASP B CA 1
ATOM 3146 C C . ASP B 1 160 ? 25.625 -17.125 -13.445 1 95.69 160 ASP B C 1
ATOM 3148 O O . ASP B 1 160 ? 25.062 -16.031 -13.531 1 95.69 160 ASP B O 1
ATOM 3152 N N . LYS B 1 161 ? 25.891 -17.703 -12.273 1 97.12 161 LYS B N 1
ATOM 3153 C CA . LYS B 1 161 ? 25.5 -17.094 -11 1 97.12 161 LYS B CA 1
ATOM 3154 C C . LYS B 1 161 ? 26.188 -15.742 -10.82 1 97.12 161 LYS B C 1
ATOM 3156 O O . LYS B 1 161 ? 25.531 -14.766 -10.453 1 97.12 161 LYS B O 1
ATOM 3161 N N . ASP B 1 162 ? 27.438 -15.75 -11.109 1 96.94 162 ASP B N 1
ATOM 3162 C CA . ASP B 1 162 ? 28.219 -14.523 -10.961 1 96.94 162 ASP B CA 1
ATOM 3163 C C . ASP B 1 162 ? 27.734 -13.453 -11.938 1 96.94 162 ASP B C 1
ATOM 3165 O O . ASP B 1 162 ? 27.625 -12.281 -11.57 1 96.94 162 ASP B O 1
ATOM 3169 N N . THR B 1 163 ? 27.516 -13.898 -13.148 1 95.88 163 THR B N 1
ATOM 3170 C CA . THR B 1 163 ? 27.047 -12.969 -14.164 1 95.88 163 THR B CA 1
ATOM 3171 C C . THR B 1 163 ? 25.719 -12.352 -13.758 1 95.88 163 THR B C 1
ATOM 3173 O O . THR B 1 163 ? 25.531 -11.141 -13.844 1 95.88 163 THR B O 1
ATOM 3176 N N . PHE B 1 164 ? 24.812 -13.156 -13.359 1 97 164 PHE B N 1
ATOM 3177 C CA . PHE B 1 164 ? 23.516 -12.656 -12.953 1 97 164 PHE B CA 1
ATOM 3178 C C . PHE B 1 164 ? 23.641 -11.734 -11.75 1 97 164 PHE B C 1
ATOM 3180 O O . PHE B 1 164 ? 23.031 -10.656 -11.719 1 97 164 PHE B O 1
ATOM 3187 N N . LYS B 1 165 ? 24.344 -12.18 -10.742 1 97.12 165 LYS B N 1
ATOM 3188 C CA . LYS B 1 165 ? 24.531 -11.398 -9.523 1 97.12 165 LYS B CA 1
ATOM 3189 C C . LYS B 1 165 ? 25.094 -10.016 -9.836 1 97.12 165 LYS B C 1
ATOM 3191 O O . LYS B 1 165 ? 24.578 -9.008 -9.336 1 97.12 165 LYS B O 1
ATOM 3196 N N . LYS B 1 166 ? 26.078 -9.945 -10.648 1 96.19 166 LYS B N 1
ATOM 3197 C CA . LYS B 1 166 ? 26.703 -8.68 -11.031 1 96.19 166 LYS B CA 1
ATOM 3198 C C . LYS B 1 166 ? 25.703 -7.781 -11.758 1 96.19 166 LYS B C 1
ATOM 3200 O O . LYS B 1 166 ? 25.625 -6.582 -11.484 1 96.19 166 LYS B O 1
ATOM 3205 N N . GLY B 1 167 ? 24.953 -8.305 -12.633 1 94.88 167 GLY B N 1
ATOM 3206 C CA . GLY B 1 167 ? 23.984 -7.551 -13.414 1 94.88 167 GLY B CA 1
ATOM 3207 C C . GLY B 1 167 ? 22.812 -7.031 -12.586 1 94.88 167 GLY B C 1
ATOM 3208 O O . GLY B 1 167 ? 22.516 -5.836 -12.617 1 94.88 167 GLY B O 1
ATOM 3209 N N . VAL B 1 168 ? 22.25 -7.926 -11.82 1 95.94 168 VAL B N 1
ATOM 3210 C CA . VAL B 1 168 ? 21.016 -7.59 -11.109 1 95.94 168 VAL B CA 1
ATOM 3211 C C . VAL B 1 168 ? 21.328 -6.574 -10.008 1 95.94 168 VAL B C 1
ATOM 3213 O O . VAL B 1 168 ? 20.484 -5.746 -9.664 1 95.94 168 VAL B O 1
ATOM 3216 N N . ASN B 1 169 ? 22.516 -6.57 -9.469 1 95.06 169 ASN B N 1
ATOM 3217 C CA . ASN B 1 169 ? 22.906 -5.699 -8.367 1 95.06 169 ASN B CA 1
ATOM 3218 C C . ASN B 1 169 ? 23.047 -4.25 -8.82 1 95.06 169 ASN B C 1
ATOM 3220 O O . ASN B 1 169 ? 23.172 -3.344 -7.992 1 95.06 169 ASN B O 1
ATOM 3224 N N . GLN B 1 170 ? 22.938 -3.99 -10.117 1 92.19 170 GLN B N 1
ATOM 3225 C CA . GLN B 1 170 ? 22.984 -2.633 -10.648 1 92.19 170 GLN B CA 1
ATOM 3226 C C . GLN B 1 170 ? 21.625 -1.956 -10.57 1 92.19 170 GLN B C 1
ATOM 3228 O O . GLN B 1 170 ? 21.516 -0.747 -10.781 1 92.19 170 GLN B O 1
ATOM 3233 N N . TYR B 1 171 ? 20.688 -2.721 -10.273 1 93.06 171 TYR B N 1
ATOM 3234 C CA . TYR B 1 171 ? 19.328 -2.213 -10.336 1 93.06 171 TYR B CA 1
ATOM 3235 C C . TYR B 1 171 ? 18.609 -2.4 -9 1 93.06 171 TYR B C 1
ATOM 3237 O O . TYR B 1 171 ? 19.016 -3.238 -8.188 1 93.06 171 TYR B O 1
ATOM 3245 N N . THR B 1 172 ? 17.609 -1.598 -8.773 1 90 172 THR B N 1
ATOM 3246 C CA . THR B 1 172 ? 16.703 -1.717 -7.633 1 90 172 THR B CA 1
ATOM 3247 C C . THR B 1 172 ? 15.258 -1.493 -8.062 1 90 172 THR B C 1
ATOM 3249 O O . THR B 1 172 ? 14.992 -1.09 -9.195 1 90 172 THR B O 1
ATOM 3252 N N . GLY B 1 173 ? 14.352 -1.911 -7.148 1 92.06 173 GLY B N 1
ATOM 3253 C CA . GLY B 1 173 ? 12.945 -1.634 -7.406 1 92.06 173 GLY B CA 1
ATOM 3254 C C . GLY B 1 173 ? 12.438 -2.283 -8.68 1 92.06 173 GLY B C 1
ATOM 3255 O O . GLY B 1 173 ? 12.656 -3.477 -8.906 1 92.06 173 GLY B O 1
ATOM 3256 N N . ASN B 1 174 ? 11.766 -1.486 -9.453 1 92.12 174 ASN B N 1
ATOM 3257 C CA . ASN B 1 174 ? 11.141 -1.991 -10.672 1 92.12 174 ASN B CA 1
ATOM 3258 C C . ASN B 1 174 ? 12.18 -2.424 -11.703 1 92.12 174 ASN B C 1
ATOM 3260 O O . ASN B 1 174 ? 11.969 -3.395 -12.43 1 92.12 174 ASN B O 1
ATOM 3264 N N . ALA B 1 175 ? 13.234 -1.657 -11.789 1 94.81 175 ALA B N 1
ATOM 3265 C CA . ALA B 1 175 ? 14.289 -2.018 -12.734 1 94.81 175 ALA B CA 1
ATOM 3266 C C . ALA B 1 175 ? 14.891 -3.377 -12.391 1 94.81 175 ALA B C 1
ATOM 3268 O O . ALA B 1 175 ? 15.141 -4.195 -13.273 1 94.81 175 ALA B O 1
ATOM 3269 N N . ARG B 1 176 ? 15.086 -3.611 -11.141 1 95.5 176 ARG B N 1
ATOM 3270 C CA . ARG B 1 176 ? 15.617 -4.895 -10.695 1 95.5 176 ARG B CA 1
ATOM 3271 C C . ARG B 1 176 ? 14.664 -6.035 -11.047 1 95.5 176 ARG B C 1
ATOM 3273 O O . ARG B 1 176 ? 15.086 -7.066 -11.57 1 95.5 176 ARG B O 1
ATOM 328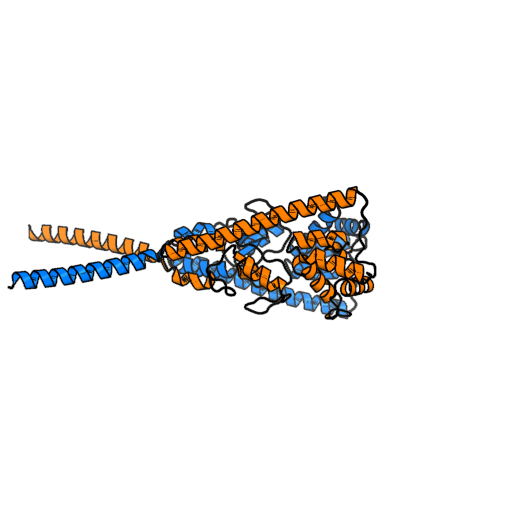0 N N . GLU B 1 177 ? 13.461 -5.832 -10.75 1 95.5 177 GLU B N 1
ATOM 3281 C CA . GLU B 1 177 ? 12.438 -6.82 -11.086 1 95.5 177 GLU B CA 1
ATOM 3282 C C . GLU B 1 177 ? 12.43 -7.125 -12.578 1 95.5 177 GLU B C 1
ATOM 3284 O O . GLU B 1 177 ? 12.32 -8.289 -12.984 1 95.5 177 GLU B O 1
ATOM 3289 N N . THR B 1 178 ? 12.523 -6.078 -13.359 1 95.75 178 THR B N 1
ATOM 3290 C CA . THR B 1 178 ? 12.562 -6.23 -14.805 1 95.75 178 THR B CA 1
ATOM 3291 C C . THR B 1 178 ? 13.773 -7.055 -15.234 1 95.75 178 THR B C 1
ATOM 3293 O O . THR B 1 178 ? 13.656 -7.934 -16.094 1 95.75 178 THR B O 1
ATOM 3296 N N . TYR B 1 179 ? 14.883 -6.832 -14.703 1 95.81 179 TYR B N 1
ATOM 3297 C CA . TYR B 1 179 ? 16.078 -7.602 -15.008 1 95.81 179 TYR B CA 1
ATOM 3298 C C . TYR B 1 179 ? 15.883 -9.078 -14.68 1 95.81 179 TYR B C 1
ATOM 3300 O O . TYR B 1 179 ? 16.328 -9.953 -15.438 1 95.81 179 TYR B O 1
ATOM 3308 N N . CYS B 1 180 ? 15.234 -9.336 -13.57 1 96.44 180 CYS B N 1
ATOM 3309 C CA . CYS B 1 180 ? 14.977 -10.703 -13.141 1 96.44 180 CYS B CA 1
ATOM 3310 C C . CYS B 1 180 ? 14.141 -11.453 -14.172 1 96.44 180 CYS B C 1
ATOM 3312 O O . CYS B 1 180 ? 14.305 -12.664 -14.344 1 96.44 180 CYS B O 1
ATOM 3314 N N . ARG B 1 181 ? 13.336 -10.75 -14.828 1 92.56 181 ARG B N 1
ATOM 3315 C CA . ARG B 1 181 ? 12.469 -11.359 -15.836 1 92.56 181 ARG B CA 1
ATOM 3316 C C . ARG B 1 181 ? 13.289 -12.031 -16.938 1 92.56 181 ARG B C 1
ATOM 3318 O O . ARG B 1 181 ? 12.828 -12.984 -17.562 1 92.56 181 ARG B O 1
ATOM 3325 N N . LEU B 1 182 ? 14.484 -11.609 -17.156 1 93.19 182 LEU B N 1
ATOM 3326 C CA . LEU B 1 182 ? 15.359 -12.156 -18.188 1 93.19 182 LEU B CA 1
ATOM 3327 C C . LEU B 1 182 ? 15.625 -13.641 -17.953 1 93.19 182 LEU B C 1
ATOM 3329 O O . LEU B 1 182 ? 15.812 -14.398 -18.906 1 93.19 182 LEU B O 1
ATOM 3333 N N . THR B 1 183 ? 15.578 -14.062 -16.734 1 95.19 183 THR B N 1
ATOM 3334 C CA . THR B 1 183 ? 15.867 -15.453 -16.406 1 95.19 183 THR B CA 1
ATOM 3335 C C . THR B 1 183 ? 14.586 -16.234 -16.141 1 95.19 183 THR B C 1
ATOM 3337 O O . THR B 1 183 ? 14.625 -17.359 -15.641 1 95.19 183 THR B O 1
ATOM 3340 N N . GLY B 1 184 ? 13.461 -15.523 -16.266 1 94.06 184 GLY B N 1
ATOM 3341 C CA . GLY B 1 184 ? 12.188 -16.172 -16 1 94.06 184 GLY B CA 1
ATOM 3342 C C . GLY B 1 184 ? 11.742 -16.031 -14.555 1 94.06 184 GLY B C 1
ATOM 3343 O O . GLY B 1 184 ? 10.711 -16.594 -14.156 1 94.06 184 GLY B O 1
ATOM 3344 N N . LEU B 1 185 ? 12.523 -15.359 -13.781 1 96.88 185 LEU B N 1
ATOM 3345 C CA . LEU B 1 185 ? 12.156 -15.102 -12.398 1 96.88 185 LEU B CA 1
ATOM 3346 C C . LEU B 1 185 ? 11.125 -13.984 -12.305 1 96.88 185 LEU B C 1
ATOM 3348 O O . LEU B 1 185 ? 11.492 -12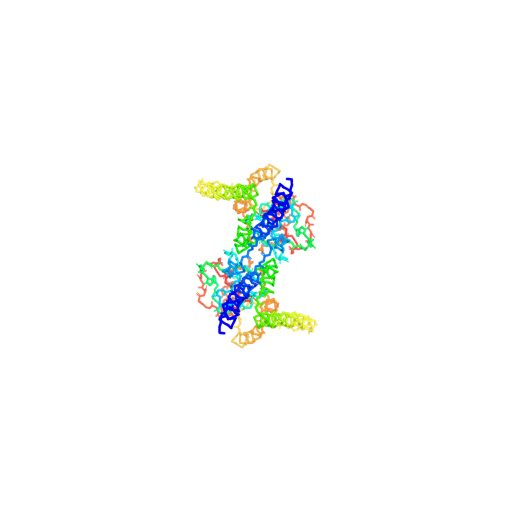.805 -12.266 1 96.88 185 LEU B O 1
ATOM 3352 N N . THR B 1 186 ? 9.875 -14.328 -12.289 1 94.88 186 THR B N 1
ATOM 3353 C CA . THR B 1 186 ? 8.758 -13.391 -12.242 1 94.88 186 THR B CA 1
ATOM 3354 C C . THR B 1 186 ? 7.859 -13.68 -11.039 1 94.88 186 THR B C 1
ATOM 3356 O O . THR B 1 186 ? 8 -14.719 -10.391 1 94.88 186 THR B O 1
ATOM 3359 N N . VAL B 1 187 ? 7.016 -12.789 -10.812 1 92.69 187 VAL B N 1
ATOM 3360 C CA . VAL B 1 187 ? 6.027 -12.992 -9.758 1 92.69 187 VAL B CA 1
ATOM 3361 C C . VAL B 1 187 ? 5.207 -14.25 -10.055 1 92.69 187 VAL B C 1
ATOM 3363 O O . VAL B 1 187 ? 5.004 -15.086 -9.172 1 92.69 187 VAL B O 1
ATOM 3366 N N . GLN B 1 188 ? 4.777 -14.344 -11.258 1 90.69 188 GLN B N 1
ATOM 3367 C CA . GLN B 1 188 ? 3.998 -15.5 -11.664 1 90.69 188 GLN B CA 1
ATOM 3368 C C . GLN B 1 188 ? 4.785 -16.797 -11.461 1 90.69 188 GLN B C 1
ATOM 3370 O O . GLN B 1 188 ? 4.25 -17.781 -10.938 1 90.69 188 GLN B O 1
ATOM 3375 N N . TRP B 1 189 ? 5.992 -16.797 -11.852 1 94.94 189 TRP B N 1
ATOM 3376 C CA . TRP B 1 189 ? 6.82 -17.984 -11.695 1 94.94 189 TRP B CA 1
ATOM 3377 C C . TRP B 1 189 ? 6.957 -18.359 -10.219 1 94.94 189 TRP B C 1
ATOM 3379 O O . TRP B 1 189 ? 6.84 -19.531 -9.859 1 94.94 189 TRP B O 1
ATOM 3389 N N . VAL B 1 190 ? 7.25 -17.438 -9.352 1 96.62 190 VAL B N 1
ATOM 3390 C CA . VAL B 1 190 ? 7.449 -17.672 -7.926 1 96.62 190 VAL B CA 1
ATOM 3391 C C . VAL B 1 190 ? 6.238 -18.406 -7.352 1 96.62 190 VAL B C 1
ATOM 3393 O O . VAL B 1 190 ? 6.391 -19.344 -6.551 1 96.62 190 VAL B O 1
ATOM 3396 N N . HIS B 1 191 ? 5.109 -18.047 -7.754 1 92.44 191 HIS B N 1
ATOM 3397 C CA . HIS B 1 191 ? 3.893 -18.625 -7.207 1 92.44 191 HIS B CA 1
ATOM 3398 C C . HIS B 1 191 ? 3.604 -19.984 -7.844 1 92.44 191 HIS B C 1
ATOM 3400 O O . HIS B 1 191 ? 2.975 -20.844 -7.223 1 92.44 191 HIS B O 1
ATOM 3406 N N . SER B 1 192 ? 4.125 -20.203 -9.047 1 91.81 192 SER B N 1
ATOM 3407 C CA . SER B 1 192 ? 3.764 -21.406 -9.789 1 91.81 192 SER B CA 1
ATOM 3408 C C . SER B 1 192 ? 4.812 -22.5 -9.617 1 91.81 192 SER B C 1
ATOM 3410 O O . SER B 1 192 ? 4.539 -23.672 -9.867 1 91.81 192 SER B O 1
ATOM 3412 N N . ALA B 1 193 ? 5.996 -22.141 -9.273 1 95.5 193 ALA B N 1
ATOM 3413 C CA . ALA B 1 193 ? 7.117 -23.078 -9.18 1 95.5 193 ALA B CA 1
ATOM 3414 C C . ALA B 1 193 ? 6.848 -24.156 -8.141 1 95.5 193 ALA B C 1
ATOM 3416 O O . ALA B 1 193 ? 6.25 -23.891 -7.094 1 95.5 193 ALA B O 1
ATOM 3417 N N . ASP B 1 194 ? 7.297 -25.312 -8.43 1 93.94 194 ASP B N 1
ATOM 3418 C CA . ASP B 1 194 ? 7.168 -26.375 -7.449 1 93.94 194 ASP B CA 1
ATOM 3419 C C . ASP B 1 194 ? 8.344 -26.375 -6.473 1 93.94 194 ASP B C 1
ATOM 3421 O O . ASP B 1 194 ? 9.227 -25.516 -6.566 1 93.94 194 ASP B O 1
ATOM 3425 N N . SER B 1 195 ? 8.391 -27.312 -5.555 1 95.5 195 SER B N 1
ATOM 3426 C CA . SER B 1 195 ? 9.375 -27.328 -4.473 1 95.5 195 SER B CA 1
ATOM 3427 C C . SER B 1 195 ? 10.789 -27.453 -5.02 1 95.5 195 SER B C 1
ATOM 3429 O O . SER B 1 195 ? 11.695 -26.75 -4.566 1 95.5 195 SER B O 1
ATOM 3431 N N . ARG B 1 196 ? 10.953 -28.328 -5.914 1 96.5 196 ARG B N 1
ATOM 3432 C CA . ARG B 1 196 ? 12.281 -28.516 -6.5 1 96.5 196 ARG B CA 1
ATOM 3433 C C . ARG B 1 196 ? 12.766 -27.25 -7.188 1 96.5 196 ARG B C 1
ATOM 3435 O O . ARG B 1 196 ? 13.906 -26.828 -6.996 1 96.5 196 ARG B O 1
ATOM 3442 N N . GLN B 1 197 ? 11.914 -26.672 -7.973 1 97.31 197 GLN B N 1
ATOM 3443 C CA . GLN B 1 197 ? 12.242 -25.438 -8.688 1 97.31 197 GLN B CA 1
ATOM 3444 C C . GLN B 1 197 ? 12.602 -24.312 -7.711 1 97.31 197 GLN B C 1
ATOM 3446 O O . GLN B 1 197 ? 13.57 -23.594 -7.934 1 97.31 197 GLN B O 1
ATOM 3451 N N . LEU B 1 198 ? 11.836 -24.219 -6.707 1 97.88 198 LEU B N 1
ATOM 3452 C CA . LEU B 1 198 ? 12.07 -23.203 -5.688 1 97.88 198 LEU B CA 1
ATOM 3453 C C . LEU B 1 198 ? 13.461 -23.344 -5.074 1 97.88 198 LEU B C 1
ATOM 3455 O O . LEU B 1 198 ? 14.195 -22.375 -4.941 1 97.88 198 LEU B O 1
ATOM 3459 N N . ASN B 1 199 ? 13.789 -24.531 -4.773 1 97.69 199 ASN B N 1
ATOM 3460 C CA . ASN B 1 199 ? 15.086 -24.766 -4.137 1 97.69 199 ASN B CA 1
ATOM 3461 C C . ASN B 1 199 ? 16.234 -24.547 -5.113 1 97.69 199 ASN B C 1
ATOM 3463 O O . ASN B 1 199 ? 17.297 -24.047 -4.734 1 97.69 199 ASN B O 1
ATOM 3467 N N . VAL B 1 200 ? 16.031 -24.875 -6.344 1 97.75 200 VAL B N 1
ATOM 3468 C CA . VAL B 1 200 ? 17.031 -24.594 -7.375 1 97.75 200 VAL B CA 1
ATOM 3469 C C . VAL B 1 200 ? 17.25 -23.078 -7.488 1 97.75 200 VAL B C 1
ATOM 3471 O O . VAL B 1 200 ? 18.375 -22.609 -7.543 1 97.75 200 VAL B O 1
ATOM 3474 N N . ALA B 1 201 ? 16.172 -22.375 -7.527 1 98.31 201 ALA B N 1
ATOM 3475 C CA . ALA B 1 201 ? 16.25 -20.922 -7.605 1 98.31 201 ALA B CA 1
ATOM 3476 C C . ALA B 1 201 ? 17.047 -20.344 -6.434 1 98.31 201 ALA B C 1
ATOM 3478 O O . ALA B 1 201 ? 17.875 -19.453 -6.613 1 98.31 201 ALA B O 1
ATOM 3479 N N . LEU B 1 202 ? 16.781 -20.875 -5.238 1 98.12 202 LEU B N 1
ATOM 3480 C CA . LEU B 1 202 ? 17.5 -20.406 -4.055 1 98.12 202 LEU B CA 1
ATOM 3481 C C . LEU B 1 202 ? 19.016 -20.609 -4.223 1 98.12 202 LEU B C 1
ATOM 3483 O O . LEU B 1 202 ? 19.797 -19.719 -3.908 1 98.12 202 LEU B O 1
ATOM 3487 N N . HIS B 1 203 ? 19.344 -21.719 -4.715 1 97.44 203 HIS B N 1
ATOM 3488 C CA . HIS B 1 203 ? 20.75 -22 -4.945 1 97.44 203 HIS B CA 1
ATOM 3489 C C . HIS B 1 203 ? 21.344 -21.094 -6.016 1 97.44 203 HIS B C 1
ATOM 3491 O O . HIS B 1 203 ? 22.453 -20.578 -5.859 1 97.44 203 HIS B O 1
ATOM 3497 N N . ASN B 1 204 ? 20.594 -20.922 -7.074 1 97.94 204 ASN B N 1
ATOM 3498 C CA . ASN B 1 204 ? 21.031 -20.047 -8.156 1 97.94 204 ASN B CA 1
ATOM 3499 C C . ASN B 1 204 ? 21.281 -18.625 -7.656 1 97.94 204 ASN B C 1
ATOM 3501 O O . ASN B 1 204 ? 22.25 -17.969 -8.078 1 97.94 204 ASN B O 1
ATOM 3505 N N . LEU B 1 205 ? 20.5 -18.172 -6.75 1 97.81 205 LEU B N 1
ATOM 3506 C CA . LEU B 1 205 ? 20.469 -16.766 -6.355 1 97.81 205 LEU B CA 1
ATOM 3507 C C . LEU B 1 205 ? 21.328 -16.531 -5.117 1 97.81 205 LEU B C 1
ATOM 3509 O O . LEU B 1 205 ? 21.422 -15.406 -4.625 1 97.81 205 LEU B O 1
ATOM 3513 N N . GLY B 1 206 ? 21.891 -17.547 -4.566 1 96.31 206 GLY B N 1
ATOM 3514 C CA . GLY B 1 206 ? 22.734 -17.438 -3.383 1 96.31 206 GLY B CA 1
ATOM 3515 C C . GLY B 1 206 ? 21.938 -17.25 -2.104 1 96.31 206 GLY B C 1
ATOM 3516 O O . GLY B 1 206 ? 22.359 -16.547 -1.189 1 96.31 206 GLY B O 1
ATOM 3517 N N . LEU B 1 207 ? 20.766 -17.828 -2.064 1 97 207 LEU B N 1
ATOM 3518 C CA . LEU B 1 207 ? 19.906 -17.734 -0.898 1 97 207 LEU B CA 1
ATOM 3519 C C . LEU B 1 207 ? 19.859 -19.078 -0.156 1 97 207 LEU B C 1
ATOM 3521 O O . LEU B 1 207 ? 18.781 -19.578 0.168 1 97 207 LEU B O 1
ATOM 3525 N N . GLY B 1 208 ? 20.922 -19.531 0.189 1 94.44 208 GLY B N 1
ATOM 3526 C CA . GLY B 1 208 ? 21.078 -20.859 0.773 1 94.44 208 GLY B CA 1
ATOM 3527 C C . GLY B 1 208 ? 20.406 -20.984 2.127 1 94.44 208 GLY B C 1
ATOM 3528 O O . GLY B 1 208 ? 19.969 -22.078 2.506 1 94.44 208 GLY B O 1
ATOM 3529 N N . LYS B 1 209 ? 20.297 -19.953 2.912 1 94.12 209 LYS B N 1
ATOM 3530 C CA . LYS B 1 209 ? 19.719 -20 4.246 1 94.12 209 LYS B CA 1
ATOM 3531 C C . LYS B 1 209 ? 18.234 -20.344 4.184 1 94.12 209 LYS B C 1
ATOM 3533 O O . LYS B 1 209 ? 17.641 -20.766 5.184 1 94.12 209 LYS B O 1
ATOM 3538 N N . GLN B 1 210 ? 17.672 -20.188 3.012 1 94.19 210 GLN B N 1
ATOM 3539 C CA . GLN B 1 210 ? 16.234 -20.406 2.859 1 94.19 210 GLN B CA 1
ATOM 3540 C C . GLN B 1 210 ? 15.93 -21.797 2.316 1 94.19 210 GLN B C 1
ATOM 3542 O O . GLN B 1 210 ? 14.773 -22.203 2.244 1 94.19 210 GLN B O 1
ATOM 3547 N N . VAL B 1 211 ? 16.906 -22.484 2.016 1 94.44 211 VAL B N 1
ATOM 3548 C CA . VAL B 1 211 ? 16.719 -23.781 1.396 1 94.44 211 VAL B CA 1
ATOM 3549 C C . VAL B 1 211 ? 15.977 -24.719 2.361 1 94.44 211 VAL B C 1
ATOM 3551 O O . VAL B 1 211 ? 16.266 -24.734 3.561 1 94.44 211 VAL B O 1
ATOM 3554 N N . ASP B 1 212 ? 14.984 -25.391 1.87 1 91.75 212 ASP B N 1
ATOM 3555 C CA . ASP B 1 212 ? 14.195 -26.422 2.545 1 91.75 212 ASP B CA 1
ATOM 3556 C C . ASP B 1 212 ? 13.289 -25.812 3.605 1 91.75 212 ASP B C 1
ATOM 3558 O O . ASP B 1 212 ? 12.742 -26.516 4.453 1 91.75 212 ASP B O 1
ATOM 3562 N N . ARG B 1 213 ? 13.188 -24.516 3.654 1 95.06 213 ARG B N 1
ATOM 3563 C CA . ARG B 1 213 ? 12.148 -23.875 4.457 1 95.06 213 ARG B CA 1
ATOM 3564 C C . ARG B 1 213 ? 10.766 -24.141 3.867 1 95.06 213 ARG B C 1
ATOM 3566 O O . ARG B 1 213 ? 10.648 -24.656 2.756 1 95.06 213 ARG B O 1
ATOM 3573 N N . PRO B 1 214 ? 9.789 -23.844 4.68 1 94.81 214 PRO B N 1
ATOM 3574 C CA . PRO B 1 214 ? 8.445 -23.984 4.113 1 94.81 214 PRO B CA 1
ATOM 3575 C C . PRO B 1 214 ? 8.258 -23.156 2.84 1 94.81 214 PRO B C 1
ATOM 3577 O O . PRO B 1 214 ? 8.781 -22.047 2.738 1 94.81 214 PRO B O 1
ATOM 3580 N N . GLU B 1 215 ? 7.559 -23.656 1.872 1 94.81 215 GLU B N 1
ATOM 3581 C CA . GLU B 1 215 ? 7.426 -23.078 0.539 1 94.81 215 GLU B CA 1
ATOM 3582 C C . GLU B 1 215 ? 6.918 -21.641 0.609 1 94.81 215 GLU B C 1
ATOM 3584 O O . GLU B 1 215 ? 7.348 -20.797 -0.168 1 94.81 215 GLU B O 1
ATOM 3589 N N . ASP B 1 216 ? 6 -21.484 1.513 1 92.06 216 ASP B N 1
ATOM 3590 C CA . ASP B 1 216 ? 5.449 -20.141 1.636 1 92.06 216 ASP B CA 1
ATOM 3591 C C . ASP B 1 216 ? 6.531 -19.125 2.021 1 92.06 216 ASP B C 1
ATOM 3593 O O . ASP B 1 216 ? 6.535 -18 1.535 1 92.06 216 ASP B O 1
ATOM 3597 N N . GLU B 1 217 ? 7.387 -19.531 2.852 1 94.75 217 GLU B N 1
ATOM 3598 C CA . GLU B 1 217 ? 8.492 -18.656 3.26 1 94.75 217 GLU B CA 1
ATOM 3599 C C . GLU B 1 217 ? 9.469 -18.438 2.107 1 94.75 217 GLU B C 1
ATOM 3601 O O . GLU B 1 217 ? 9.961 -17.312 1.917 1 94.75 217 GLU B O 1
ATOM 3606 N N . ILE B 1 218 ? 9.719 -19.5 1.397 1 97.06 218 ILE B N 1
ATOM 3607 C CA . ILE B 1 218 ? 10.609 -19.406 0.247 1 97.06 218 ILE B CA 1
ATOM 3608 C C . ILE B 1 218 ? 10.031 -18.438 -0.781 1 97.06 218 ILE B C 1
ATOM 3610 O O . ILE B 1 218 ? 10.734 -17.562 -1.277 1 97.06 218 ILE B O 1
ATOM 3614 N N . ARG B 1 219 ? 8.781 -18.578 -1.054 1 96.44 219 ARG B N 1
ATOM 3615 C CA . ARG B 1 219 ? 8.117 -17.719 -2.027 1 96.44 219 ARG B CA 1
ATOM 3616 C C . ARG B 1 219 ? 8.172 -16.25 -1.588 1 96.44 219 ARG B C 1
ATOM 3618 O O . ARG B 1 219 ? 8.461 -15.367 -2.395 1 96.44 219 ARG B O 1
ATOM 3625 N N . GLN B 1 220 ? 7.887 -16.094 -0.326 1 95.06 220 GLN B N 1
ATOM 3626 C CA . GLN B 1 220 ? 7.941 -14.734 0.193 1 95.06 220 GLN B CA 1
ATOM 3627 C C . GLN B 1 220 ? 9.336 -14.133 0.031 1 95.06 220 GLN B C 1
ATOM 3629 O O . GLN B 1 220 ? 9.477 -12.977 -0.375 1 95.06 220 GLN B O 1
ATOM 3634 N N . ARG B 1 221 ? 10.305 -14.914 0.329 1 96.88 221 ARG B N 1
ATOM 3635 C CA . ARG B 1 221 ? 11.68 -14.445 0.201 1 96.88 221 ARG B CA 1
ATOM 3636 C C . ARG B 1 221 ? 12.023 -14.125 -1.252 1 96.88 221 ARG B C 1
ATOM 3638 O O . ARG B 1 221 ? 12.711 -13.148 -1.535 1 96.88 221 ARG B O 1
ATOM 3645 N N . LEU B 1 222 ? 11.609 -14.914 -2.125 1 97.62 222 LEU B N 1
ATOM 3646 C CA . LEU B 1 222 ? 11.875 -14.719 -3.545 1 97.62 222 LEU B CA 1
ATOM 3647 C C . LEU B 1 222 ? 11.148 -13.484 -4.07 1 97.62 222 LEU B C 1
ATOM 3649 O O . LEU B 1 222 ? 11.68 -12.75 -4.906 1 97.62 222 LEU B O 1
ATOM 3653 N N . LEU B 1 223 ? 9.953 -13.289 -3.586 1 96.62 223 LEU B N 1
ATOM 3654 C CA . LEU B 1 223 ? 9.219 -12.086 -3.969 1 96.62 223 LEU B CA 1
ATOM 3655 C C . LEU B 1 223 ? 9.961 -10.836 -3.531 1 96.62 223 LEU B C 1
ATOM 3657 O O . LEU B 1 223 ? 10.062 -9.867 -4.297 1 96.62 223 LEU B O 1
ATOM 3661 N N . MET B 1 224 ? 10.492 -10.875 -2.346 1 96.88 224 MET B N 1
ATOM 3662 C CA . MET B 1 224 ? 11.258 -9.734 -1.864 1 96.88 224 MET B CA 1
ATOM 3663 C C . MET B 1 224 ? 12.578 -9.602 -2.627 1 96.88 224 MET B C 1
ATOM 3665 O O . MET B 1 224 ? 13.086 -8.5 -2.799 1 96.88 224 MET B O 1
ATOM 3669 N N . PHE B 1 225 ? 13.133 -10.75 -3.078 1 97.88 225 PHE B N 1
ATOM 3670 C CA . PHE B 1 225 ? 14.367 -10.734 -3.85 1 97.88 225 PHE B CA 1
ATOM 3671 C C . PHE B 1 225 ? 14.195 -9.945 -5.137 1 97.88 225 PHE B C 1
ATOM 3673 O O . PHE B 1 225 ? 15.117 -9.25 -5.574 1 97.88 225 PHE B O 1
ATOM 3680 N N . LEU B 1 226 ? 13.047 -9.969 -5.746 1 96.75 226 LEU B N 1
ATOM 3681 C CA . LEU B 1 226 ? 12.781 -9.336 -7.031 1 96.75 226 LEU B CA 1
ATOM 3682 C C . LEU B 1 226 ? 13.07 -7.84 -6.973 1 96.75 226 LEU B C 1
ATOM 3684 O O . LEU B 1 226 ? 13.648 -7.277 -7.906 1 96.75 226 LEU B O 1
ATOM 3688 N N . ARG B 1 227 ? 12.719 -7.23 -5.832 1 94.38 227 ARG B N 1
ATOM 3689 C CA . ARG B 1 227 ? 12.812 -5.777 -5.766 1 94.38 227 ARG B CA 1
ATOM 3690 C C . ARG B 1 227 ? 13.977 -5.348 -4.879 1 94.38 227 ARG B C 1
ATOM 3692 O O . ARG B 1 227 ? 14.539 -4.266 -5.07 1 94.38 227 ARG B O 1
ATOM 3699 N N . TYR B 1 228 ? 14.367 -6.211 -3.957 1 95.62 228 TYR B N 1
ATOM 3700 C CA . TYR B 1 228 ? 15.273 -5.707 -2.938 1 95.62 228 TYR B CA 1
ATOM 3701 C C . TYR B 1 228 ? 16.5 -6.609 -2.801 1 95.62 228 TYR B C 1
ATOM 3703 O O . TYR B 1 228 ? 17.406 -6.316 -2.029 1 95.62 228 TYR B O 1
ATOM 3711 N N . GLY B 1 229 ? 16.547 -7.645 -3.414 1 93.88 229 GLY B N 1
ATOM 3712 C CA . GLY B 1 229 ? 17.688 -8.547 -3.363 1 93.88 229 GLY B CA 1
ATOM 3713 C C . GLY B 1 229 ? 17.609 -9.555 -2.238 1 93.88 229 GLY B C 1
ATOM 3714 O O . GLY B 1 229 ? 18.328 -10.555 -2.24 1 93.88 229 GLY B O 1
#

Foldseek 3Di:
DVVVVVVVVVVVVVVVVVVVVVVVVVVVVPDDQLVVCLVQQAAPQVRGGAAQWWAFPVGHIHHPVRVLVVCLVVQQADPPPRHGGLDDTDGDVVSVVVSLVSQVPDDPVSNVVVVVVNVVVVVVVVVQVVLLVVLVVVLVVCVVVVPAQAALQDQDDPVNLVVLQVVLVVHAAPSSLVSCVRRPLHLVCLVVPDLSSLQSNCVSNVNNVCHPPDSVVSSSSSSSVSGRD/DVVVVVVVVVVVVVVVVVVVVVVVVVVVVPDDDLVVCLVQQAAPQVRHGAAQWWAFPVGHIHRPVRVLVVCLVVQQADPPPRHGGLDDTDGDVVSVVVSLVSQVPPDPVSNVVVVVVNVVVVVVVVVQVVLLVVLVVVLVVCVVVPPAQAALQDQDDPVNLVVLQVVLVVHAAPSSLVSCVRRPLHLVCLVVPDLSSLQSNCVSNVNNVCHPPDSVVSSSSSSSVSGRD

InterPro domains:
  IPR001841 Zinc finger, RING-type [PF13923] (43-81)
  IPR001841 Zinc finger, RING-type [PS50089] (43-82)
  IPR001841 Zinc finger, RING-type [SM00184] (43-81)
  IPR013083 Zinc finger, RING/FYVE/PHD-type [G3DSA:3.30.40.10] (13-147)
  IPR017907 Zinc finger, RING-type, conserved site [PS00518] (58-67)
  IPR051657 RNF168/RNF169 E3 ubiquitin-protein ligase [PTHR23328] (14-138)

Solvent-accessible surface area (backbone atoms only — not comparable to full-atom values): 24231 Å² total; per-residue (Å²): 112,67,64,58,51,52,48,51,50,51,46,49,53,46,48,50,49,46,51,51,46,47,50,46,48,50,57,50,40,36,42,39,54,42,78,75,47,44,78,62,42,34,12,82,82,82,69,41,70,40,42,66,23,20,30,28,81,88,20,56,59,28,20,37,69,56,52,50,52,47,34,48,71,65,46,53,41,40,94,81,83,56,49,78,53,88,63,80,62,28,45,32,50,50,57,35,52,51,41,51,61,46,40,68,40,46,60,66,70,59,34,51,52,51,51,50,53,44,50,51,52,51,49,50,51,52,52,50,52,52,51,33,53,52,48,53,50,51,50,52,51,38,53,73,70,64,61,81,61,71,47,46,77,48,84,59,52,71,68,54,33,50,50,48,53,61,55,45,69,75,41,53,44,70,42,16,32,55,54,38,42,62,25,57,52,39,75,52,42,57,46,44,49,51,72,68,40,48,45,37,34,25,58,47,70,70,40,63,92,48,55,89,49,60,63,70,57,43,38,52,52,51,58,47,31,40,40,34,95,112,67,65,58,51,52,49,50,51,50,46,49,53,48,49,52,50,47,53,51,46,45,49,47,47,50,57,51,40,36,42,39,53,44,77,77,47,44,76,63,40,35,12,83,84,82,68,41,72,43,42,66,22,20,30,29,83,87,19,55,58,27,20,38,68,55,50,52,53,48,34,48,72,66,45,52,41,42,93,81,82,56,49,76,52,88,62,81,65,29,47,32,50,49,57,37,52,52,42,52,62,46,40,69,40,46,61,67,70,59,34,51,52,50,50,50,52,43,50,51,50,51,49,50,52,53,50,51,53,50,50,32,53,52,48,53,50,51,51,52,53,38,56,74,72,64,61,82,60,71,46,45,76,46,82,60,53,73,68,54,32,50,51,48,52,61,56,45,69,75,40,51,44,69,40,16,31,56,55,36,42,62,25,56,52,38,73,51,42,55,46,45,51,51,71,70,40,48,44,37,34,27,58,47,70,70,40,62,91,48,55,88,48,60,63,69,59,41,40,52,50,52,59,48,31,39,39,36,95

Organism: NCBI:txid2562239

Secondary structure (DSSP, 8-state):
-HHHHHHHHHHHHHHHHHHHHHHHHHHHHTEEEGGGTHHHHB-TTT-SB-SSEEE-TTS-EEEHHHHHHHHHTT--B-TTT--B--S--EE-HHHHHHHHHHHTTS-HHHHHHHHHHHHHHHHHHHHHHHHHHHHHHHHHHHHHTT-----TTSPPPHHHHHHHHHHHTT--HHHHHHHHHTTT--HHHHHH--HHHHHHHHHHHT-GGGTTS-HHHHHHHHHHHHHH-/-HHHHHHHHHHHHHHHHHHHHHHHHHHHHTEEEGGGTHHHHB-TTT-SB-SSEEE-TTS-EEEHHHHHHHHHTT--B-TTT--B--S--EE-HHHHHHHHHHHTTS-HHHHHHHHHHHHHHHHHHHHHHHHHHHHHHHHHHHHHTT-----TTSPPPHHHHHHHHHHHTT--HHHHHHHHHTTT--HHHHHH--HHHHHHHHHHHT-GGGTTS-HHHHHHHHHHHHHH-

pLDDT: mean 91.75, std 9.34, range [59.66, 98.62]

Nearest PDB structures (foldseek):
  8gbq-assembly1_B  TM=8.261E-01  e=1.693E-04  Homo sapiens
  1z6u-assembly1_A  TM=8.694E-01  e=9.269E-04  Homo sapiens
  5vo0-assembly1_A  TM=9.398E-01  e=2.169E-03  Danio rerio
  3hcs-assembly1_A  TM=9.390E-01  e=2.879E-03  Homo sapiens
  8qhc-assembly1_D  TM=4.115E-01  e=5.806E-02  Legionella pneumophila

Sequence (458 aa):
MKRIADLEKELKVQRDAEAEARKLRQASRDMLNVSELSGELACCVCKDWLVHAATIQCSHSFCWSCIDRWLQTQQFVCPVCRDEVTREPVRTRAVDTIVQKTVQRLPAAEQAEYEERVRAAEAEDSRSRKNLKELEKHIDDAVKSGKSFFHINQVWAKKDKDTFKKGVNQYTGNARETYCRLTGLTVQWVHSADSRQLNVALHNLGLGKQVDRPEDEIRQRLLMFLRYGMKRIADLEKELKVQRDAEAEARKLRQASRDMLNVSELSGELACCVCKDWLVHAATIQCSHSFCWSCIDRWLQTQQFVCPVCRDEVTREPVRTRAVDTIVQKTVQRLPAAEQAEYEERVRAAEAEDSRSRKNLKELEKHIDDAVKSGKSFFHINQVWAKKDKDTFKKGVNQYTGNARETYCRLTGLTVQWVHSADSRQLNVALHNLGLGKQVDRPEDEIRQRLLMFLRYG

Radius of gyration: 29.56 Å; Cα contacts (8 Å, |Δi|>4): 529; chains: 2; bounding box: 56×99×67 Å